Protein AF-A0A952RIM0-F1 (afdb_monomer)

Secondary structure (DSSP, 8-state):
------------PPP-----PPPPPPPP------------------TT------TTTGGGS--SHHHHHHSSSS--SSHHHHHHHTT--SSSTTS---EEE---STTTTT-SSSS-EEEEEE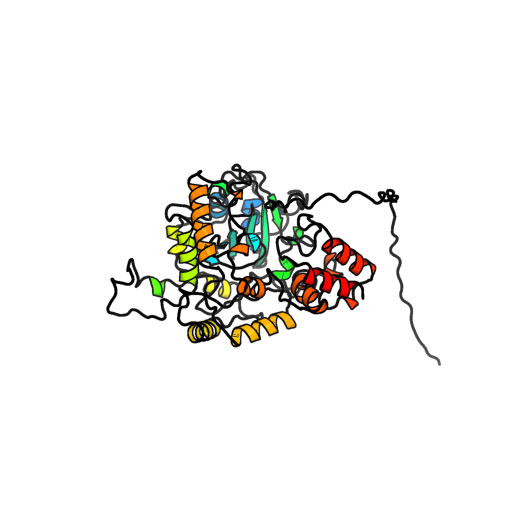EETTEEEEEEEE-TTSSEEEEEEE-TTT--EEEEEEEEEETT-GGGTTSGGGGSSEEEEEEEETTTTTTSTT--HHHHSTT-TTSPP-------SSSPSSS---TTTTTTSTT--TTS--SSS--TTGGG-HHHHHHHHHHHHS-TTSEETTEEHHHHTT---HHHHHHHHHTT-SSTTS----HHHHHHHHHHH-TTTTT--SSPP--HHHHHHHHHHHHH-TTSPPPP-SS--B-HHHHHHHHHHHHHHHTTSS-GGGSPPHHHHB-HHHHHHTTSSPPTT--HHHHHHHHHTTTSSTTS-TT-GGGG--TT-GGGS-HHHHHHHHHHHTS-TTSTT-SS-TTT----HHHHHHHHHHHH-

Solvent-accessible surface area (backbone atoms only — not comparable to full-atom values): 27989 Å² total; per-residue (Å²): 133,81,90,82,89,88,89,86,89,84,88,84,86,84,84,84,88,82,90,78,83,84,80,84,82,82,82,92,85,79,94,72,82,86,70,81,83,76,88,66,87,83,82,74,72,86,77,85,80,71,76,86,72,56,78,73,60,70,69,74,59,89,50,39,57,61,54,61,45,66,62,39,98,62,69,63,40,28,55,52,52,44,31,50,70,63,60,43,60,68,88,69,62,81,21,62,40,49,38,56,20,49,60,62,56,90,45,30,52,34,25,20,46,68,36,34,28,32,39,34,35,37,64,50,104,80,29,72,35,39,37,39,40,41,39,53,58,50,63,50,38,42,37,36,28,18,24,62,86,80,60,50,55,45,45,35,45,35,35,42,41,33,70,69,42,84,68,25,33,78,42,65,58,45,49,33,60,39,38,82,70,45,71,42,44,51,80,72,24,56,82,46,97,73,36,54,52,43,67,29,23,55,86,14,77,94,49,78,54,40,70,89,60,49,59,80,40,71,61,31,53,52,39,44,38,68,40,90,50,48,68,81,58,69,91,62,57,95,86,73,70,89,83,81,90,77,57,79,69,46,69,51,40,17,19,50,41,35,42,50,44,26,56,65,37,46,58,58,88,39,51,54,98,75,36,46,37,54,51,52,70,61,53,71,60,75,57,58,61,55,49,35,58,73,71,70,40,55,76,90,78,83,67,71,44,61,33,51,62,28,48,54,35,18,40,72,66,20,72,55,45,39,83,40,58,79,66,65,50,50,35,73,67,48,53,53,51,44,54,46,37,58,71,78,44,34,40,54,85,48,80,69,80,54,39,52,50,57,32,69,69,49,47,50,54,44,19,52,46,48,46,32,31,77,73,69,74,44,61,57,87,71,54,73,56,36,57,69,26,36,29,75,68,42,30,36,57,57,52,40,33,72,68,83,90,54,52,22,65,54,38,28,24,63,72,36,17,36,70,15,26,83,40,41,47,89,86,41,76,50,39,66,40,30,32,77,47,57,86,78,38,53,69,71,56,34,50,51,52,45,53,23,51,68,42,56,68,86,41,91,71,18,46,63,46,56,59,66,31,52,72,53,71,69,51,46,49,28,28,42,61,48,55,73,105

Sequence (485 aa):
MGASVAAGALFACSSDEARHAPAPAPAPGEVRAEAPARETPARETPASETPDNGRAGVCGEGDDAVLDVLCGDAKPTSLLELRERLGLVGEDRSHLLGAIASTTSLAVRTVSEANPRVIFYGSDARSRSVYLAFARGAAVVELAAADRRTGELTFYLVRFEPRSGPDSLFLPAMESDWTNVTFARDEDLEDTASDCLGCHRPDGPGTKKRVIFREDEQPWLHWIGDKTYASSAGSCTPEDCPSRDYDPRAMRDPGVAVAEAFASVHPLDETYASVPVRELITHRYYGLHNLLEQDGLSRDAGDFFRTATVVEEVNASAPGQPFLNVPIGVSPTWDANRAASLRERAVLPFPYHDAKASDPARLADYAEKYRAIVAGEASAATLPSARELLLPEARRALLVEMEPDLSGDEVLARACSQCHNEGVRSGLRRSGFDARHPDRASRAMKDAAIARMRLPADDPSHMPPAVFRDLDDASRDAAIARLER

Nearest PDB structures (foldseek):
  3i4b-assembly1_A  TM=4.284E-01  e=6.489E+00  Homo sapiens
  1e6b-assembly1_A-2  TM=2.100E-01  e=4.811E+00  Arabidopsis thaliana
  3npc-assembly1_A  TM=4.271E-01  e=8.753E+00  Homo sapiens

pLDDT: mean 74.27, std 21.52, range [18.75, 98.25]

Foldseek 3Di:
DDDDDYDDDDDDDDDDDDDDDDDDDDDDDDDDDDDPDDDDPPLDPPPPPPPPPDLPPPLVDFAAQLSVQPNDPDHDFFLVSSCVSSVLDDPVLLFDFQWFFQACPLQVFFRFLQWGKGKTKDDDPRWNIKIWIDTFPHQWIKIWTQGSPPRAIKIKIKGWAQPVGNQCSRDPSSRGRTDPIDMDILVRCFLALPNCCLPQVVQAPPDGGADDDQALDPPDQGTAFACVLVVVVPPDDPVRDDDDDNDVVSVQRLSLVSLVLNCLQDPQCGDDSNHRSVDNSPDGDVSVSVSCVVSVRYDDPPLHDPLVQLSVQQCVQPVCPPVDCVPPGDHPSLVVSLVVCLPPPLLDQDADRHSHQFDPVLSNVLSVQSVCVVVVNDTSSPRDTSLNRGDPVSCCSRQQEDDPPDALLSLLSNQPQNQQDCSYYPPGPSPQGHSNCNVSHDLVVLVLLLVQCPDDQSDSSHPPNNSNYDYDPRNSVSNNVVSVD

Structure (mmCIF, N/CA/C/O backbone):
data_AF-A0A952RIM0-F1
#
_entry.id   AF-A0A952RIM0-F1
#
loop_
_atom_site.group_PDB
_atom_site.id
_atom_site.type_symbol
_atom_site.label_atom_id
_atom_site.label_alt_id
_atom_site.label_comp_id
_atom_site.label_asym_id
_atom_site.label_entity_id
_atom_site.label_seq_id
_atom_site.pdbx_PDB_ins_code
_atom_site.Cartn_x
_atom_site.Cartn_y
_atom_site.Cartn_z
_atom_site.occupancy
_atom_site.B_iso_or_equiv
_atom_site.auth_seq_id
_atom_site.auth_comp_id
_atom_site.auth_asym_id
_atom_site.auth_atom_id
_atom_site.pdbx_PDB_model_num
ATOM 1 N N . MET A 1 1 ? -9.843 35.970 57.356 1.00 31.27 1 MET A N 1
ATOM 2 C CA . MET A 1 1 ? -8.596 35.527 58.017 1.00 31.27 1 MET A CA 1
ATOM 3 C C . MET A 1 1 ? -8.256 34.138 57.479 1.00 31.27 1 MET A C 1
ATOM 5 O O . MET A 1 1 ? -9.131 33.297 57.588 1.00 31.27 1 MET A O 1
ATOM 9 N N . GLY A 1 2 ? -7.055 33.970 56.888 1.00 27.86 2 GLY A N 1
ATOM 10 C CA . GLY A 1 2 ? -6.374 32.720 56.436 1.00 27.86 2 GLY A CA 1
ATOM 11 C C . GLY A 1 2 ? -7.049 31.919 55.303 1.00 27.86 2 GLY A C 1
ATOM 12 O O . GLY A 1 2 ? -8.208 31.573 55.455 1.00 27.86 2 GLY A O 1
ATOM 13 N N . ALA A 1 3 ? -6.489 31.699 54.096 1.00 24.42 3 ALA A N 1
ATOM 14 C CA . ALA A 1 3 ? -5.232 31.015 53.684 1.00 24.42 3 ALA A CA 1
ATOM 15 C C . ALA A 1 3 ? -5.214 29.521 54.103 1.00 24.42 3 ALA A C 1
ATOM 17 O O . ALA A 1 3 ? -5.591 29.242 55.230 1.00 24.42 3 ALA A O 1
ATOM 18 N N . SER A 1 4 ? -4.772 28.501 53.350 1.00 22.84 4 SER A N 1
ATOM 19 C CA . SER A 1 4 ? -4.109 28.354 52.042 1.00 22.84 4 SER A CA 1
ATOM 20 C C . SER A 1 4 ? -3.972 26.836 51.711 1.00 22.84 4 SER A C 1
ATOM 22 O O . SER A 1 4 ? -3.825 26.054 52.641 1.00 22.84 4 SER A O 1
ATOM 24 N N . VAL A 1 5 ? -3.893 26.487 50.411 1.00 22.44 5 VAL A N 1
ATOM 25 C CA . VAL A 1 5 ? -2.943 25.531 49.751 1.00 22.44 5 VAL A CA 1
ATOM 26 C C . VAL A 1 5 ? -3.060 23.977 49.875 1.00 22.44 5 VAL A C 1
ATOM 28 O O . VAL A 1 5 ? -2.743 23.389 50.898 1.00 22.44 5 VAL A O 1
ATOM 31 N N . ALA A 1 6 ? -3.363 23.375 48.703 1.00 21.64 6 ALA A N 1
ATOM 32 C CA . ALA A 1 6 ? -2.701 22.303 47.905 1.00 21.64 6 ALA A CA 1
ATOM 33 C C . ALA A 1 6 ? -2.676 20.774 48.206 1.00 21.64 6 ALA A C 1
ATOM 35 O O . ALA A 1 6 ? -2.366 20.318 49.297 1.00 21.64 6 ALA A O 1
ATOM 36 N N . ALA A 1 7 ? -2.776 20.061 47.059 1.00 20.47 7 ALA A N 1
ATOM 37 C CA . ALA A 1 7 ? -2.060 18.860 46.571 1.00 20.47 7 ALA A CA 1
ATOM 38 C C . ALA A 1 7 ? -2.506 17.432 46.961 1.00 20.47 7 ALA A C 1
ATOM 40 O O . ALA A 1 7 ? -2.696 17.114 48.128 1.00 20.47 7 ALA A O 1
ATOM 41 N N . GLY A 1 8 ? -2.523 16.541 45.949 1.00 19.50 8 GLY A N 1
ATOM 42 C CA . GLY A 1 8 ? -2.354 15.088 46.117 1.00 19.50 8 GLY A CA 1
ATOM 43 C C . GLY A 1 8 ? -3.115 14.198 45.121 1.00 19.50 8 GLY A C 1
ATOM 44 O O . GLY A 1 8 ? -4.302 13.962 45.298 1.00 19.50 8 GLY A O 1
ATOM 45 N N . ALA A 1 9 ? -2.421 13.676 44.104 1.00 20.02 9 ALA A N 1
ATOM 46 C CA . ALA A 1 9 ? -2.855 12.582 43.222 1.00 20.02 9 ALA A CA 1
ATOM 47 C C . ALA A 1 9 ? -2.606 11.188 43.851 1.00 20.02 9 ALA A C 1
ATOM 49 O O . ALA A 1 9 ? -1.795 11.108 44.770 1.00 20.02 9 ALA A O 1
ATOM 50 N N . LEU A 1 10 ? -3.218 10.120 43.290 1.00 18.75 10 LEU A N 1
ATOM 51 C CA . LEU A 1 10 ? -2.624 8.800 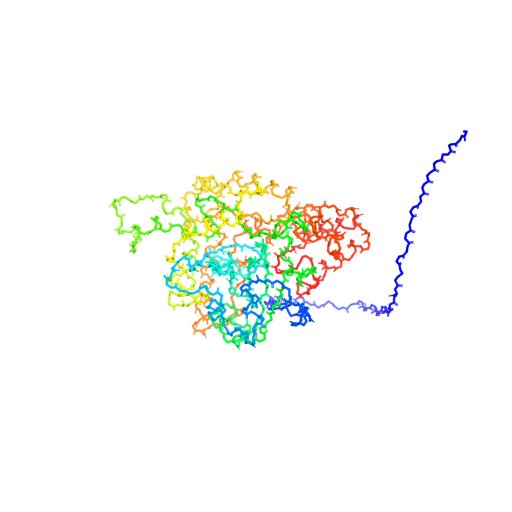42.918 1.00 18.75 10 LEU A CA 1
ATOM 52 C C . LEU A 1 10 ? -3.564 7.574 43.104 1.00 18.75 10 LEU A C 1
ATOM 54 O O . LEU A 1 10 ? -3.960 7.240 44.213 1.00 18.75 10 LEU A O 1
ATOM 58 N N . PHE A 1 11 ? -3.855 6.925 41.961 1.00 18.94 11 PHE A N 1
ATOM 59 C CA . PHE A 1 11 ? -3.874 5.486 41.602 1.00 18.94 11 PHE A CA 1
ATOM 60 C C . PHE A 1 11 ? -4.194 4.360 42.609 1.00 18.94 11 PHE A C 1
ATOM 62 O O . PHE A 1 11 ? -3.590 4.273 43.670 1.00 18.94 11 PHE A O 1
ATOM 69 N N . ALA A 1 12 ? -4.916 3.340 42.106 1.00 19.91 12 ALA A N 1
ATOM 70 C CA . ALA A 1 12 ? -4.354 1.985 41.941 1.00 19.91 12 ALA A CA 1
ATOM 71 C C . ALA A 1 12 ? -5.152 1.127 40.930 1.00 19.91 12 ALA A C 1
ATOM 73 O O . ALA A 1 12 ? -6.337 0.862 41.118 1.00 19.91 12 ALA A O 1
ATOM 74 N N . CYS A 1 13 ? -4.457 0.658 39.886 1.00 18.94 13 CYS A N 1
ATOM 75 C CA . CYS A 1 13 ? -4.788 -0.546 39.123 1.00 18.94 13 CYS A CA 1
ATOM 76 C C . CYS A 1 13 ? -4.240 -1.761 39.891 1.00 18.94 13 CYS A C 1
ATOM 78 O O . CYS A 1 13 ? -3.093 -1.715 40.335 1.00 18.94 13 CYS A O 1
ATOM 80 N N . SER A 1 14 ? -5.020 -2.837 40.020 1.00 19.58 14 SER A N 1
ATOM 81 C CA . SER A 1 14 ? -4.550 -4.129 40.539 1.00 19.58 14 SER A CA 1
ATOM 82 C C . SER A 1 14 ? -4.353 -5.105 39.386 1.00 19.58 14 SER A C 1
ATOM 84 O O . SER A 1 14 ? -5.272 -5.351 38.609 1.00 19.58 14 SER A O 1
ATOM 86 N N . SER A 1 15 ? -3.142 -5.641 39.307 1.00 23.42 15 SER A N 1
ATOM 87 C CA . SER A 1 15 ? -2.733 -6.824 38.553 1.00 23.42 15 SER A CA 1
ATOM 88 C C . SER A 1 15 ? -3.265 -8.105 39.197 1.00 23.42 15 SER A C 1
ATOM 90 O O . SER A 1 15 ? -3.409 -8.140 40.418 1.00 23.42 15 SER A O 1
ATOM 92 N N . ASP A 1 16 ? -3.423 -9.167 38.405 1.00 23.27 16 ASP A N 1
ATOM 93 C CA . ASP A 1 16 ? -3.279 -10.534 38.910 1.00 23.27 16 ASP A CA 1
ATOM 94 C C . ASP A 1 16 ? -2.333 -11.328 38.001 1.00 23.27 16 ASP A C 1
ATOM 96 O O . ASP A 1 16 ? -2.491 -11.389 36.780 1.00 23.27 16 ASP A O 1
ATOM 100 N N . GLU A 1 17 ? -1.301 -11.870 38.643 1.00 26.67 17 GLU A N 1
ATOM 101 C CA . GLU A 1 17 ? -0.237 -12.701 38.095 1.00 26.67 17 GLU A CA 1
ATOM 102 C C . GLU A 1 17 ? -0.709 -14.156 37.970 1.00 26.67 17 GLU A C 1
ATOM 104 O O . GLU A 1 17 ? -1.194 -14.747 38.935 1.00 26.67 17 GLU A O 1
ATOM 109 N N . ALA A 1 18 ? -0.434 -14.799 36.834 1.00 26.67 18 ALA A N 1
ATOM 110 C CA . ALA A 1 18 ? -0.329 -16.253 36.772 1.00 26.67 18 ALA A CA 1
ATOM 111 C C . ALA A 1 18 ? 1.111 -16.639 36.419 1.00 26.67 18 ALA A C 1
ATOM 113 O O . ALA A 1 18 ? 1.639 -16.338 35.352 1.00 26.67 18 ALA A O 1
ATOM 114 N N . ARG A 1 19 ? 1.739 -17.294 37.394 1.00 27.09 19 ARG A N 1
ATOM 115 C CA . ARG A 1 19 ? 3.130 -17.744 37.457 1.00 27.09 19 ARG A CA 1
ATOM 116 C C . ARG A 1 19 ? 3.455 -18.736 36.338 1.00 27.09 19 ARG A C 1
ATOM 118 O O . ARG A 1 19 ? 2.721 -19.703 36.160 1.00 27.09 19 ARG A O 1
ATOM 125 N N . HIS A 1 20 ? 4.603 -18.577 35.686 1.00 28.48 20 HIS A N 1
ATOM 126 C CA . HIS A 1 20 ? 5.342 -19.676 35.056 1.00 28.48 20 HIS A CA 1
ATOM 127 C C . HIS A 1 20 ? 6.785 -19.640 35.569 1.00 28.48 20 HIS A C 1
ATOM 129 O O . HIS A 1 20 ? 7.442 -18.602 35.548 1.00 28.48 20 HIS A O 1
ATOM 135 N N . ALA A 1 21 ? 7.245 -20.771 36.102 1.00 28.00 21 ALA A N 1
ATOM 136 C CA . ALA A 1 21 ? 8.614 -20.955 36.566 1.00 28.00 21 ALA A CA 1
ATOM 137 C C . ALA A 1 21 ? 9.581 -21.060 35.368 1.00 28.00 21 ALA A C 1
ATOM 139 O O . ALA A 1 21 ? 9.191 -21.600 34.332 1.00 28.00 21 ALA A O 1
ATOM 140 N N . PRO A 1 22 ? 10.838 -20.598 35.491 1.00 31.36 22 PRO A N 1
ATOM 141 C CA . PRO A 1 22 ? 11.817 -20.722 34.418 1.00 31.36 22 PRO A CA 1
ATOM 142 C C . PRO A 1 22 ? 12.362 -22.156 34.324 1.00 31.36 22 PRO A C 1
ATOM 144 O O . PRO A 1 22 ? 12.642 -22.802 35.336 1.00 31.36 22 PRO A O 1
ATOM 147 N N . ALA A 1 23 ? 12.537 -22.641 33.093 1.00 34.06 23 ALA A N 1
ATOM 148 C CA . ALA A 1 23 ? 13.258 -23.877 32.798 1.00 34.06 23 ALA A CA 1
ATOM 149 C C . ALA A 1 23 ? 14.779 -23.703 33.030 1.00 34.06 23 ALA A C 1
ATOM 151 O O . ALA A 1 23 ? 15.292 -22.587 32.902 1.00 34.06 23 ALA A O 1
ATOM 152 N N . PRO A 1 24 ? 15.520 -24.775 33.371 1.00 33.53 24 PRO A N 1
ATOM 153 C CA . PRO A 1 24 ? 16.952 -24.690 33.638 1.00 33.53 24 PRO A CA 1
ATOM 154 C C . PRO A 1 24 ? 17.775 -24.491 32.356 1.00 33.53 24 PRO A C 1
ATOM 156 O O . PRO A 1 24 ? 17.447 -25.020 31.295 1.00 33.53 24 PRO A O 1
ATOM 159 N N . ALA A 1 25 ? 18.874 -23.744 32.486 1.00 33.88 25 ALA A N 1
ATOM 160 C CA . ALA A 1 25 ? 19.817 -23.447 31.411 1.00 33.88 25 ALA A CA 1
ATOM 161 C C . ALA A 1 25 ? 20.527 -24.712 30.875 1.00 33.88 25 ALA A C 1
ATOM 163 O O . ALA A 1 25 ? 20.862 -25.601 31.667 1.00 33.88 25 ALA A O 1
ATOM 164 N N . PRO A 1 26 ? 20.814 -24.795 29.561 1.00 36.91 26 PRO A N 1
ATOM 165 C CA . PRO A 1 26 ? 21.604 -25.885 29.002 1.00 36.91 26 PRO A CA 1
ATOM 166 C C . PRO A 1 26 ? 23.099 -25.733 29.333 1.00 36.91 26 PRO A C 1
ATOM 168 O O . PRO A 1 26 ? 23.627 -24.628 29.465 1.00 36.91 26 PRO A O 1
ATOM 171 N N . ALA A 1 27 ? 23.776 -26.874 29.469 1.00 34.16 27 ALA A N 1
ATOM 172 C CA . ALA A 1 27 ? 25.209 -26.974 29.732 1.00 34.16 27 ALA A CA 1
ATOM 173 C C . ALA A 1 27 ? 26.059 -26.553 28.511 1.00 34.16 27 ALA A C 1
ATOM 175 O O . ALA A 1 27 ? 25.607 -26.701 27.373 1.00 34.16 27 ALA A O 1
ATOM 176 N N . PRO A 1 28 ? 27.299 -26.066 28.714 1.00 34.59 28 PRO A N 1
ATOM 177 C CA . PRO A 1 28 ? 28.147 -25.612 27.623 1.00 34.59 28 PRO A CA 1
ATOM 178 C C . PRO A 1 28 ? 28.914 -26.779 26.990 1.00 34.59 28 PRO A C 1
ATOM 180 O O . PRO A 1 28 ? 29.610 -27.518 27.685 1.00 34.59 28 PRO A O 1
ATOM 183 N N . GLY A 1 29 ? 28.859 -26.875 25.661 1.00 36.44 29 GLY A N 1
ATOM 184 C CA . GLY A 1 29 ? 29.867 -27.583 24.873 1.00 36.44 29 GLY A CA 1
ATOM 185 C C . GLY A 1 29 ? 29.315 -28.506 23.795 1.00 36.44 29 GLY A C 1
ATOM 186 O O . GLY A 1 29 ? 29.184 -29.697 24.029 1.00 36.44 29 GLY A O 1
ATOM 187 N N . GLU A 1 30 ? 29.105 -27.969 22.593 1.00 31.03 30 GLU A N 1
ATOM 188 C CA . GLU A 1 30 ? 29.461 -28.654 21.344 1.00 31.03 30 GLU A CA 1
ATOM 189 C C . GLU A 1 30 ? 29.479 -27.636 20.196 1.00 31.03 30 GLU A C 1
ATOM 191 O O . GLU A 1 30 ? 28.466 -27.035 19.844 1.00 31.03 30 GLU A O 1
ATOM 196 N N . VAL A 1 31 ? 30.668 -27.409 19.635 1.00 40.50 31 VAL A N 1
ATOM 197 C CA . VAL A 1 31 ? 30.865 -26.605 18.427 1.00 40.50 31 VAL A CA 1
ATOM 198 C C . VAL A 1 31 ? 30.381 -27.444 17.249 1.00 40.50 31 VAL A C 1
ATOM 200 O O . VAL A 1 31 ? 31.015 -28.438 16.894 1.00 40.50 31 VAL A O 1
ATOM 203 N N . ARG A 1 32 ? 29.253 -27.059 16.648 1.00 34.00 32 ARG A N 1
ATOM 204 C CA . ARG A 1 32 ? 28.764 -27.639 15.394 1.00 34.00 32 ARG A CA 1
ATOM 205 C C . ARG A 1 32 ? 28.936 -26.614 14.279 1.00 34.00 32 ARG A C 1
ATOM 207 O O . ARG A 1 32 ? 28.506 -25.476 14.415 1.00 34.00 32 ARG A O 1
ATOM 214 N N . ALA A 1 33 ? 29.621 -27.042 13.223 1.00 32.47 33 ALA A N 1
ATOM 215 C CA . ALA A 1 33 ? 29.959 -26.251 12.049 1.00 32.47 33 ALA A CA 1
ATOM 216 C C . ALA A 1 33 ? 28.730 -25.567 11.428 1.00 32.47 33 ALA A C 1
ATOM 218 O O . ALA A 1 33 ? 27.671 -26.189 11.306 1.00 32.47 33 ALA A O 1
ATOM 219 N N . GLU A 1 34 ? 28.912 -24.308 11.023 1.00 33.31 34 GLU A N 1
ATOM 220 C CA . GLU A 1 34 ? 27.950 -23.506 10.266 1.00 33.31 34 GLU A CA 1
ATOM 221 C C . GLU A 1 34 ? 27.508 -24.254 9.004 1.00 33.31 34 GLU A C 1
ATOM 223 O O . GLU A 1 34 ? 28.291 -24.500 8.084 1.00 33.31 34 GLU A O 1
ATOM 228 N N . ALA A 1 35 ? 26.230 -24.625 8.971 1.00 29.88 35 ALA A N 1
ATOM 229 C CA . ALA A 1 35 ? 25.548 -24.942 7.731 1.00 29.88 35 ALA A CA 1
ATOM 230 C C . ALA A 1 35 ? 25.192 -23.616 7.033 1.00 29.88 35 ALA A C 1
ATOM 232 O O . ALA A 1 35 ? 24.780 -22.677 7.718 1.00 29.88 35 ALA A O 1
ATOM 233 N N . PRO A 1 36 ? 25.329 -23.515 5.699 1.00 29.05 36 PRO A N 1
ATOM 234 C CA . PRO A 1 36 ? 24.963 -22.305 4.977 1.00 29.05 36 PRO A CA 1
ATOM 235 C C . PRO A 1 36 ? 23.482 -21.988 5.200 1.00 29.05 36 PRO A C 1
ATOM 237 O O . PRO A 1 36 ? 22.634 -22.886 5.164 1.00 29.05 36 PRO A O 1
ATOM 240 N N . ALA A 1 37 ? 23.204 -20.708 5.451 1.00 28.20 37 ALA A N 1
ATOM 241 C CA . ALA A 1 37 ? 21.870 -20.168 5.656 1.00 28.20 37 ALA A CA 1
ATOM 242 C C . ALA A 1 37 ? 20.937 -20.626 4.528 1.00 28.20 37 ALA A C 1
ATOM 244 O O . ALA A 1 37 ? 21.137 -20.324 3.353 1.00 28.20 37 ALA A O 1
ATOM 245 N N . ARG A 1 38 ? 19.925 -21.407 4.901 1.00 25.14 38 ARG A N 1
ATOM 246 C CA . ARG A 1 38 ? 18.822 -21.767 4.020 1.00 25.14 38 ARG A CA 1
ATOM 247 C C . ARG A 1 38 ? 17.859 -20.584 4.032 1.00 25.14 38 ARG A C 1
ATOM 249 O O . ARG A 1 38 ? 17.035 -20.478 4.937 1.00 25.14 38 ARG A O 1
ATOM 256 N N . GLU A 1 39 ? 17.987 -19.688 3.058 1.00 28.59 39 GLU A N 1
ATOM 257 C CA . GLU A 1 39 ? 16.920 -18.737 2.744 1.00 28.59 39 GLU A CA 1
ATOM 258 C C . GLU A 1 39 ? 15.653 -19.540 2.445 1.00 28.59 39 GLU A C 1
ATOM 260 O O . GLU A 1 39 ? 15.586 -20.336 1.506 1.00 28.59 39 GLU A O 1
ATOM 265 N N . THR A 1 40 ? 14.672 -19.395 3.325 1.00 28.91 40 THR A N 1
ATOM 266 C CA . THR A 1 40 ? 13.330 -19.936 3.148 1.00 28.91 40 THR A CA 1
ATOM 267 C C . THR A 1 40 ? 12.450 -18.720 2.882 1.00 28.91 40 THR A C 1
ATOM 269 O O . THR A 1 40 ? 12.442 -17.829 3.731 1.00 28.91 40 THR A O 1
ATOM 272 N N . PRO A 1 41 ? 11.740 -18.619 1.746 1.00 30.70 41 PRO A N 1
ATOM 273 C CA . PRO A 1 41 ? 10.809 -17.519 1.550 1.00 30.70 41 PRO A CA 1
ATOM 274 C C . PRO A 1 41 ? 9.660 -17.715 2.542 1.00 30.70 41 PRO A C 1
ATOM 276 O O . PRO A 1 41 ? 8.859 -18.645 2.411 1.00 30.70 41 PRO A O 1
ATOM 279 N N . ALA A 1 42 ? 9.634 -16.887 3.585 1.00 31.33 42 ALA A N 1
ATOM 280 C CA . ALA A 1 42 ? 8.575 -16.884 4.576 1.00 31.33 42 ALA A CA 1
ATOM 281 C C . ALA A 1 42 ? 7.267 -16.471 3.890 1.00 31.33 42 ALA A C 1
ATOM 283 O O . ALA A 1 42 ? 7.085 -15.351 3.412 1.00 31.33 42 ALA A O 1
ATOM 284 N N . ARG A 1 43 ? 6.384 -17.457 3.768 1.00 46.53 43 ARG A N 1
ATOM 285 C CA . ARG A 1 43 ? 5.074 -17.369 3.144 1.00 46.53 43 ARG A CA 1
ATOM 286 C C . ARG A 1 43 ? 4.066 -17.119 4.251 1.00 46.53 43 ARG A C 1
ATOM 288 O O . ARG A 1 43 ? 3.473 -18.046 4.791 1.00 46.53 43 ARG A O 1
ATOM 295 N N . GLU A 1 44 ? 3.926 -15.854 4.608 1.00 41.88 44 GLU A N 1
ATOM 296 C CA . GLU A 1 44 ? 3.029 -15.400 5.663 1.00 41.88 44 GLU A CA 1
ATOM 297 C C . GLU A 1 44 ? 1.791 -14.765 5.040 1.00 41.88 44 GLU A C 1
ATOM 299 O O . GLU A 1 44 ? 1.734 -13.575 4.738 1.00 41.88 44 GLU A O 1
ATOM 304 N N . THR A 1 45 ? 0.747 -15.570 4.874 1.00 39.56 45 THR A N 1
ATOM 305 C CA . THR A 1 45 ? -0.590 -15.032 5.127 1.00 39.56 45 THR A CA 1
ATOM 306 C C . THR A 1 45 ? -0.619 -14.686 6.616 1.00 39.56 45 THR A C 1
ATOM 308 O O . THR A 1 45 ? -0.282 -15.574 7.401 1.00 39.56 45 THR A O 1
ATOM 311 N N . PRO A 1 46 ? -1.004 -13.467 7.038 1.00 36.66 46 PRO A N 1
ATOM 312 C CA . PRO A 1 46 ? -1.229 -13.177 8.448 1.00 36.66 46 PRO A CA 1
ATOM 313 C C . PRO A 1 46 ? -2.436 -14.001 8.909 1.00 36.66 46 PRO A C 1
ATOM 315 O O . PRO A 1 46 ? -3.585 -13.563 8.872 1.00 36.66 46 PRO A O 1
ATOM 318 N N . ALA A 1 47 ? -2.181 -15.255 9.265 1.00 35.44 47 ALA A N 1
ATOM 319 C CA . ALA A 1 47 ? -3.125 -16.099 9.954 1.00 35.44 47 ALA A CA 1
ATOM 320 C C . ALA A 1 47 ? -3.141 -15.642 11.415 1.00 35.44 47 ALA A C 1
ATOM 322 O O . ALA A 1 47 ? -2.093 -15.551 12.047 1.00 35.44 47 ALA A O 1
ATOM 323 N N . SER A 1 48 ? -4.346 -15.404 11.940 1.00 38.41 48 SER A N 1
ATOM 324 C CA . SER A 1 48 ? -4.637 -15.149 13.359 1.00 38.41 48 SER A CA 1
ATOM 325 C C . SER A 1 48 ? -4.531 -13.703 13.885 1.00 38.41 48 SER A C 1
ATOM 327 O O . SER A 1 48 ? -4.267 -13.496 15.065 1.00 38.41 48 SER A O 1
ATOM 329 N N . GLU A 1 49 ? -4.885 -12.702 13.083 1.00 44.69 49 GLU A N 1
ATOM 330 C CA . GLU A 1 49 ? -5.581 -11.511 13.613 1.00 44.69 49 GLU A CA 1
ATOM 331 C C . GLU A 1 49 ? -6.952 -11.408 12.946 1.00 44.69 49 GLU A C 1
ATOM 333 O O . GLU A 1 49 ? -7.283 -10.418 12.304 1.00 44.69 49 GLU A O 1
ATOM 338 N N . THR A 1 50 ? -7.743 -12.478 13.000 1.00 44.09 50 THR A N 1
ATOM 339 C CA . THR A 1 50 ? -9.172 -12.368 12.706 1.00 44.09 50 THR A CA 1
ATOM 340 C C . THR A 1 50 ? -9.808 -11.857 13.992 1.00 44.09 50 THR A C 1
ATOM 342 O O . THR A 1 50 ? -9.859 -12.619 14.960 1.00 44.09 50 THR A O 1
ATOM 345 N N . PRO A 1 51 ? -10.277 -10.597 14.072 1.00 43.84 51 PRO A N 1
ATOM 346 C CA . PRO A 1 51 ? -11.262 -10.288 15.085 1.00 43.84 51 PRO A CA 1
ATOM 347 C C . PRO A 1 51 ? -12.418 -11.250 14.819 1.00 43.84 51 PRO A C 1
ATOM 349 O O . PRO A 1 51 ? -13.021 -11.222 13.745 1.00 43.84 51 PRO A O 1
ATOM 352 N N . ASP A 1 52 ? -12.718 -12.119 15.779 1.00 43.31 52 ASP A N 1
ATOM 353 C CA . ASP A 1 52 ? -13.948 -12.915 15.815 1.00 43.31 52 ASP A CA 1
ATOM 354 C C . ASP A 1 52 ? -15.145 -11.991 16.139 1.00 43.31 52 ASP A C 1
ATOM 356 O O . ASP A 1 52 ? -16.016 -12.283 16.959 1.00 43.31 52 ASP A O 1
ATOM 360 N N . ASN A 1 53 ? -15.159 -10.803 15.524 1.00 42.50 53 ASN A N 1
ATOM 361 C CA . ASN A 1 53 ? -16.203 -9.806 15.645 1.00 42.50 53 ASN A CA 1
ATOM 362 C C . ASN A 1 53 ? -17.304 -10.256 14.697 1.00 42.50 53 ASN A C 1
ATOM 364 O O . ASN A 1 53 ? -17.381 -9.867 13.531 1.00 42.50 53 ASN A O 1
ATOM 368 N N . GLY A 1 54 ? -18.107 -11.186 15.206 1.00 41.44 54 GLY A N 1
ATOM 369 C CA . GLY A 1 54 ? -19.216 -11.789 14.498 1.00 41.44 54 GLY A CA 1
ATOM 370 C C . GLY A 1 54 ? -20.045 -10.767 13.717 1.00 41.44 54 GLY A C 1
ATOM 371 O O . GLY A 1 54 ? -20.311 -9.658 14.179 1.00 41.44 54 GLY A O 1
ATOM 372 N N . ARG A 1 55 ? -20.505 -11.219 12.545 1.00 49.00 55 ARG A N 1
ATOM 373 C CA . ARG A 1 55 ? -21.445 -10.604 11.582 1.00 49.00 55 ARG A CA 1
ATOM 374 C C . ARG A 1 55 ? -22.522 -9.647 12.133 1.00 49.00 55 ARG A C 1
ATOM 376 O O . ARG A 1 55 ? -23.090 -8.899 11.348 1.00 49.00 55 ARG A O 1
ATOM 383 N N . ALA A 1 56 ? -22.865 -9.706 13.417 1.00 51.31 56 ALA A N 1
ATOM 384 C CA . ALA A 1 56 ? -23.974 -8.970 14.012 1.00 51.31 56 ALA A CA 1
ATOM 385 C C . ALA A 1 56 ? -23.672 -7.490 14.319 1.00 51.31 56 ALA A C 1
ATOM 387 O O . ALA A 1 56 ? -24.609 -6.700 14.320 1.00 51.31 56 ALA A O 1
ATOM 388 N N . GLY A 1 57 ? -22.412 -7.104 14.572 1.00 60.56 57 GLY A N 1
ATOM 389 C CA . GLY A 1 57 ? -22.072 -5.711 14.914 1.00 60.56 57 GLY A CA 1
ATOM 390 C C . GLY A 1 57 ? -21.948 -4.804 13.688 1.00 60.56 57 GLY A C 1
ATOM 391 O O . GLY A 1 57 ? -22.614 -3.780 13.586 1.00 60.56 57 GLY A O 1
ATOM 392 N N . VAL A 1 58 ? -21.145 -5.236 12.714 1.00 75.25 58 VAL A N 1
ATOM 393 C CA . VAL A 1 58 ? -20.749 -4.431 11.546 1.00 75.25 58 VAL A CA 1
ATOM 394 C C . VAL A 1 58 ? -21.924 -4.061 10.636 1.00 75.25 58 VAL A C 1
ATOM 396 O O . VAL A 1 58 ? -21.971 -2.961 10.099 1.00 75.25 58 VAL A O 1
ATOM 399 N N . CYS A 1 59 ? -22.890 -4.966 10.473 1.00 83.25 59 CYS A N 1
ATOM 400 C CA . CYS A 1 59 ? -24.012 -4.794 9.546 1.00 83.25 59 CYS A CA 1
ATOM 401 C C . CYS A 1 59 ? -25.202 -4.007 10.117 1.00 83.25 59 CYS A C 1
ATOM 403 O O . CYS A 1 59 ? -26.188 -3.808 9.412 1.00 83.25 59 CYS A O 1
ATOM 405 N N . GLY A 1 60 ? -25.142 -3.601 11.390 1.00 77.44 60 GLY A N 1
ATOM 406 C CA . GLY A 1 60 ? -26.191 -2.815 12.047 1.00 77.44 60 GLY A CA 1
ATOM 407 C C . GLY A 1 60 ? -25.915 -1.310 12.096 1.00 77.44 60 GLY A C 1
ATOM 408 O O . GLY A 1 60 ? -26.806 -0.546 12.467 1.00 77.44 60 GLY A O 1
ATOM 409 N N . GLU A 1 61 ? -24.705 -0.879 11.738 1.00 78.81 61 GLU A N 1
ATOM 410 C CA . GLU A 1 61 ? -24.250 0.506 11.861 1.00 78.81 61 GLU A CA 1
ATOM 411 C C . GLU A 1 61 ? -23.697 1.005 10.520 1.00 78.81 61 GLU A C 1
ATOM 413 O O . GLU A 1 61 ? -22.852 0.351 9.919 1.00 78.81 61 GLU A O 1
ATOM 418 N N . GLY A 1 62 ? -24.130 2.186 10.069 1.00 84.94 62 GLY A N 1
ATOM 419 C CA . GLY A 1 62 ? -23.719 2.790 8.791 1.00 84.94 62 GLY A CA 1
ATOM 420 C C . GLY A 1 62 ? -24.713 2.571 7.647 1.00 84.94 62 GLY A C 1
ATOM 421 O O . GLY A 1 62 ? -25.589 1.711 7.717 1.00 84.94 62 GLY A O 1
ATOM 422 N N . ASP A 1 63 ? -24.599 3.398 6.610 1.00 90.56 63 ASP A N 1
ATOM 423 C CA . ASP A 1 63 ? -25.416 3.317 5.397 1.00 90.56 63 ASP A CA 1
ATOM 424 C C . ASP A 1 63 ? -24.549 3.621 4.168 1.00 90.56 63 ASP A C 1
ATOM 426 O O . ASP A 1 63 ? -24.399 4.779 3.781 1.00 90.56 63 ASP A O 1
ATOM 430 N N . ASP A 1 64 ? -23.947 2.595 3.560 1.00 91.56 64 ASP A N 1
ATOM 431 C CA . ASP A 1 64 ? -23.122 2.742 2.358 1.00 91.56 64 ASP A CA 1
ATOM 432 C C . ASP A 1 64 ? -23.161 1.510 1.435 1.00 91.56 64 ASP A C 1
ATOM 434 O O . ASP A 1 64 ? -23.694 0.451 1.771 1.00 91.56 64 ASP A O 1
ATOM 438 N N . ALA A 1 65 ? -22.605 1.663 0.228 1.00 91.19 65 ALA A N 1
ATOM 439 C CA . ALA A 1 65 ? -22.630 0.627 -0.806 1.00 91.19 65 ALA A CA 1
ATOM 440 C C . ALA A 1 65 ? -21.825 -0.630 -0.442 1.00 91.19 65 ALA A C 1
ATOM 442 O O . ALA A 1 65 ? -22.154 -1.722 -0.905 1.00 91.19 65 ALA A O 1
ATOM 443 N N . VAL A 1 66 ? -20.779 -0.503 0.377 1.00 93.44 66 VAL A N 1
ATOM 444 C CA . VAL A 1 66 ? -19.969 -1.652 0.793 1.00 93.44 66 VAL A CA 1
ATOM 445 C C . VAL A 1 66 ? -20.756 -2.503 1.779 1.00 93.44 66 VAL A C 1
ATOM 447 O O . VAL A 1 66 ? -20.773 -3.727 1.637 1.00 93.44 66 VAL A O 1
ATOM 450 N N . LEU A 1 67 ? -21.466 -1.878 2.722 1.00 93.44 67 LEU A N 1
ATOM 451 C CA . LEU A 1 67 ? -22.360 -2.588 3.634 1.00 93.44 67 LEU A CA 1
ATOM 452 C C . LEU A 1 67 ? -23.500 -3.281 2.884 1.00 93.44 67 LEU A C 1
ATOM 454 O O . LEU A 1 67 ? -23.753 -4.448 3.163 1.00 93.44 67 LEU A O 1
ATOM 458 N N . ASP A 1 68 ? -24.122 -2.651 1.884 1.00 91.69 68 ASP A N 1
ATOM 459 C CA . ASP A 1 68 ? -25.167 -3.307 1.077 1.00 91.69 68 ASP A CA 1
ATOM 460 C C . ASP A 1 68 ? -24.674 -4.623 0.446 1.00 91.69 68 ASP A C 1
ATOM 462 O O . ASP A 1 68 ? -25.378 -5.637 0.448 1.00 91.69 68 ASP A O 1
ATOM 466 N N . VAL A 1 69 ? -23.445 -4.620 -0.081 1.00 93.44 69 VAL A N 1
ATOM 467 C CA . VAL A 1 69 ? -22.850 -5.785 -0.749 1.00 93.44 69 VAL A CA 1
ATOM 468 C C . VAL A 1 69 ? -22.373 -6.826 0.256 1.00 93.44 69 VAL A C 1
ATOM 470 O O . VAL A 1 69 ? -22.646 -8.018 0.097 1.00 93.44 69 VAL A O 1
ATOM 473 N N . LEU A 1 70 ? -21.630 -6.402 1.278 1.00 93.81 70 LEU A N 1
ATOM 474 C CA . LEU A 1 70 ? -20.985 -7.318 2.207 1.00 93.81 70 LEU A CA 1
ATOM 475 C C . LEU A 1 70 ? -21.947 -7.811 3.285 1.00 93.81 70 LEU A C 1
ATOM 477 O O . LEU A 1 70 ? -21.760 -8.923 3.756 1.00 93.81 70 LEU A O 1
ATOM 481 N N . CYS A 1 71 ? -22.988 -7.078 3.663 1.00 92.94 71 CYS A N 1
ATOM 482 C CA . CYS A 1 71 ? -23.982 -7.542 4.636 1.00 92.94 71 CYS A CA 1
ATOM 483 C C . CYS A 1 71 ? -25.144 -8.326 4.019 1.00 92.94 71 CYS A C 1
ATOM 485 O O . CYS A 1 71 ? -25.945 -8.890 4.762 1.00 92.94 71 CYS A O 1
ATOM 487 N N . GLY A 1 72 ? -25.214 -8.412 2.687 1.00 89.38 72 GLY A N 1
ATOM 488 C CA . GLY A 1 72 ? -26.180 -9.254 1.988 1.00 89.38 72 GLY A CA 1
ATOM 489 C C . GLY A 1 72 ? -25.997 -10.758 2.246 1.00 89.38 72 GLY A C 1
ATOM 490 O O . GLY A 1 72 ? -24.958 -11.220 2.729 1.00 89.38 72 GLY A O 1
ATOM 491 N N . ASP A 1 73 ? -27.016 -11.539 1.876 1.00 86.00 73 ASP A N 1
ATOM 492 C CA . ASP A 1 73 ? -27.085 -12.987 2.140 1.00 86.00 73 ASP A CA 1
ATOM 493 C C . ASP A 1 73 ? -25.949 -13.786 1.479 1.00 86.00 73 ASP A C 1
ATOM 495 O O . ASP A 1 73 ? -25.477 -14.789 2.022 1.00 86.00 73 ASP A O 1
ATOM 499 N N . ALA A 1 74 ? -25.491 -13.338 0.308 1.00 92.38 74 ALA A N 1
ATOM 500 C CA . ALA A 1 74 ? -24.432 -13.982 -0.458 1.00 92.38 74 ALA A CA 1
ATOM 501 C C . ALA A 1 74 ? -23.189 -13.093 -0.510 1.00 92.38 74 ALA A C 1
ATOM 503 O O . ALA A 1 74 ? -23.252 -11.971 -1.009 1.00 92.38 74 ALA A O 1
ATOM 504 N N . LYS A 1 75 ? -22.043 -13.618 -0.068 1.00 94.81 75 LYS A N 1
ATOM 505 C CA . LYS A 1 75 ? -20.743 -12.955 -0.241 1.00 94.81 75 LYS A CA 1
ATOM 506 C C . LYS A 1 75 ? -20.285 -13.038 -1.704 1.00 94.81 75 LYS A C 1
ATOM 508 O O . LYS A 1 75 ? -20.636 -14.013 -2.369 1.00 94.81 75 LYS A O 1
ATOM 513 N N . PRO A 1 76 ? -19.516 -12.054 -2.203 1.00 96.75 76 PRO A N 1
ATOM 514 C CA . PRO A 1 76 ? -18.884 -12.163 -3.513 1.00 96.75 76 PRO A CA 1
ATOM 515 C C . PRO A 1 76 ? -17.884 -13.326 -3.531 1.00 96.75 76 PRO A C 1
ATOM 517 O O . PRO A 1 76 ? -17.231 -13.607 -2.529 1.00 96.75 76 PRO A O 1
ATOM 520 N N . THR A 1 77 ? -17.759 -13.979 -4.678 1.00 97.38 77 THR A N 1
ATOM 521 C CA . THR A 1 77 ? -16.880 -15.132 -4.924 1.00 97.38 77 THR A CA 1
ATOM 522 C C . THR A 1 77 ? -15.736 -14.805 -5.883 1.00 97.38 77 THR A C 1
ATOM 524 O O . THR A 1 77 ? -14.920 -15.662 -6.203 1.00 97.38 77 THR A O 1
ATOM 527 N N . SER A 1 78 ? -15.649 -13.565 -6.357 1.00 97.69 78 SER A N 1
ATOM 528 C CA . SER A 1 78 ? -14.556 -13.084 -7.200 1.00 97.69 78 SER A CA 1
ATOM 529 C C . SER A 1 78 ? -14.417 -11.569 -7.096 1.00 97.69 78 SER A C 1
ATOM 531 O O . SER A 1 78 ? -15.340 -10.872 -6.659 1.00 97.69 78 SER A O 1
ATOM 533 N N . LEU A 1 79 ? -13.276 -11.054 -7.553 1.00 96.44 79 LEU A N 1
ATOM 534 C CA . LEU A 1 79 ? -13.038 -9.619 -7.653 1.00 96.44 79 LEU A CA 1
ATOM 535 C C . LEU A 1 79 ? -13.989 -8.961 -8.652 1.00 96.44 79 LEU A C 1
ATOM 537 O O . LEU A 1 79 ? -14.515 -7.885 -8.370 1.00 96.44 79 LEU A O 1
ATOM 541 N N . LEU A 1 80 ? -14.238 -9.614 -9.790 1.00 94.94 80 LEU A N 1
ATOM 542 C CA . LEU A 1 80 ? -15.194 -9.136 -10.785 1.00 94.94 80 LEU A CA 1
ATOM 543 C C . LEU A 1 80 ? -16.593 -8.996 -10.180 1.00 94.94 80 LEU A C 1
ATOM 545 O O . LEU A 1 80 ? -17.186 -7.927 -10.265 1.00 94.94 80 LEU A O 1
ATOM 549 N N . GLU A 1 81 ? -17.082 -10.032 -9.497 1.00 96.06 81 GLU A N 1
ATOM 550 C CA . GLU A 1 81 ? -18.402 -10.005 -8.865 1.00 96.06 81 GLU A CA 1
ATOM 551 C C . GLU A 1 81 ? -18.504 -8.921 -7.780 1.00 96.06 81 GLU A C 1
ATOM 553 O O . GLU A 1 81 ? -19.516 -8.226 -7.693 1.00 96.06 81 GLU A O 1
ATOM 558 N N . LEU A 1 82 ? -17.462 -8.742 -6.957 1.00 95.50 82 LEU A N 1
ATOM 559 C CA . LEU A 1 82 ? -17.419 -7.651 -5.979 1.00 95.50 82 LEU A CA 1
ATOM 560 C C . LEU A 1 82 ? -17.528 -6.287 -6.677 1.00 95.50 82 LEU A C 1
ATOM 562 O O . LEU A 1 82 ? -18.326 -5.450 -6.260 1.00 95.50 82 LEU A O 1
ATOM 566 N N . ARG A 1 83 ? -16.767 -6.072 -7.755 1.00 92.31 83 ARG A N 1
ATOM 567 C CA . ARG A 1 83 ? -16.806 -4.827 -8.534 1.00 92.31 83 ARG A CA 1
ATOM 568 C C . ARG A 1 83 ? -18.178 -4.589 -9.160 1.00 92.31 83 ARG A C 1
ATOM 570 O O . ARG A 1 83 ? -18.698 -3.486 -9.042 1.00 92.31 83 ARG A O 1
ATOM 577 N N . GLU A 1 84 ? -18.779 -5.598 -9.786 1.00 90.75 84 GLU A N 1
ATOM 578 C CA . GLU A 1 84 ? -20.116 -5.497 -10.387 1.00 90.75 84 GLU A CA 1
ATOM 579 C C . GLU A 1 84 ? -21.169 -5.110 -9.346 1.00 90.75 84 GLU A C 1
ATOM 581 O O . GLU A 1 84 ? -21.954 -4.187 -9.563 1.00 90.75 84 GLU A O 1
ATOM 586 N N . ARG A 1 85 ? -21.147 -5.766 -8.180 1.00 91.94 85 ARG A N 1
ATOM 587 C CA . ARG A 1 85 ? -22.084 -5.490 -7.084 1.00 91.94 85 ARG A CA 1
ATOM 588 C C . ARG A 1 85 ? -21.893 -4.103 -6.465 1.00 91.94 85 ARG A C 1
ATOM 590 O O . ARG A 1 85 ? -22.867 -3.523 -5.998 1.00 91.94 85 ARG A O 1
ATOM 597 N N . LEU A 1 86 ? -20.671 -3.568 -6.485 1.00 90.06 86 LEU A N 1
ATOM 598 C CA . LEU A 1 86 ? -20.362 -2.194 -6.068 1.00 90.06 86 LEU A CA 1
ATOM 599 C C . LEU A 1 86 ? -20.638 -1.146 -7.162 1.00 90.06 86 LEU A C 1
ATOM 601 O O . LEU A 1 86 ? -20.405 0.036 -6.927 1.00 90.06 86 LEU A O 1
ATOM 605 N N . GLY A 1 87 ? -21.093 -1.545 -8.356 1.00 86.50 87 GLY A N 1
ATOM 606 C CA . GLY A 1 87 ? -21.305 -0.618 -9.474 1.00 86.50 87 GLY A CA 1
ATOM 607 C C . GLY A 1 87 ? -20.008 -0.101 -10.112 1.00 86.50 87 GLY A C 1
ATOM 608 O O . GLY A 1 87 ? -20.009 0.932 -10.771 1.00 86.50 87 GLY A O 1
ATOM 609 N N . LEU A 1 88 ? -18.894 -0.818 -9.939 1.00 84.56 88 LEU A N 1
ATOM 610 C CA . LEU A 1 88 ? -17.562 -0.482 -10.466 1.00 84.56 88 LEU A CA 1
ATOM 611 C C . LEU A 1 88 ? -17.273 -1.144 -11.832 1.00 84.56 88 LEU A C 1
ATOM 613 O O . LEU A 1 88 ? -16.115 -1.344 -12.216 1.00 84.56 88 LEU A O 1
ATOM 617 N N . VAL A 1 89 ? -18.327 -1.537 -12.555 1.00 82.44 89 VAL A N 1
ATOM 618 C CA . VAL A 1 89 ? -18.280 -2.157 -13.891 1.00 82.44 89 VAL A CA 1
ATOM 619 C C . VAL A 1 89 ? -19.386 -1.544 -14.758 1.00 82.44 89 VAL A C 1
ATOM 621 O O . VAL A 1 89 ? -20.531 -1.473 -14.322 1.00 82.44 89 VAL A O 1
ATOM 624 N N . GLY A 1 90 ? -19.067 -1.110 -15.984 1.00 69.56 90 GLY A N 1
ATOM 625 C CA . GLY A 1 90 ? -20.053 -0.550 -16.920 1.00 69.56 90 GLY A CA 1
ATOM 626 C C . GLY A 1 90 ? -19.450 0.271 -18.068 1.00 69.56 90 GLY A C 1
ATOM 627 O O . GLY A 1 90 ? -18.285 0.664 -18.020 1.00 69.56 90 GLY A O 1
ATOM 628 N N . GLU A 1 91 ? -20.252 0.514 -19.116 1.00 54.06 91 GLU A N 1
ATOM 629 C CA . GLU A 1 91 ? -19.850 1.245 -20.335 1.00 54.06 91 GLU A CA 1
ATOM 630 C C . GLU A 1 91 ? -19.728 2.765 -20.154 1.00 54.06 91 GLU A C 1
ATOM 632 O O . GLU A 1 91 ? -19.068 3.412 -20.969 1.00 54.06 91 GLU A O 1
ATOM 637 N N . ASP A 1 92 ? -20.285 3.338 -19.081 1.00 55.84 92 ASP A N 1
ATOM 638 C CA . ASP A 1 92 ? -19.931 4.691 -18.646 1.00 55.84 92 ASP A CA 1
ATOM 639 C C . ASP A 1 92 ? -18.515 4.631 -18.058 1.00 55.84 92 ASP A C 1
ATOM 641 O O . ASP A 1 92 ? -18.286 4.457 -16.862 1.00 55.84 92 ASP A O 1
ATOM 645 N N . ARG A 1 93 ? -17.525 4.711 -18.954 1.00 47.69 93 ARG A N 1
ATOM 646 C CA . ARG A 1 93 ? -16.078 4.551 -18.702 1.00 47.69 93 ARG A CA 1
ATOM 647 C C . ARG A 1 93 ? -15.482 5.550 -17.694 1.00 47.69 93 ARG A C 1
ATOM 649 O O . ARG A 1 93 ? -14.269 5.583 -17.523 1.00 47.69 93 ARG A O 1
ATOM 656 N N . SER A 1 94 ? -16.303 6.354 -17.024 1.00 47.50 94 SER A N 1
ATOM 657 C CA . SER A 1 94 ? -15.948 7.168 -15.858 1.00 47.50 94 SER A CA 1
ATOM 658 C C . SER A 1 94 ? -15.611 6.342 -14.607 1.00 47.50 94 SER A C 1
ATOM 660 O O . SER A 1 94 ? -14.995 6.890 -13.698 1.00 47.50 94 SER A O 1
ATOM 662 N N . HIS A 1 95 ? -15.981 5.053 -14.568 1.00 46.88 95 HIS A N 1
ATOM 663 C CA . HIS A 1 95 ? -15.838 4.160 -13.399 1.00 46.88 95 HIS A CA 1
ATOM 664 C C . HIS A 1 95 ? -14.724 3.102 -13.532 1.00 46.88 95 HIS A C 1
ATOM 666 O O . HIS A 1 95 ? -14.396 2.393 -12.581 1.00 46.88 95 HIS A O 1
ATOM 672 N N . LEU A 1 96 ? -14.124 2.985 -14.721 1.00 50.88 96 LEU A N 1
ATOM 673 C CA . LEU A 1 96 ? -13.003 2.088 -15.004 1.00 50.88 96 LEU A CA 1
ATOM 674 C C . LEU A 1 96 ? -11.710 2.873 -14.920 1.00 50.88 96 LEU A C 1
ATOM 676 O O . LEU A 1 96 ? -11.097 3.229 -15.924 1.00 50.88 96 LEU A O 1
ATOM 680 N N . LEU A 1 97 ? -11.299 3.162 -13.700 1.00 52.09 97 LEU A N 1
ATOM 681 C CA . LEU A 1 97 ? -9.940 3.597 -13.474 1.00 52.09 97 LEU A CA 1
ATOM 682 C C . LEU A 1 97 ? -9.255 2.468 -12.758 1.00 52.09 97 LEU A C 1
ATOM 684 O O . LEU A 1 97 ? -9.696 2.006 -11.728 1.00 52.09 97 LEU A O 1
ATOM 688 N N . GLY A 1 98 ? -8.266 1.902 -13.423 1.00 50.66 98 GLY A N 1
ATOM 689 C CA . GLY A 1 98 ? -7.276 1.074 -12.791 1.00 50.66 98 GLY A CA 1
ATOM 690 C C . GLY A 1 98 ? -6.001 1.875 -12.832 1.00 50.66 98 GLY A C 1
ATOM 691 O O . GLY A 1 98 ? -5.206 1.692 -13.743 1.00 50.66 98 GLY A O 1
ATOM 692 N N . ALA A 1 99 ? -5.859 2.845 -11.931 1.00 52.94 99 ALA A N 1
ATOM 693 C CA . ALA A 1 99 ? -4.595 3.554 -11.788 1.00 52.94 99 ALA A CA 1
ATOM 694 C C . ALA A 1 99 ? -3.568 2.553 -11.271 1.00 52.94 99 ALA A C 1
ATOM 696 O O . ALA A 1 99 ? -3.753 2.032 -10.175 1.00 52.94 99 ALA A O 1
ATOM 697 N N . ILE A 1 100 ? -2.556 2.262 -12.086 1.00 53.25 100 ILE A N 1
ATOM 698 C CA . ILE A 1 100 ? -1.382 1.490 -11.696 1.00 53.25 100 ILE A CA 1
ATOM 699 C C . ILE A 1 100 ? -0.562 2.395 -10.781 1.00 53.25 100 ILE A C 1
ATOM 701 O O . ILE A 1 100 ? 0.164 3.273 -11.238 1.00 53.25 100 ILE A O 1
ATOM 705 N N . ALA A 1 101 ? -0.698 2.178 -9.479 1.00 55.84 101 ALA A N 1
ATOM 706 C CA . ALA A 1 101 ? 0.048 2.917 -8.481 1.00 55.84 101 ALA A CA 1
ATOM 707 C C . ALA A 1 101 ? 1.200 2.064 -7.940 1.00 55.84 101 ALA A C 1
ATOM 709 O O . ALA A 1 101 ? 0.983 0.938 -7.484 1.00 55.84 101 ALA A O 1
ATOM 710 N N . SER A 1 102 ? 2.413 2.622 -7.923 1.00 55.12 102 SER A N 1
ATOM 711 C CA . SER A 1 102 ? 3.592 2.043 -7.253 1.00 55.12 102 SER A CA 1
ATOM 712 C C . SER A 1 102 ? 3.620 2.378 -5.752 1.00 55.12 102 SER A C 1
ATOM 714 O O . SER A 1 102 ? 4.663 2.353 -5.099 1.00 55.12 102 SER A O 1
ATOM 716 N N . THR A 1 103 ? 2.464 2.735 -5.185 1.00 57.00 103 THR A N 1
ATOM 717 C CA . THR A 1 103 ? 2.378 3.383 -3.879 1.00 57.00 103 THR A CA 1
ATOM 718 C C . THR A 1 103 ? 2.502 2.361 -2.757 1.00 57.00 103 THR A C 1
ATOM 720 O O . THR A 1 103 ? 1.685 1.455 -2.573 1.00 57.00 103 THR A O 1
ATOM 723 N N . THR A 1 104 ? 3.559 2.532 -1.973 1.00 51.53 104 THR A N 1
ATOM 724 C CA . THR A 1 104 ? 4.036 1.629 -0.921 1.00 51.53 104 THR A CA 1
ATOM 725 C C . THR A 1 104 ? 3.245 1.734 0.386 1.00 51.53 104 THR A C 1
ATOM 727 O O . THR A 1 104 ? 3.810 1.839 1.470 1.00 51.53 104 THR A O 1
ATOM 730 N N . SER A 1 105 ? 1.915 1.730 0.297 1.00 52.62 105 SER A N 1
ATOM 731 C CA . SER A 1 105 ? 1.008 1.725 1.458 1.00 52.62 105 SER A CA 1
ATOM 732 C C . SER A 1 105 ? 1.101 0.411 2.271 1.00 52.62 105 SER A C 1
ATOM 734 O O . SER A 1 105 ? 2.154 -0.224 2.316 1.00 52.62 105 SER A O 1
ATOM 736 N N . LEU A 1 106 ? 0.007 -0.045 2.907 1.00 48.47 106 LEU A N 1
ATOM 737 C CA . LEU A 1 106 ? -0.025 -1.273 3.725 1.00 48.47 106 LEU A CA 1
ATOM 738 C C . LEU A 1 106 ? 0.478 -2.536 2.991 1.00 48.47 106 LEU A C 1
ATOM 740 O O . LEU A 1 106 ? 0.748 -3.559 3.613 1.00 48.47 106 LEU A O 1
ATOM 744 N N . ALA A 1 107 ? 0.616 -2.453 1.669 1.00 61.12 107 ALA A N 1
ATOM 745 C CA . ALA A 1 107 ? 1.055 -3.511 0.782 1.00 61.12 107 ALA A CA 1
ATOM 746 C C . ALA A 1 107 ? 2.443 -3.259 0.161 1.00 61.12 107 ALA A C 1
ATOM 748 O O . ALA A 1 107 ? 2.719 -3.766 -0.920 1.00 61.12 107 ALA A O 1
ATOM 749 N N . VAL A 1 108 ? 3.345 -2.507 0.805 1.00 65.25 108 VAL A N 1
ATOM 750 C CA . VAL A 1 108 ? 4.712 -2.270 0.284 1.00 65.25 108 VAL A CA 1
ATOM 751 C C . VAL A 1 108 ? 5.495 -3.555 -0.044 1.00 65.25 108 VAL A C 1
ATOM 753 O O . VAL A 1 108 ? 6.435 -3.529 -0.831 1.00 65.25 108 VAL A O 1
ATOM 756 N N . ARG A 1 109 ? 5.119 -4.703 0.539 1.00 73.00 109 ARG A N 1
ATOM 757 C CA . ARG A 1 109 ? 5.678 -6.018 0.174 1.00 73.00 109 ARG A CA 1
ATOM 758 C C . ARG A 1 109 ? 5.239 -6.536 -1.184 1.00 73.00 109 ARG A C 1
ATOM 760 O O . ARG A 1 109 ? 5.959 -7.330 -1.782 1.00 73.00 109 ARG A O 1
ATOM 767 N N . THR A 1 110 ? 4.044 -6.167 -1.616 1.00 77.50 110 THR A N 1
ATOM 768 C CA . THR A 1 110 ? 3.430 -6.734 -2.811 1.00 77.50 110 THR A CA 1
ATOM 769 C C . THR A 1 110 ? 3.338 -5.711 -3.929 1.00 77.50 110 THR A C 1
ATOM 771 O O . THR A 1 110 ? 3.366 -6.111 -5.080 1.00 77.50 110 THR A O 1
ATOM 774 N N . VAL A 1 111 ? 3.304 -4.413 -3.633 1.00 81.44 111 VAL A N 1
ATOM 775 C CA . VAL A 1 111 ? 3.176 -3.364 -4.647 1.00 81.44 111 VAL A CA 1
ATOM 776 C C . VAL A 1 111 ? 4.539 -2.956 -5.212 1.00 81.44 111 VAL A C 1
ATOM 778 O O . VAL A 1 111 ? 5.450 -2.600 -4.470 1.00 81.44 111 VAL A O 1
ATOM 781 N N . SER A 1 112 ? 4.649 -2.965 -6.539 1.00 82.75 112 SER A N 1
ATOM 782 C CA . SER A 1 112 ? 5.769 -2.426 -7.328 1.00 82.75 112 SER A CA 1
ATOM 783 C C . SER A 1 112 ? 5.278 -2.036 -8.723 1.00 82.75 112 SER A C 1
ATOM 785 O O . SER A 1 112 ? 4.107 -2.235 -9.040 1.00 82.75 112 SER A O 1
ATOM 787 N N . GLU A 1 113 ? 6.151 -1.535 -9.599 1.00 82.06 113 GLU A N 1
ATOM 788 C CA . GLU A 1 113 ? 5.785 -1.335 -11.008 1.00 82.06 113 GLU A CA 1
ATOM 789 C C . GLU A 1 113 ? 5.468 -2.662 -11.730 1.00 82.06 113 GLU A C 1
ATOM 791 O O . GLU A 1 113 ? 4.689 -2.677 -12.680 1.00 82.06 113 GLU A O 1
ATOM 796 N N . ALA A 1 114 ? 6.026 -3.785 -11.260 1.00 86.12 114 ALA A N 1
ATOM 797 C CA . ALA A 1 114 ? 5.740 -5.128 -11.773 1.00 86.12 114 ALA A CA 1
ATOM 798 C C . ALA A 1 114 ? 4.413 -5.703 -11.259 1.00 86.12 114 ALA A C 1
ATOM 800 O O . ALA A 1 114 ? 3.783 -6.508 -11.939 1.00 86.12 114 ALA A O 1
ATOM 801 N N . ASN A 1 115 ? 3.992 -5.320 -10.055 1.00 87.56 115 ASN A N 1
ATOM 802 C CA . ASN A 1 115 ? 2.756 -5.781 -9.429 1.00 87.56 115 ASN A CA 1
ATOM 803 C C . ASN A 1 115 ? 2.017 -4.582 -8.817 1.00 87.56 115 ASN A C 1
ATOM 805 O O . ASN A 1 115 ? 1.996 -4.404 -7.598 1.00 87.56 115 ASN A O 1
ATOM 809 N N . PRO A 1 116 ? 1.474 -3.694 -9.660 1.00 84.94 116 PRO A N 1
ATOM 810 C CA . PRO A 1 116 ? 0.939 -2.422 -9.220 1.00 84.94 116 PRO A CA 1
ATOM 811 C C . PRO A 1 116 ? -0.374 -2.604 -8.473 1.00 84.94 116 PRO A C 1
ATOM 813 O O . PRO A 1 116 ? -1.134 -3.554 -8.686 1.00 84.94 116 PRO A O 1
ATOM 816 N N . ARG A 1 117 ? -0.692 -1.629 -7.631 1.00 84.56 117 ARG A N 1
ATOM 817 C CA . ARG A 1 117 ? -2.048 -1.501 -7.113 1.00 84.56 117 ARG A CA 1
ATOM 818 C C . ARG A 1 117 ? -2.945 -0.950 -8.210 1.00 84.56 117 ARG A C 1
ATOM 820 O O . ARG A 1 117 ? -2.550 -0.013 -8.884 1.00 84.56 117 ARG A O 1
ATOM 827 N N . VAL A 1 118 ? -4.135 -1.518 -8.354 1.00 83.69 118 VAL A N 1
ATOM 828 C CA . VAL A 1 118 ? -5.208 -1.052 -9.233 1.00 83.69 118 VAL A CA 1
ATOM 829 C C . VAL A 1 118 ? -6.308 -0.470 -8.359 1.00 83.69 118 VAL A C 1
ATOM 831 O O . VAL A 1 118 ? -6.788 -1.135 -7.439 1.00 83.69 118 VAL A O 1
ATOM 834 N N . ILE A 1 119 ? -6.683 0.780 -8.630 1.00 82.12 119 ILE A N 1
ATOM 835 C CA . ILE A 1 119 ? -7.662 1.527 -7.831 1.00 82.12 119 ILE A CA 1
ATOM 836 C C . ILE A 1 119 ? -8.868 1.883 -8.683 1.00 82.12 119 ILE A C 1
ATOM 838 O O . ILE A 1 119 ? -8.776 2.827 -9.462 1.00 82.12 119 ILE A O 1
ATOM 842 N N . PHE A 1 120 ? -9.981 1.186 -8.462 1.00 82.69 120 PHE A N 1
ATOM 843 C CA . PHE A 1 120 ? -11.295 1.507 -9.009 1.00 82.69 120 PHE A CA 1
ATOM 844 C C . PHE A 1 120 ? -12.021 2.499 -8.123 1.00 82.69 120 PHE A C 1
ATOM 846 O O . PHE A 1 120 ? -11.900 2.474 -6.897 1.00 82.69 120 PHE A O 1
ATOM 853 N N . TYR A 1 121 ? -12.834 3.337 -8.748 1.00 80.56 121 TYR A N 1
ATOM 854 C CA . TYR A 1 121 ? -13.705 4.232 -8.021 1.00 80.56 121 TYR A CA 1
ATOM 855 C C . TYR A 1 121 ? -14.973 4.518 -8.819 1.00 80.56 121 TYR A C 1
ATOM 857 O O . TYR A 1 121 ? -15.007 4.420 -10.047 1.00 80.56 121 TYR A O 1
ATOM 865 N N . GLY A 1 122 ? -16.014 4.925 -8.111 1.00 77.81 122 GLY A N 1
ATOM 866 C CA . GLY A 1 122 ? -17.250 5.377 -8.716 1.00 77.81 122 GLY A CA 1
ATOM 867 C C . GLY A 1 122 ? -18.012 6.307 -7.793 1.00 77.81 122 GLY A C 1
ATOM 868 O O . GLY A 1 122 ? -17.825 6.302 -6.577 1.00 77.81 122 GLY A O 1
ATOM 869 N N . SER A 1 123 ? -18.875 7.105 -8.401 1.00 70.31 123 SER A N 1
ATOM 870 C CA . SER A 1 123 ? -19.923 7.844 -7.719 1.00 70.31 123 SER A CA 1
ATOM 871 C C . SER A 1 123 ? -21.217 7.591 -8.481 1.00 70.31 123 SER A C 1
ATOM 873 O O . SER A 1 123 ? -21.252 7.674 -9.710 1.00 70.31 123 SER A O 1
ATOM 875 N N . ASP A 1 124 ? -22.282 7.238 -7.772 1.00 61.56 124 ASP A N 1
ATOM 876 C CA . ASP A 1 124 ? -23.626 7.230 -8.340 1.00 61.56 124 ASP A CA 1
ATOM 877 C C . ASP A 1 124 ? -24.582 8.012 -7.429 1.00 61.56 124 ASP A C 1
ATOM 879 O O . ASP A 1 124 ? -24.241 8.421 -6.318 1.00 61.56 124 ASP A O 1
ATOM 883 N N . ALA A 1 125 ? -25.811 8.249 -7.893 1.00 52.59 125 ALA A N 1
ATOM 884 C CA . ALA A 1 125 ? -26.800 9.007 -7.123 1.00 52.59 125 ALA A CA 1
ATOM 885 C C . ALA A 1 125 ? -27.154 8.366 -5.759 1.00 52.59 125 ALA A C 1
ATOM 887 O O . ALA A 1 125 ? -27.817 9.008 -4.943 1.00 52.59 125 ALA A O 1
ATOM 888 N N . ARG A 1 126 ? -26.752 7.110 -5.515 1.00 53.09 126 ARG A N 1
ATOM 889 C CA . ARG A 1 126 ? -26.995 6.341 -4.285 1.00 53.09 126 ARG A CA 1
ATOM 890 C C . ARG A 1 126 ? -25.740 6.169 -3.425 1.00 53.09 126 ARG A C 1
ATOM 892 O O . ARG A 1 126 ? -25.873 5.922 -2.234 1.00 53.09 126 ARG A O 1
ATOM 899 N N . SER A 1 127 ? -24.546 6.287 -3.983 1.00 56.81 127 SER A N 1
ATOM 900 C CA . SER A 1 127 ? -23.249 6.082 -3.347 1.00 56.81 127 SER A CA 1
ATOM 901 C C . SER A 1 127 ? -22.385 7.285 -3.691 1.00 56.81 127 SER A C 1
ATOM 903 O O . SER A 1 127 ? -21.823 7.374 -4.779 1.00 56.81 127 SER A O 1
ATOM 905 N N . ARG A 1 128 ? -22.349 8.259 -2.769 1.00 70.62 128 ARG A N 1
ATOM 906 C CA . ARG A 1 128 ? -21.631 9.530 -2.961 1.00 70.62 128 ARG A CA 1
ATOM 907 C C . ARG A 1 128 ? -20.227 9.282 -3.528 1.00 70.62 128 ARG A C 1
ATOM 909 O O . ARG A 1 128 ? -19.900 9.884 -4.543 1.00 70.62 128 ARG A O 1
ATOM 916 N N . SER A 1 129 ? -19.507 8.314 -2.948 1.00 81.69 129 SER A N 1
ATOM 917 C CA . SER A 1 129 ? -18.239 7.792 -3.469 1.00 81.69 129 SER A CA 1
ATOM 918 C C . SER A 1 129 ? -17.999 6.361 -2.974 1.00 81.69 129 SER A C 1
ATOM 920 O O . SER A 1 129 ? -18.236 6.069 -1.798 1.00 81.69 129 SER A O 1
ATOM 922 N N . VAL A 1 130 ? -17.493 5.486 -3.842 1.00 87.19 130 VAL A N 1
ATOM 923 C CA . VAL A 1 130 ? -16.979 4.149 -3.508 1.00 87.19 130 VAL A CA 1
ATOM 924 C C . VAL A 1 130 ? -15.624 3.938 -4.176 1.00 87.19 130 VAL A C 1
ATOM 926 O O . VAL A 1 130 ? -15.416 4.325 -5.324 1.00 87.19 130 VAL A O 1
ATOM 929 N N . TYR A 1 131 ? -14.704 3.320 -3.446 1.00 87.19 131 TYR A N 1
ATOM 930 C CA . TYR A 1 131 ? -13.329 3.059 -3.843 1.00 87.19 131 TYR A CA 1
ATOM 931 C C . TYR A 1 131 ? -12.999 1.592 -3.591 1.00 87.19 131 TYR A C 1
ATOM 933 O O . TYR A 1 131 ? -13.367 1.041 -2.552 1.00 87.19 131 TYR A O 1
ATOM 941 N N . LEU A 1 132 ? -12.264 0.984 -4.516 1.00 90.25 132 LEU A N 1
ATOM 942 C CA . LEU A 1 132 ? -11.709 -0.356 -4.386 1.00 90.25 132 LEU A CA 1
ATOM 943 C C . LEU A 1 132 ? -10.250 -0.331 -4.811 1.00 90.25 132 LEU A C 1
ATOM 945 O O . LEU A 1 132 ? -9.943 0.048 -5.936 1.00 90.25 132 LEU A O 1
ATOM 949 N N . ALA A 1 133 ? -9.360 -0.784 -3.939 1.00 88.19 133 ALA A N 1
ATOM 950 C CA . ALA A 1 133 ? -7.953 -0.966 -4.239 1.00 88.19 133 ALA A CA 1
ATOM 951 C C . ALA A 1 133 ? -7.566 -2.441 -4.117 1.00 88.19 133 ALA A C 1
ATOM 953 O O . ALA A 1 133 ? -7.899 -3.125 -3.146 1.00 88.19 133 ALA A O 1
ATOM 954 N N . PHE A 1 134 ? -6.843 -2.924 -5.123 1.00 90.31 134 PHE A N 1
ATOM 955 C CA . PHE A 1 134 ? -6.425 -4.313 -5.221 1.00 90.31 134 PHE A CA 1
ATOM 956 C C . PHE A 1 134 ? -5.019 -4.419 -5.810 1.00 90.31 134 PHE A C 1
ATOM 958 O O . PHE A 1 134 ? -4.685 -3.736 -6.773 1.00 90.31 134 PHE A O 1
ATOM 965 N N . ALA A 1 135 ? -4.203 -5.299 -5.247 1.00 89.69 135 ALA A N 1
ATOM 966 C CA . ALA A 1 135 ? -2.955 -5.754 -5.840 1.00 89.69 135 ALA A CA 1
ATOM 967 C C . ALA A 1 135 ? -2.843 -7.249 -5.574 1.00 89.69 135 ALA A C 1
ATOM 969 O O . ALA A 1 135 ? -3.299 -7.728 -4.531 1.00 89.69 135 ALA A O 1
ATOM 970 N N . ARG A 1 136 ? -2.203 -7.984 -6.479 1.00 91.50 136 ARG A N 1
ATOM 971 C CA . ARG A 1 136 ? -1.905 -9.385 -6.203 1.00 91.50 136 ARG A CA 1
ATOM 972 C C . ARG A 1 136 ? -0.840 -9.515 -5.113 1.00 91.50 136 ARG A C 1
ATOM 974 O O . ARG A 1 136 ? -0.170 -8.548 -4.761 1.00 91.50 136 ARG A O 1
ATOM 981 N N . GLY A 1 137 ? -0.683 -10.709 -4.561 1.00 87.88 137 GLY A N 1
ATOM 982 C CA . GLY A 1 137 ? 0.306 -11.032 -3.530 1.00 87.88 137 GLY A CA 1
ATOM 983 C C . GLY A 1 137 ? -0.249 -11.031 -2.108 1.00 87.88 137 GLY A C 1
ATOM 984 O O . GLY A 1 137 ? 0.398 -11.553 -1.206 1.00 87.88 137 GLY A O 1
ATOM 985 N N . ALA A 1 138 ? -1.459 -10.508 -1.902 1.00 87.94 138 ALA A N 1
ATOM 986 C CA . ALA A 1 138 ? -2.179 -10.595 -0.639 1.00 87.94 138 ALA A CA 1
ATOM 987 C C . ALA A 1 138 ? -3.653 -10.918 -0.907 1.00 87.94 138 ALA A C 1
ATOM 989 O O . ALA A 1 138 ? -4.272 -10.339 -1.796 1.00 87.94 138 ALA A O 1
ATOM 990 N N . ALA A 1 139 ? -4.228 -11.839 -0.131 1.00 92.06 139 ALA A N 1
ATOM 991 C CA . ALA A 1 139 ? -5.631 -12.231 -0.263 1.00 92.06 139 ALA A CA 1
ATOM 992 C C . ALA A 1 139 ? -6.566 -11.225 0.437 1.00 92.06 139 ALA A C 1
ATOM 994 O O . ALA A 1 139 ? -7.327 -11.564 1.349 1.00 92.06 139 ALA A O 1
ATOM 995 N N . VAL A 1 140 ? -6.433 -9.954 0.048 1.00 92.12 140 VAL A N 1
ATOM 996 C CA . VAL A 1 140 ? -7.153 -8.820 0.626 1.00 92.12 140 VAL A CA 1
ATOM 997 C C . VAL A 1 140 ? -7.638 -7.853 -0.453 1.00 92.12 140 VAL A C 1
ATOM 999 O O . VAL A 1 140 ? -6.996 -7.684 -1.487 1.00 92.12 140 VAL A O 1
ATOM 1002 N N . VAL A 1 141 ? -8.767 -7.196 -0.195 1.00 93.44 141 VAL A N 1
ATOM 1003 C CA . VAL A 1 141 ? -9.254 -6.040 -0.959 1.00 93.44 141 VAL A CA 1
ATOM 1004 C C . VAL A 1 141 ? -9.462 -4.889 0.013 1.00 93.44 141 VAL A C 1
ATOM 1006 O O . VAL A 1 141 ? -10.108 -5.057 1.048 1.00 93.44 141 VAL A O 1
ATOM 1009 N N . GLU A 1 142 ? -8.933 -3.721 -0.323 1.00 92.00 142 GLU A N 1
ATOM 1010 C CA . GLU A 1 142 ? -9.166 -2.495 0.435 1.00 92.00 142 GLU A CA 1
ATOM 1011 C C . GLU A 1 142 ? -10.335 -1.740 -0.198 1.00 92.00 142 GLU A C 1
ATOM 1013 O O . GLU A 1 142 ? -10.354 -1.528 -1.412 1.00 92.00 142 GLU A O 1
ATOM 1018 N N . LEU A 1 143 ? -11.313 -1.333 0.608 1.00 92.69 143 LEU A N 1
ATOM 1019 C CA . LEU A 1 143 ? -12.452 -0.543 0.145 1.00 92.69 143 LEU A CA 1
ATOM 1020 C C . LEU A 1 143 ? -12.579 0.734 0.969 1.00 92.69 143 LEU A C 1
ATOM 1022 O O . LEU A 1 143 ? -12.241 0.765 2.153 1.00 92.69 143 LEU A O 1
ATOM 1026 N N . ALA A 1 144 ? -13.139 1.771 0.358 1.00 91.00 144 ALA A N 1
ATOM 1027 C CA . ALA A 1 144 ? -13.658 2.921 1.081 1.00 91.00 144 ALA A CA 1
ATOM 1028 C C . ALA A 1 144 ? -15.007 3.320 0.494 1.00 91.00 144 ALA A C 1
ATOM 1030 O O . ALA A 1 144 ? -15.182 3.296 -0.722 1.00 91.00 144 ALA A O 1
ATOM 1031 N N . ALA A 1 145 ? -15.955 3.705 1.336 1.00 91.06 145 ALA A N 1
ATOM 1032 C CA . ALA A 1 145 ? -17.235 4.223 0.877 1.00 91.06 145 ALA A CA 1
ATOM 1033 C C . ALA A 1 145 ? -17.688 5.381 1.754 1.00 91.06 145 ALA A C 1
ATOM 1035 O O . ALA A 1 145 ? -17.463 5.381 2.962 1.00 91.06 145 ALA A O 1
ATOM 1036 N N . ALA A 1 146 ? -18.309 6.378 1.135 1.00 88.88 146 ALA A N 1
ATOM 1037 C CA . ALA A 1 146 ? -18.932 7.469 1.863 1.00 88.88 146 ALA A CA 1
ATOM 1038 C C . ALA A 1 146 ? -20.294 7.020 2.410 1.00 88.88 146 ALA A C 1
ATOM 1040 O O . ALA A 1 146 ? -21.157 6.586 1.641 1.00 88.88 146 ALA A O 1
ATOM 1041 N N . ASP A 1 147 ? -20.503 7.190 3.715 1.00 89.25 147 ASP A N 1
ATOM 1042 C CA . ASP A 1 147 ? -21.812 7.029 4.344 1.00 89.25 147 ASP A CA 1
ATOM 1043 C C . ASP A 1 147 ? -22.814 7.978 3.670 1.00 89.25 147 ASP A C 1
ATOM 1045 O O . ASP A 1 147 ? -22.572 9.177 3.501 1.00 89.25 147 ASP A O 1
ATOM 1049 N N . ARG A 1 148 ? -23.961 7.456 3.244 1.00 88.62 148 ARG A N 1
ATOM 1050 C CA . ARG A 1 148 ? -24.966 8.203 2.475 1.00 88.62 148 ARG A CA 1
ATOM 1051 C C . ARG A 1 148 ? -25.563 9.357 3.268 1.00 88.62 148 ARG A C 1
ATOM 1053 O O . ARG A 1 148 ? -26.002 10.356 2.684 1.00 88.62 148 ARG A O 1
ATOM 1060 N N . ARG A 1 149 ? -25.584 9.230 4.594 1.00 87.06 149 ARG A N 1
ATOM 1061 C CA . ARG A 1 149 ? -26.226 10.158 5.518 1.00 87.06 149 ARG A CA 1
ATOM 1062 C C . ARG A 1 149 ? -25.272 11.278 5.916 1.00 87.06 149 ARG A C 1
ATOM 1064 O O . ARG A 1 149 ? -25.654 12.447 5.845 1.00 87.06 149 ARG A O 1
ATOM 1071 N N . THR A 1 150 ? -24.048 10.939 6.311 1.00 87.12 150 THR A N 1
ATOM 1072 C CA . THR A 1 150 ? -23.048 11.904 6.799 1.00 87.12 150 THR A CA 1
ATOM 1073 C C . THR A 1 150 ? -22.099 12.376 5.699 1.00 87.12 150 THR A C 1
ATOM 1075 O O . THR A 1 150 ? -21.643 13.517 5.731 1.00 87.12 150 THR A O 1
ATOM 1078 N N . GLY A 1 151 ? -21.844 11.546 4.687 1.00 85.25 151 GLY A N 1
ATOM 1079 C CA . GLY A 1 151 ? -20.792 11.748 3.692 1.00 85.25 151 GLY A CA 1
ATOM 1080 C C . GLY A 1 151 ? -19.387 11.430 4.202 1.00 85.25 151 GLY A C 1
ATOM 1081 O O . GLY A 1 151 ? -18.427 11.664 3.473 1.00 85.25 151 GLY A O 1
ATOM 1082 N N . GLU A 1 152 ? -19.240 10.941 5.435 1.00 86.94 152 GLU A N 1
ATOM 1083 C CA . GLU A 1 152 ? -17.940 10.527 5.964 1.00 86.94 152 GLU A CA 1
ATOM 1084 C C . GLU A 1 152 ? -17.497 9.209 5.328 1.00 86.94 152 GLU A C 1
ATOM 1086 O O . GLU A 1 152 ? -18.310 8.312 5.116 1.00 86.94 152 GLU A O 1
ATOM 1091 N N . LEU A 1 153 ? -16.204 9.086 5.027 1.00 88.50 153 LEU A N 1
ATOM 1092 C CA . LEU A 1 153 ? -15.642 7.837 4.521 1.00 88.50 153 LEU A CA 1
ATOM 1093 C C . LEU A 1 153 ? -15.554 6.793 5.633 1.00 88.50 153 LEU A C 1
ATOM 1095 O O . LEU A 1 153 ? -15.059 7.094 6.714 1.00 88.50 153 LEU A O 1
ATOM 1099 N N . THR A 1 154 ? -15.924 5.559 5.326 1.00 91.25 154 THR A N 1
ATOM 1100 C CA . THR A 1 154 ? -15.605 4.366 6.116 1.00 91.25 154 THR A CA 1
ATOM 1101 C C . THR A 1 154 ? -14.657 3.499 5.302 1.00 91.25 154 THR A C 1
ATOM 1103 O O . THR A 1 154 ? -14.900 3.284 4.110 1.00 91.25 154 THR A O 1
ATOM 1106 N N . PHE A 1 155 ? -13.575 3.017 5.916 1.00 92.06 155 PHE A N 1
ATOM 1107 C CA . PHE A 1 155 ? -12.663 2.075 5.266 1.00 92.06 155 PHE A CA 1
ATOM 1108 C C . PHE A 1 155 ? -12.984 0.645 5.674 1.00 92.06 155 PHE A C 1
ATOM 1110 O O . PHE A 1 155 ? -13.385 0.375 6.807 1.00 92.06 155 PHE A O 1
ATOM 1117 N N . TYR A 1 156 ? -12.767 -0.272 4.740 1.00 93.56 156 TYR A N 1
ATOM 1118 C CA . TYR A 1 156 ? -12.994 -1.691 4.930 1.00 93.56 156 TYR A CA 1
ATOM 1119 C C . TYR A 1 156 ? -11.805 -2.488 4.415 1.00 93.56 156 TYR A C 1
ATOM 1121 O O . TYR A 1 156 ? -11.212 -2.161 3.385 1.00 93.56 156 TYR A O 1
ATOM 1129 N N . LEU A 1 157 ? -11.516 -3.589 5.100 1.00 92.75 157 LEU A N 1
ATOM 1130 C CA . LEU A 1 157 ? -10.581 -4.600 4.636 1.00 92.75 157 LEU A CA 1
ATOM 1131 C C . LEU A 1 157 ? -11.334 -5.913 4.450 1.00 92.75 157 LEU A C 1
ATOM 1133 O O . LEU A 1 157 ? -11.781 -6.525 5.422 1.00 92.75 157 LEU A O 1
ATOM 1137 N N . VAL A 1 158 ? -11.481 -6.342 3.199 1.00 94.50 158 VAL A N 1
ATOM 1138 C CA . VAL A 1 158 ? -12.057 -7.642 2.843 1.00 94.50 158 VAL A CA 1
ATOM 1139 C C . VAL A 1 158 ? -10.926 -8.654 2.770 1.00 94.50 158 VAL A C 1
ATOM 1141 O O . VAL A 1 158 ? -9.934 -8.414 2.091 1.00 94.50 158 VAL A O 1
ATOM 1144 N N . ARG A 1 159 ? -11.074 -9.791 3.446 1.00 94.06 159 ARG A N 1
ATOM 1145 C CA . ARG A 1 159 ? -10.147 -10.926 3.380 1.00 94.06 159 ARG A CA 1
ATOM 1146 C C . ARG A 1 159 ? -10.850 -12.114 2.746 1.00 94.06 159 ARG A C 1
ATOM 1148 O O . ARG A 1 159 ? -12.047 -12.306 2.956 1.00 94.06 159 ARG A O 1
ATOM 1155 N N . PHE A 1 160 ? -10.114 -12.917 1.995 1.00 94.88 160 PHE A N 1
ATOM 1156 C CA . PHE A 1 160 ? -10.652 -14.100 1.329 1.00 94.88 160 PHE A CA 1
ATOM 1157 C C . PHE A 1 160 ? -9.597 -15.198 1.220 1.00 94.88 160 PHE A C 1
ATOM 1159 O O . PHE A 1 160 ? -8.407 -14.961 1.401 1.00 94.88 160 PHE A O 1
ATOM 1166 N N . GLU A 1 161 ? -10.038 -16.406 0.892 1.00 95.38 161 GLU A N 1
ATOM 1167 C CA . GLU A 1 161 ? -9.168 -17.526 0.553 1.00 95.38 161 GLU A CA 1
ATOM 1168 C C . GLU A 1 161 ? -9.381 -17.893 -0.919 1.00 95.38 161 GLU A C 1
ATOM 1170 O O . GLU A 1 161 ? -10.471 -18.363 -1.275 1.00 95.38 161 GLU A O 1
ATOM 1175 N N . PRO A 1 162 ? -8.386 -17.679 -1.800 1.00 94.06 162 PRO A N 1
ATOM 1176 C CA . PRO A 1 162 ? -8.504 -18.103 -3.184 1.00 94.06 162 PRO A CA 1
ATOM 1177 C C . PRO A 1 162 ? -8.447 -19.631 -3.249 1.00 94.06 162 PRO A C 1
ATOM 1179 O O . PRO A 1 162 ? -7.544 -20.253 -2.684 1.00 94.06 162 PRO A O 1
ATOM 1182 N N . ARG A 1 163 ? -9.378 -20.258 -3.975 1.00 93.81 163 ARG A N 1
ATOM 1183 C CA . ARG A 1 163 ? -9.418 -21.725 -4.113 1.00 93.81 163 ARG A CA 1
ATOM 1184 C C . ARG A 1 163 ? -8.146 -22.317 -4.720 1.00 93.81 163 ARG A C 1
ATOM 1186 O O . ARG A 1 163 ? -7.790 -23.453 -4.416 1.00 93.81 163 ARG A O 1
ATOM 1193 N N . SER A 1 164 ? -7.454 -21.547 -5.554 1.00 90.50 164 SER A N 1
ATOM 1194 C CA . SER A 1 164 ? -6.150 -21.892 -6.126 1.00 90.50 164 SER A CA 1
ATOM 1195 C C . SER A 1 164 ? -5.040 -22.057 -5.078 1.00 90.50 164 SER A C 1
ATOM 1197 O O . SER A 1 164 ? -3.954 -22.539 -5.390 1.00 90.50 164 SER A O 1
ATOM 1199 N N . GLY A 1 165 ? -5.298 -21.648 -3.835 1.00 88.50 165 GLY A N 1
ATOM 1200 C CA . GLY A 1 165 ? -4.358 -21.721 -2.734 1.00 88.50 165 GLY A CA 1
ATOM 1201 C C . GLY A 1 165 ? -3.298 -20.617 -2.775 1.00 88.50 165 GLY A C 1
ATOM 1202 O O . GLY A 1 165 ? -3.248 -19.797 -3.701 1.00 88.50 165 GLY A O 1
ATOM 1203 N N . PRO A 1 166 ? -2.415 -20.593 -1.765 1.00 83.44 166 PRO A N 1
ATOM 1204 C CA . PRO A 1 166 ? -1.492 -19.486 -1.565 1.00 83.44 166 PRO A CA 1
ATOM 1205 C C . PRO A 1 166 ? -0.376 -19.403 -2.621 1.00 83.44 166 PRO A C 1
ATOM 1207 O O . PRO A 1 166 ? 0.429 -18.485 -2.575 1.00 83.44 166 PRO A O 1
ATOM 1210 N N . ASP A 1 167 ? -0.218 -20.400 -3.509 1.00 85.06 167 ASP A N 1
ATOM 1211 C CA . ASP A 1 167 ? 0.848 -20.412 -4.540 1.00 85.06 167 ASP A CA 1
ATOM 1212 C C . ASP A 1 167 ? 0.440 -19.544 -5.727 1.00 85.06 167 ASP A C 1
ATOM 1214 O O . ASP A 1 167 ? 1.263 -19.143 -6.534 1.00 85.06 167 ASP A O 1
ATOM 1218 N N . SER A 1 168 ? -0.846 -19.223 -5.825 1.00 86.44 168 SER A N 1
ATOM 1219 C CA . SER A 1 168 ? -1.381 -18.432 -6.923 1.00 86.44 168 SER A CA 1
ATOM 1220 C C . SER A 1 168 ? -1.592 -16.974 -6.545 1.00 86.44 168 SER A C 1
ATOM 1222 O O . SER A 1 168 ? -2.208 -16.254 -7.319 1.00 86.44 168 SER A O 1
ATOM 1224 N N . LEU A 1 169 ? -1.100 -16.516 -5.383 1.00 89.88 169 LEU A N 1
ATOM 1225 C CA . LEU A 1 169 ? -1.358 -15.153 -4.905 1.00 89.88 169 LEU A CA 1
ATOM 1226 C C . LEU A 1 169 ? -0.878 -14.075 -5.876 1.00 89.88 169 LEU A C 1
ATOM 1228 O O . LEU A 1 169 ? -1.441 -12.997 -5.846 1.00 89.88 169 LEU A O 1
ATOM 1232 N N . PHE A 1 170 ? 0.105 -14.345 -6.738 1.00 90.69 170 PHE A N 1
ATOM 1233 C CA . PHE A 1 170 ? 0.567 -13.404 -7.768 1.00 90.69 170 PHE A CA 1
ATOM 1234 C C . PHE A 1 170 ? -0.042 -13.649 -9.163 1.00 90.69 170 PHE A C 1
ATOM 1236 O O . PHE A 1 170 ? 0.260 -12.915 -10.099 1.00 90.69 170 PHE A O 1
ATOM 1243 N N . LEU A 1 171 ? -0.925 -14.639 -9.314 1.00 92.12 171 LEU A N 1
ATOM 1244 C CA . LEU A 1 171 ? -1.470 -15.097 -10.597 1.00 92.12 171 LEU A CA 1
ATOM 1245 C C . LEU A 1 171 ? -2.951 -14.717 -10.765 1.00 92.12 171 LEU A C 1
ATOM 1247 O O . LEU A 1 171 ? -3.642 -14.535 -9.762 1.00 92.12 171 LEU A O 1
ATOM 1251 N N . PRO A 1 172 ? -3.497 -14.703 -12.000 1.00 93.88 172 PRO A N 1
ATOM 1252 C CA . PRO A 1 172 ? -4.920 -14.433 -12.244 1.00 93.88 172 PRO A CA 1
ATOM 1253 C C . PRO A 1 172 ? -5.880 -15.263 -11.396 1.00 93.88 172 PRO A C 1
ATOM 1255 O O . PRO A 1 172 ? -6.923 -14.774 -10.973 1.00 93.88 172 PRO A O 1
ATOM 1258 N N . ALA A 1 173 ? -5.515 -16.516 -11.114 1.00 93.69 173 ALA A N 1
ATOM 1259 C CA . ALA A 1 173 ? -6.361 -17.447 -10.380 1.00 93.69 173 ALA A CA 1
ATOM 1260 C C . ALA A 1 173 ? -6.754 -16.943 -8.978 1.00 93.69 173 ALA A C 1
ATOM 1262 O O . ALA A 1 173 ? -7.810 -17.329 -8.480 1.00 93.69 173 ALA A O 1
ATOM 1263 N N . MET A 1 174 ? -5.968 -16.048 -8.358 1.00 94.88 174 MET A N 1
ATOM 1264 C CA . MET A 1 174 ? -6.322 -15.484 -7.051 1.00 94.88 174 MET A CA 1
ATOM 1265 C C . MET A 1 174 ? -7.509 -14.514 -7.089 1.00 94.88 174 MET A C 1
ATOM 1267 O O . MET A 1 174 ? -8.061 -14.188 -6.042 1.00 94.88 174 MET A O 1
ATOM 1271 N N . GLU A 1 175 ? -7.916 -14.042 -8.266 1.00 96.12 175 GLU A N 1
ATOM 1272 C CA . GLU A 1 175 ? -8.980 -13.044 -8.439 1.00 96.12 175 GLU A CA 1
ATOM 1273 C C . GLU A 1 175 ? -10.386 -13.672 -8.512 1.00 96.12 175 GLU A C 1
ATOM 1275 O O . GLU A 1 175 ? -11.384 -12.958 -8.619 1.00 96.12 175 GLU A O 1
ATOM 1280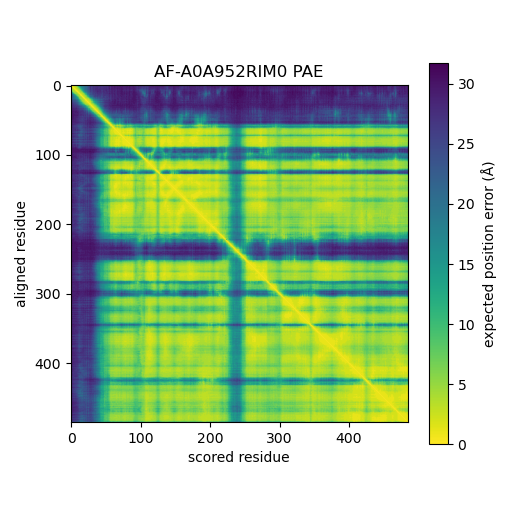 N N . SER A 1 176 ? -10.475 -15.002 -8.436 1.00 96.94 176 SER A N 1
ATOM 1281 C CA . SER A 1 176 ? -11.705 -15.781 -8.611 1.00 96.94 176 SER A CA 1
ATOM 1282 C C . SER A 1 176 ? -11.814 -16.934 -7.612 1.00 96.94 176 SER A C 1
ATOM 1284 O O . SER A 1 176 ? -10.854 -17.245 -6.905 1.00 96.94 176 SER A O 1
ATOM 1286 N N . ASP A 1 177 ? -12.984 -17.576 -7.567 1.00 96.88 177 ASP A N 1
ATOM 1287 C CA . ASP A 1 177 ? -13.278 -18.725 -6.705 1.00 96.88 177 ASP A CA 1
ATOM 1288 C C . ASP A 1 177 ? -12.911 -18.484 -5.231 1.00 96.88 177 ASP A C 1
ATOM 1290 O O . ASP A 1 177 ? -12.335 -19.335 -4.546 1.00 96.88 177 ASP A O 1
ATOM 1294 N N . TRP A 1 178 ? -13.221 -17.289 -4.741 1.00 97.19 178 TRP A N 1
ATOM 1295 C CA . TRP A 1 178 ? -13.006 -16.898 -3.361 1.00 97.19 178 TRP A CA 1
ATOM 1296 C C . TRP A 1 178 ? -13.900 -17.695 -2.425 1.00 97.19 178 TRP A C 1
ATOM 1298 O O . TRP A 1 178 ? -15.098 -17.883 -2.644 1.00 97.19 178 TRP A O 1
ATOM 1308 N N . THR A 1 179 ? -13.302 -18.108 -1.321 1.00 95.62 179 THR A N 1
ATOM 1309 C CA . THR A 1 179 ? -13.968 -18.759 -0.200 1.00 95.62 179 THR A CA 1
ATOM 1310 C C . THR A 1 179 ? -13.645 -18.004 1.084 1.00 95.62 179 THR A C 1
ATOM 1312 O O . THR A 1 179 ? -12.804 -17.105 1.084 1.00 95.62 179 THR A O 1
ATOM 1315 N N . ASN A 1 180 ? -14.357 -18.315 2.172 1.00 94.19 180 ASN A N 1
ATOM 1316 C CA . ASN A 1 180 ? -14.104 -17.741 3.500 1.00 94.19 180 ASN A CA 1
ATOM 1317 C C . ASN A 1 180 ? -14.006 -16.201 3.512 1.00 94.19 180 ASN A C 1
ATOM 1319 O O . ASN A 1 180 ? -13.203 -15.613 4.233 1.00 94.19 180 ASN A O 1
ATOM 1323 N N . VAL A 1 181 ? -14.854 -15.542 2.712 1.00 94.94 181 VAL A N 1
ATOM 1324 C CA . VAL A 1 181 ? -14.862 -14.082 2.595 1.00 94.94 181 VAL A CA 1
ATOM 1325 C C . VAL A 1 181 ? -15.348 -13.451 3.897 1.00 94.94 181 VAL A C 1
ATOM 1327 O O . VAL A 1 181 ? -16.510 -13.594 4.295 1.00 94.94 181 VAL A O 1
ATOM 1330 N N . THR A 1 182 ? -14.447 -12.717 4.536 1.00 93.38 182 THR A N 1
ATOM 1331 C CA . THR A 1 182 ? -14.680 -11.934 5.751 1.00 93.38 182 THR A CA 1
ATOM 1332 C C . THR A 1 182 ? -14.348 -10.474 5.481 1.00 93.38 182 THR A C 1
ATOM 1334 O O . THR A 1 182 ? -13.692 -10.142 4.496 1.00 93.38 182 THR A O 1
ATOM 1337 N N . PHE A 1 183 ? -14.836 -9.576 6.327 1.00 93.25 183 PHE A N 1
ATOM 1338 C CA . PHE A 1 183 ? -14.498 -8.166 6.218 1.00 93.25 183 PHE A CA 1
ATOM 1339 C C . PHE A 1 183 ? -14.505 -7.515 7.595 1.00 93.25 183 PHE A C 1
ATOM 1341 O O . PHE A 1 183 ? -15.206 -7.980 8.492 1.00 93.25 183 PHE A O 1
ATOM 1348 N N . ALA A 1 184 ? -13.712 -6.462 7.733 1.00 91.44 184 ALA A N 1
ATOM 1349 C CA . ALA A 1 184 ? -13.599 -5.645 8.931 1.00 91.44 184 ALA A CA 1
ATOM 1350 C C . ALA A 1 184 ? -13.712 -4.171 8.534 1.00 91.44 184 ALA A C 1
ATOM 1352 O O . ALA A 1 184 ? -13.210 -3.784 7.473 1.00 91.44 184 ALA A O 1
ATOM 1353 N N . ARG A 1 185 ? -14.367 -3.366 9.370 1.00 92.19 185 ARG A N 1
ATOM 1354 C CA . ARG A 1 185 ? -14.366 -1.905 9.245 1.00 92.19 185 ARG A CA 1
ATOM 1355 C C . ARG A 1 185 ? -13.129 -1.310 9.887 1.00 92.19 185 ARG A C 1
ATOM 1357 O O . ARG A 1 185 ? -12.499 -1.946 10.722 1.00 92.19 185 ARG A O 1
ATOM 1364 N N . ASP A 1 186 ? -12.815 -0.066 9.555 1.00 89.50 186 ASP A N 1
ATOM 1365 C CA . ASP A 1 186 ? -11.707 0.645 10.189 1.00 89.50 186 ASP A CA 1
ATOM 1366 C C . ASP A 1 186 ? -11.787 0.669 11.726 1.00 89.50 186 ASP A C 1
ATOM 1368 O O . ASP A 1 186 ? -10.750 0.559 12.375 1.00 89.50 186 ASP A O 1
ATOM 1372 N N . GLU A 1 187 ? -12.991 0.690 12.305 1.00 86.88 187 GLU A N 1
ATOM 1373 C CA . GLU A 1 187 ? -13.193 0.582 13.751 1.00 86.88 187 GLU A CA 1
ATOM 1374 C C . GLU A 1 187 ? -12.834 -0.809 14.313 1.00 86.88 187 GLU A C 1
ATOM 1376 O O . GLU A 1 187 ? -12.298 -0.902 15.415 1.00 86.88 187 GLU A O 1
ATOM 1381 N N . ASP A 1 188 ? -13.074 -1.889 13.560 1.00 86.44 188 ASP A N 1
ATOM 1382 C CA . ASP A 1 188 ? -12.686 -3.260 13.940 1.00 86.44 188 ASP A CA 1
ATOM 1383 C C . ASP A 1 188 ? -11.180 -3.501 13.809 1.00 86.44 188 ASP A C 1
ATOM 1385 O O . ASP A 1 188 ? -10.630 -4.423 14.412 1.00 86.44 188 ASP A O 1
ATOM 1389 N N . LEU A 1 189 ? -10.524 -2.705 12.964 1.00 85.69 189 LEU A N 1
ATOM 1390 C CA . LEU A 1 189 ? -9.090 -2.775 12.732 1.00 85.69 189 LEU A CA 1
ATOM 1391 C C . LEU A 1 189 ? -8.307 -1.957 13.761 1.00 85.69 189 LEU A C 1
ATOM 1393 O O . LEU A 1 189 ? -7.079 -2.042 13.750 1.00 85.69 189 LEU A O 1
ATOM 1397 N N . GLU A 1 190 ? -8.975 -1.198 14.639 1.00 84.06 190 GLU A N 1
ATOM 1398 C CA . GLU A 1 190 ? -8.308 -0.404 15.669 1.00 84.06 190 GLU A CA 1
ATOM 1399 C C . GLU A 1 190 ? -7.365 -1.275 16.530 1.00 84.06 190 GLU A C 1
ATOM 1401 O O . GLU A 1 190 ? -7.699 -2.396 16.907 1.00 84.06 190 GLU A O 1
ATOM 1406 N N . ASP A 1 191 ? -6.162 -0.770 16.833 1.00 78.81 191 ASP A N 1
ATOM 1407 C CA . ASP A 1 191 ? -5.117 -1.484 17.605 1.00 78.81 191 ASP A CA 1
ATOM 1408 C C . ASP A 1 191 ? -4.519 -2.750 16.950 1.00 78.81 191 ASP A C 1
ATOM 1410 O O . ASP A 1 191 ? -3.688 -3.421 17.569 1.00 78.81 191 ASP A O 1
ATOM 1414 N N . THR A 1 192 ? -4.860 -3.050 15.695 1.00 80.81 192 THR A N 1
ATOM 1415 C CA . THR A 1 192 ? -4.242 -4.146 14.925 1.00 80.81 192 THR A CA 1
ATOM 1416 C C . THR A 1 192 ? -3.091 -3.648 14.050 1.00 80.81 192 THR A C 1
ATOM 1418 O O . THR A 1 192 ? -2.926 -2.443 13.824 1.00 80.81 192 THR A O 1
ATOM 1421 N N . ALA A 1 193 ? -2.315 -4.575 13.482 1.00 78.25 193 ALA A N 1
ATOM 1422 C CA . ALA A 1 193 ? -1.343 -4.229 12.447 1.00 78.25 193 ALA A CA 1
ATOM 1423 C C . ALA A 1 193 ? -2.018 -3.651 11.185 1.00 78.25 193 ALA A C 1
ATOM 1425 O O . ALA A 1 193 ? -1.391 -2.912 10.439 1.00 78.25 193 ALA A O 1
ATOM 1426 N N . SER A 1 194 ? -3.300 -3.949 10.950 1.00 80.94 194 SER A N 1
ATOM 1427 C CA . SER A 1 194 ? -4.066 -3.491 9.780 1.00 80.94 194 SER A CA 1
ATOM 1428 C C . SER A 1 194 ? -4.822 -2.174 10.004 1.00 80.94 194 SER A C 1
ATOM 1430 O O . SER A 1 194 ? -5.607 -1.765 9.152 1.00 80.94 194 SER A O 1
ATOM 1432 N N . ASP A 1 195 ? -4.621 -1.511 11.142 1.00 82.56 195 ASP A N 1
ATOM 1433 C CA . ASP A 1 195 ? -5.282 -0.249 11.462 1.00 82.56 195 ASP A CA 1
ATOM 1434 C C . ASP A 1 195 ? -4.844 0.870 10.501 1.00 82.56 195 ASP A C 1
ATOM 1436 O O . ASP A 1 195 ? -3.737 1.415 10.577 1.00 82.56 195 ASP A O 1
ATOM 1440 N N . CYS A 1 196 ? -5.754 1.244 9.609 1.00 82.62 196 CYS A N 1
ATOM 1441 C CA . CYS A 1 196 ? -5.510 2.228 8.566 1.00 82.62 196 CYS A CA 1
ATOM 1442 C C . CYS A 1 196 ? -5.718 3.680 9.045 1.00 82.62 196 CYS A C 1
ATOM 1444 O O . CYS A 1 196 ? -5.324 4.627 8.357 1.00 82.62 196 CYS A O 1
ATOM 1446 N N . LEU A 1 197 ? -6.307 3.898 10.228 1.00 82.94 197 LEU A N 1
ATOM 1447 C CA . LEU A 1 197 ? -6.701 5.229 10.702 1.00 82.94 197 LEU A CA 1
ATOM 1448 C C . LEU A 1 197 ? -5.508 6.091 11.110 1.00 82.94 197 LEU A C 1
ATOM 1450 O O . LEU A 1 197 ? -5.613 7.315 11.046 1.00 82.94 197 LEU A O 1
ATOM 1454 N N . GLY A 1 198 ? -4.363 5.485 11.440 1.00 77.75 198 GLY A N 1
ATOM 1455 C CA . GLY A 1 198 ? -3.113 6.228 11.636 1.00 77.75 198 GLY A CA 1
ATOM 1456 C C . GLY A 1 198 ? -2.726 7.046 10.398 1.00 77.75 198 GLY A C 1
ATOM 1457 O O . GLY A 1 198 ? -2.227 8.162 10.516 1.00 77.75 198 GLY A O 1
ATOM 1458 N N . CYS A 1 199 ? -3.037 6.532 9.206 1.00 78.38 199 CYS A N 1
ATOM 1459 C CA . CYS A 1 199 ? -2.740 7.209 7.952 1.00 78.38 199 CYS A CA 1
ATOM 1460 C C . CYS A 1 199 ? -3.941 8.007 7.426 1.00 78.38 199 CYS A C 1
ATOM 1462 O O . CYS A 1 199 ? -3.793 9.146 6.980 1.00 78.38 199 CYS A O 1
ATOM 1464 N N . HIS A 1 200 ? -5.134 7.415 7.481 1.00 82.50 200 HIS A N 1
ATOM 1465 C CA . HIS A 1 200 ? -6.349 7.977 6.892 1.00 82.50 200 HIS A CA 1
ATOM 1466 C C . HIS A 1 200 ? -7.088 8.967 7.801 1.00 82.50 200 HIS A C 1
ATOM 1468 O O . HIS A 1 200 ? -8.042 9.609 7.362 1.00 82.50 200 HIS A O 1
ATOM 1474 N N . ARG A 1 201 ? -6.652 9.126 9.054 1.00 81.50 201 ARG A N 1
ATOM 1475 C CA . ARG A 1 201 ? -7.150 10.133 9.999 1.00 81.50 201 ARG A CA 1
ATOM 1476 C C . ARG A 1 201 ? -6.002 10.647 10.893 1.00 81.50 201 ARG A C 1
ATOM 1478 O O . ARG A 1 201 ? -6.041 10.467 12.111 1.00 81.50 201 ARG A O 1
ATOM 1485 N N . PRO A 1 202 ? -4.962 11.271 10.305 1.00 75.88 202 PRO A N 1
ATOM 1486 C CA . PRO A 1 202 ? -3.724 11.594 11.020 1.00 75.88 202 PRO A CA 1
ATOM 1487 C C . PRO A 1 202 ? -3.886 12.743 12.025 1.00 75.88 202 PRO A C 1
ATOM 1489 O O . PRO A 1 202 ? -3.102 12.845 12.962 1.00 75.88 202 PRO A O 1
ATOM 1492 N N . ASP A 1 203 ? -4.925 13.569 11.868 1.00 77.00 203 ASP A N 1
ATOM 1493 C CA . ASP A 1 203 ? -5.272 14.650 12.800 1.00 77.00 203 ASP A CA 1
ATOM 1494 C C . ASP A 1 203 ? -6.091 14.142 14.011 1.00 77.00 203 ASP A C 1
ATOM 1496 O O . ASP A 1 203 ? -6.512 14.916 14.871 1.00 77.00 203 ASP A O 1
ATOM 1500 N N . GLY A 1 204 ? -6.308 12.824 14.094 1.00 78.19 204 GLY A N 1
ATOM 1501 C CA . GLY A 1 204 ? -6.879 12.140 15.248 1.00 78.19 204 GLY A CA 1
ATOM 1502 C C . GLY A 1 204 ? -8.403 11.980 15.241 1.00 78.19 204 GLY A C 1
ATOM 1503 O O . GLY A 1 204 ? -9.094 12.366 14.295 1.00 78.19 204 GLY A O 1
ATOM 1504 N N . PRO A 1 205 ? -8.971 11.329 16.272 1.00 82.00 205 PRO A N 1
ATOM 1505 C CA . PRO A 1 205 ? -10.405 11.047 16.353 1.00 82.00 205 PRO A CA 1
ATOM 1506 C C . PRO A 1 205 ? -11.260 12.321 16.287 1.00 82.00 205 PRO A C 1
ATOM 1508 O O . PRO A 1 205 ? -10.929 13.341 16.883 1.00 82.00 205 PRO A O 1
ATOM 1511 N N . GLY A 1 206 ? -12.386 12.242 15.574 1.00 82.19 206 GLY A N 1
ATOM 1512 C CA . GLY A 1 206 ? -13.285 13.378 15.331 1.00 82.19 206 GLY A CA 1
ATOM 1513 C C . GLY A 1 206 ? -12.882 14.271 14.152 1.00 82.19 206 GLY A C 1
ATOM 1514 O O . GLY A 1 206 ? -13.640 15.168 13.795 1.00 82.19 206 GLY A O 1
ATOM 1515 N N . THR A 1 207 ? -11.727 14.025 13.526 1.00 83.25 207 THR A N 1
ATOM 1516 C CA . THR A 1 207 ? -11.337 14.679 12.268 1.00 83.25 207 THR A CA 1
ATOM 1517 C C . THR A 1 207 ? -11.791 13.872 11.051 1.00 83.25 207 THR A C 1
ATOM 1519 O O . THR A 1 207 ? -12.073 12.672 11.149 1.00 83.25 207 THR A O 1
ATOM 1522 N N . LYS A 1 208 ? -11.882 14.539 9.894 1.00 82.88 208 LYS A N 1
ATOM 1523 C CA . LYS A 1 208 ? -12.351 13.934 8.642 1.00 82.88 208 LYS A CA 1
ATOM 1524 C C . LYS A 1 208 ? -11.400 12.809 8.207 1.00 82.88 208 LYS A C 1
ATOM 1526 O O . LYS A 1 208 ? -10.210 13.035 7.996 1.00 82.88 208 LYS A O 1
ATOM 1531 N N . LYS A 1 209 ? -11.953 11.607 8.028 1.00 85.06 209 LYS A N 1
ATOM 1532 C CA . LYS A 1 209 ? -11.296 10.477 7.356 1.00 85.06 209 LYS A CA 1
ATOM 1533 C C . LYS A 1 209 ? -11.023 10.841 5.884 1.00 85.06 209 LYS A C 1
ATOM 1535 O O . LYS A 1 209 ? -11.888 11.419 5.226 1.00 85.06 209 LYS A O 1
ATOM 1540 N N . ARG A 1 210 ? -9.837 10.519 5.358 1.00 78.69 210 ARG A N 1
ATOM 1541 C CA . ARG A 1 210 ? -9.410 10.886 3.992 1.00 78.69 210 ARG A CA 1
ATOM 1542 C C . ARG A 1 210 ? -8.663 9.762 3.289 1.00 78.69 210 ARG A C 1
ATOM 1544 O O . ARG A 1 210 ? -7.850 9.087 3.911 1.00 78.69 210 ARG A O 1
ATOM 1551 N N . VAL A 1 211 ? -8.878 9.589 1.987 1.00 78.75 211 VAL A N 1
ATOM 1552 C CA . VAL A 1 211 ? -7.945 8.847 1.122 1.00 78.75 211 VAL A CA 1
ATOM 1553 C C . VAL A 1 211 ? -6.649 9.653 1.019 1.00 78.75 211 VAL A C 1
ATOM 1555 O O . VAL A 1 211 ? -6.679 10.881 1.001 1.00 78.75 211 VAL A O 1
ATOM 1558 N N . ILE A 1 212 ? -5.500 8.980 1.005 1.00 74.25 212 ILE A N 1
ATOM 1559 C CA . ILE A 1 212 ? -4.204 9.661 0.966 1.00 74.25 212 ILE A CA 1
ATOM 1560 C C . ILE A 1 212 ? -3.745 9.749 -0.476 1.00 74.25 212 ILE A C 1
ATOM 1562 O O . ILE A 1 212 ? -3.365 8.750 -1.081 1.00 74.25 212 ILE A O 1
ATOM 1566 N N . PHE A 1 213 ? -3.741 10.972 -0.984 1.00 71.69 213 PHE A N 1
ATOM 1567 C CA . PHE A 1 213 ? -3.193 11.315 -2.281 1.00 71.69 213 PHE A CA 1
ATOM 1568 C C . PHE A 1 213 ? -2.277 12.524 -2.101 1.00 71.69 213 PHE A C 1
ATOM 1570 O O . PHE A 1 213 ? -2.727 13.583 -1.667 1.00 71.69 213 PHE A O 1
ATOM 1577 N N . ARG A 1 214 ? -0.973 12.334 -2.330 1.00 68.62 214 ARG A N 1
ATOM 1578 C CA . ARG A 1 214 ? 0.056 13.353 -2.047 1.00 68.62 214 ARG A CA 1
ATOM 1579 C C . ARG A 1 214 ? 0.530 14.120 -3.284 1.00 68.62 214 ARG A C 1
ATOM 1581 O O . ARG A 1 214 ? 1.254 15.094 -3.120 1.00 68.62 214 ARG A O 1
ATOM 1588 N N . GLU A 1 215 ? 0.105 13.716 -4.480 1.00 67.88 215 GLU A N 1
ATOM 1589 C CA . GLU A 1 215 ? 0.470 14.346 -5.757 1.00 67.88 215 GLU A CA 1
ATOM 1590 C C . GLU A 1 215 ? -0.749 15.007 -6.397 1.00 67.88 215 GLU A C 1
ATOM 1592 O O . GLU A 1 215 ? -1.397 14.420 -7.249 1.00 67.88 215 GLU A O 1
ATOM 1597 N N . ASP A 1 216 ? -1.120 16.215 -5.995 1.00 63.94 216 ASP A N 1
ATOM 1598 C CA . ASP A 1 216 ? -2.326 16.864 -6.524 1.00 63.94 216 ASP A CA 1
ATOM 1599 C C . ASP A 1 216 ? -2.105 17.592 -7.862 1.00 63.94 216 ASP A C 1
ATOM 1601 O O . ASP A 1 216 ? -3.077 17.955 -8.523 1.00 63.94 216 ASP A O 1
ATOM 1605 N N . GLU A 1 217 ? -0.852 17.743 -8.299 1.00 63.88 217 GLU A N 1
ATOM 1606 C CA . GLU A 1 217 ? -0.473 18.377 -9.564 1.00 63.88 217 GLU A CA 1
ATOM 1607 C C . GLU A 1 217 ? 0.108 17.365 -10.561 1.00 63.88 217 GLU A C 1
ATOM 1609 O O . GLU A 1 217 ? 0.946 16.527 -10.214 1.00 63.88 217 GLU A O 1
ATOM 1614 N N . GLN A 1 218 ? -0.318 17.481 -11.823 1.00 60.12 218 GLN A N 1
ATOM 1615 C CA . GLN A 1 218 ? 0.280 16.757 -12.944 1.00 60.12 218 GLN A CA 1
ATOM 1616 C C . GLN A 1 218 ? 1.663 17.332 -13.317 1.00 60.12 218 GLN A C 1
ATOM 1618 O O . GLN A 1 218 ? 1.888 18.535 -13.149 1.00 60.12 218 GLN A O 1
ATOM 1623 N N . PRO A 1 219 ? 2.566 16.524 -13.909 1.00 61.59 219 PRO A N 1
ATOM 1624 C CA . PRO A 1 219 ? 2.439 15.081 -14.160 1.00 61.59 219 PRO A CA 1
ATOM 1625 C C . PRO A 1 219 ? 2.496 14.289 -12.853 1.00 61.59 219 PRO A C 1
ATOM 1627 O O . PRO A 1 219 ? 3.230 14.676 -11.958 1.00 61.59 219 PRO A O 1
ATOM 1630 N N . TRP A 1 220 ? 1.740 13.197 -12.739 1.00 66.69 220 TRP A N 1
ATOM 1631 C CA . TRP A 1 220 ? 1.792 12.326 -11.563 1.00 66.69 220 TRP A CA 1
ATOM 1632 C C . TRP A 1 220 ? 2.938 11.321 -11.710 1.00 66.69 220 TRP A C 1
ATOM 1634 O O . TRP A 1 220 ? 3.042 10.652 -12.735 1.00 66.69 220 TRP A O 1
ATOM 1644 N N . LEU A 1 221 ? 3.800 11.207 -10.697 1.00 61.53 221 LEU A N 1
ATOM 1645 C CA . LEU A 1 221 ? 4.927 10.271 -10.717 1.00 61.53 221 LEU A CA 1
ATOM 1646 C C . LEU A 1 221 ? 4.499 8.853 -10.315 1.00 61.53 221 LEU A C 1
ATOM 1648 O O . LEU A 1 221 ? 5.024 7.884 -10.855 1.00 61.53 221 LEU A O 1
ATOM 1652 N N . HIS A 1 222 ? 3.540 8.723 -9.388 1.00 64.38 222 HIS A N 1
ATOM 1653 C CA . HIS A 1 222 ? 3.294 7.451 -8.682 1.00 64.38 222 HIS A CA 1
ATOM 1654 C C . HIS A 1 222 ? 1.927 6.818 -8.924 1.00 64.38 222 HIS A C 1
ATOM 1656 O O . HIS A 1 222 ? 1.624 5.784 -8.325 1.00 64.38 222 HIS A O 1
ATOM 1662 N N . TRP A 1 223 ? 1.085 7.433 -9.750 1.00 55.03 223 TRP A N 1
ATOM 1663 C CA . TRP A 1 223 ? -0.313 7.020 -9.859 1.00 55.03 223 TRP A CA 1
ATOM 1664 C C . TRP A 1 223 ? -0.732 6.719 -11.293 1.00 55.03 223 TRP A C 1
ATOM 1666 O O . TRP A 1 223 ? -1.432 5.735 -11.528 1.00 55.03 223 TRP A O 1
ATOM 1676 N N . ILE A 1 224 ? -0.393 7.591 -12.244 1.00 59.81 224 ILE A N 1
ATOM 1677 C CA . ILE A 1 224 ? -1.154 7.703 -13.485 1.00 59.81 224 ILE A CA 1
ATOM 1678 C C . ILE A 1 224 ? -0.341 8.450 -14.556 1.00 59.81 224 ILE A C 1
ATOM 1680 O O . ILE A 1 224 ? 0.167 9.530 -14.273 1.00 59.81 224 ILE A O 1
ATOM 1684 N N . GLY A 1 225 ? -0.364 7.965 -15.804 1.00 52.34 225 GLY A N 1
ATOM 1685 C CA . GLY A 1 225 ? 0.081 8.740 -16.971 1.00 52.34 225 GLY A CA 1
ATOM 1686 C C . GLY A 1 225 ? -1.085 9.245 -17.823 1.00 52.34 225 GLY A C 1
ATOM 1687 O O . GLY A 1 225 ? -2.029 8.505 -18.105 1.00 52.34 225 GLY A O 1
ATOM 1688 N N . ASP A 1 226 ? -1.048 10.499 -18.256 1.00 48.56 226 ASP A N 1
ATOM 1689 C CA . ASP A 1 226 ? -2.057 11.113 -19.112 1.00 48.56 226 ASP A CA 1
ATOM 1690 C C . ASP A 1 226 ? -1.816 10.795 -20.601 1.00 48.56 226 ASP A C 1
ATOM 1692 O O . ASP A 1 226 ? -0.950 11.345 -21.286 1.00 48.56 226 ASP A O 1
ATOM 1696 N N . LYS A 1 227 ? -2.653 9.916 -21.170 1.00 45.19 227 LYS A N 1
ATOM 1697 C CA . LYS A 1 227 ? -2.592 9.568 -22.600 1.00 45.19 227 LYS A CA 1
ATOM 1698 C C . LYS A 1 227 ? -3.051 10.658 -23.571 1.00 45.19 227 LYS A C 1
ATOM 1700 O O . LYS A 1 227 ? -2.967 10.411 -24.781 1.00 45.19 227 LYS A O 1
ATOM 1705 N N . THR A 1 228 ? -3.507 11.843 -23.153 1.00 42.56 228 THR A N 1
ATOM 1706 C CA . THR A 1 228 ? -3.617 12.932 -24.153 1.00 42.56 228 THR A CA 1
ATOM 1707 C C . THR A 1 228 ? -2.284 13.209 -24.836 1.00 42.56 228 THR A C 1
ATOM 1709 O O . THR A 1 228 ? -2.293 13.591 -26.002 1.00 42.56 228 THR A O 1
ATOM 1712 N N . TYR A 1 229 ? -1.169 12.867 -24.193 1.00 39.56 229 TYR A N 1
ATOM 1713 C CA . TYR A 1 229 ? 0.160 12.964 -24.777 1.00 39.56 229 TYR A CA 1
ATOM 1714 C C . TYR A 1 229 ? 0.651 11.691 -25.495 1.00 39.56 229 TYR A C 1
ATOM 1716 O O . TYR A 1 229 ? 1.378 11.800 -26.476 1.00 39.56 229 TYR A O 1
ATOM 1724 N N . ALA A 1 230 ? 0.211 10.491 -25.093 1.00 36.94 230 ALA A N 1
ATOM 1725 C CA . ALA A 1 230 ? 0.624 9.225 -25.725 1.00 36.94 230 ALA A CA 1
ATOM 1726 C C . ALA A 1 230 ? -0.258 8.776 -26.911 1.00 36.94 230 ALA A C 1
ATOM 1728 O O . ALA A 1 230 ? 0.137 7.912 -27.689 1.00 36.94 230 ALA A O 1
ATOM 1729 N N . SER A 1 231 ? -1.463 9.333 -27.081 1.00 36.59 231 SER A N 1
ATOM 1730 C CA . SER A 1 231 ? -2.349 8.981 -28.210 1.00 36.59 231 SER A CA 1
ATOM 1731 C C . SER A 1 231 ? -1.917 9.558 -29.568 1.00 36.59 231 SER A C 1
ATOM 1733 O O . SER A 1 231 ? -2.445 9.133 -30.594 1.00 36.59 231 SER A O 1
ATOM 1735 N N . SER A 1 232 ? -0.916 10.442 -29.602 1.00 39.91 232 SER A N 1
ATOM 1736 C CA . SER A 1 232 ? -0.171 10.779 -30.824 1.00 39.91 232 SER A CA 1
ATOM 1737 C C . SER A 1 232 ? 0.943 9.769 -31.148 1.00 39.91 232 SER A C 1
ATOM 1739 O O . SER A 1 232 ? 1.416 9.742 -32.279 1.00 39.91 232 SER A O 1
ATOM 1741 N N . ALA A 1 233 ? 1.323 8.902 -30.201 1.00 38.75 233 ALA A N 1
ATOM 1742 C CA . ALA A 1 233 ? 2.385 7.900 -30.329 1.00 38.75 233 ALA A CA 1
ATOM 1743 C C . ALA A 1 233 ? 1.832 6.472 -30.508 1.00 38.75 233 ALA A C 1
ATOM 1745 O O . ALA A 1 233 ? 2.360 5.501 -29.964 1.00 38.75 233 ALA A O 1
ATOM 1746 N N . GLY A 1 234 ? 0.732 6.320 -31.251 1.00 36.03 234 GLY A N 1
ATOM 1747 C CA . GLY A 1 234 ? 0.238 4.997 -31.620 1.00 36.03 234 GLY A CA 1
ATOM 1748 C C . GLY A 1 234 ? 1.318 4.197 -32.355 1.00 36.03 234 GLY A C 1
ATOM 1749 O O . GLY A 1 234 ? 1.772 4.613 -33.410 1.00 36.03 234 GLY A O 1
ATOM 1750 N N . SER A 1 235 ? 1.689 3.026 -31.830 1.00 37.41 235 SER A N 1
ATOM 1751 C CA . SER A 1 235 ? 2.432 1.967 -32.544 1.00 37.41 235 SER A CA 1
ATOM 1752 C C . SER A 1 235 ? 3.802 2.313 -33.147 1.00 37.41 235 SER A C 1
ATOM 1754 O O . SER A 1 235 ? 4.263 1.582 -34.018 1.00 37.41 235 SER A O 1
ATOM 1756 N N . CYS A 1 236 ? 4.469 3.381 -32.720 1.00 38.41 236 CYS A N 1
ATOM 1757 C CA . CYS A 1 236 ? 5.731 3.768 -33.346 1.00 38.41 236 CYS A CA 1
ATOM 1758 C C . CYS A 1 236 ? 6.924 3.156 -32.613 1.00 38.41 236 CYS A C 1
ATOM 1760 O O . CYS A 1 236 ? 7.098 3.357 -31.411 1.00 38.41 236 CYS A O 1
ATOM 1762 N N . THR A 1 237 ? 7.771 2.434 -33.345 1.00 41.78 237 THR A N 1
ATOM 1763 C CA . THR A 1 237 ? 9.139 2.177 -32.892 1.00 41.78 237 THR A CA 1
ATOM 1764 C C . THR A 1 237 ? 9.949 3.482 -32.991 1.00 41.78 237 THR A C 1
ATOM 1766 O O . THR A 1 237 ? 9.563 4.375 -33.755 1.00 41.78 237 THR A O 1
ATOM 1769 N N . PRO A 1 238 ? 11.069 3.636 -32.257 1.00 42.12 238 PRO A N 1
ATOM 1770 C CA . PRO A 1 238 ? 11.919 4.832 -32.333 1.00 42.12 238 PRO A CA 1
ATOM 1771 C C . PRO A 1 238 ? 12.382 5.204 -33.754 1.00 42.12 238 PRO A C 1
ATOM 1773 O O . PRO A 1 238 ? 12.779 6.342 -33.992 1.00 42.12 238 PRO A O 1
ATOM 1776 N N . GLU A 1 239 ? 12.325 4.263 -34.698 1.00 42.44 239 GLU A N 1
ATOM 1777 C CA . GLU A 1 239 ? 12.754 4.439 -36.087 1.00 42.44 239 GLU A CA 1
ATOM 1778 C C . GLU A 1 239 ? 11.644 5.002 -37.001 1.00 42.44 239 GLU A C 1
ATOM 1780 O O . GLU A 1 239 ? 11.952 5.599 -38.033 1.00 42.44 239 GLU A O 1
ATOM 1785 N N . ASP A 1 240 ? 10.366 4.906 -36.610 1.00 40.69 240 ASP A N 1
ATOM 1786 C CA . ASP A 1 240 ? 9.216 5.185 -37.489 1.00 40.69 240 ASP A CA 1
ATOM 1787 C C . ASP A 1 240 ? 8.645 6.618 -37.398 1.00 40.69 240 ASP A C 1
ATOM 1789 O O . ASP A 1 240 ? 7.762 6.982 -38.178 1.00 40.69 240 ASP A O 1
ATOM 1793 N N . CYS A 1 241 ? 9.138 7.477 -36.494 1.00 43.00 241 CYS A N 1
ATOM 1794 C CA . CYS A 1 241 ? 8.575 8.822 -36.271 1.00 43.00 241 CYS A CA 1
ATOM 1795 C C . CYS A 1 241 ? 9.593 9.975 -36.410 1.00 43.00 241 CYS A C 1
ATOM 1797 O O . CYS A 1 241 ? 9.997 10.560 -35.405 1.00 43.00 241 CYS A O 1
ATOM 1799 N N . PRO A 1 242 ? 9.973 10.401 -37.634 1.00 39.69 242 PRO A N 1
ATOM 1800 C CA . PRO A 1 242 ? 10.920 11.504 -37.786 1.00 39.69 242 PRO A CA 1
ATOM 1801 C C . PRO A 1 242 ? 10.301 12.910 -37.914 1.00 39.69 242 PRO A C 1
ATOM 1803 O O . PRO A 1 242 ? 11.063 13.874 -37.925 1.00 39.69 242 PRO A O 1
ATOM 1806 N N . SER A 1 243 ? 8.977 13.120 -38.009 1.00 48.22 243 SER A N 1
ATOM 1807 C CA . SER A 1 243 ? 8.473 14.506 -38.127 1.00 48.22 243 SER A CA 1
ATOM 1808 C C . SER A 1 243 ? 6.968 14.722 -37.929 1.00 48.22 243 SER A C 1
ATOM 1810 O O . SER A 1 243 ? 6.174 14.190 -38.703 1.00 48.22 243 SER A O 1
ATOM 1812 N N . ARG A 1 244 ? 6.668 15.677 -37.031 1.00 36.09 244 ARG A N 1
ATOM 1813 C CA . ARG A 1 244 ? 5.467 16.525 -36.831 1.00 36.09 244 ARG A CA 1
ATOM 1814 C C . ARG A 1 244 ? 4.724 16.277 -35.515 1.00 36.09 244 ARG A C 1
ATOM 1816 O O . ARG A 1 244 ? 4.127 15.233 -35.310 1.00 36.09 244 ARG A O 1
ATOM 1823 N N . ASP A 1 245 ? 4.796 17.297 -34.659 1.00 41.81 245 ASP A N 1
ATOM 1824 C CA . ASP A 1 245 ? 4.085 17.477 -33.383 1.00 41.81 245 ASP A CA 1
ATOM 1825 C C . ASP A 1 245 ? 4.322 16.401 -32.313 1.00 41.81 245 ASP A C 1
ATOM 1827 O O . ASP A 1 245 ? 3.493 16.149 -31.442 1.00 41.81 245 ASP A O 1
ATOM 1831 N N . TYR A 1 246 ? 5.515 15.813 -32.347 1.00 41.31 246 TYR A N 1
ATOM 1832 C CA . TYR A 1 246 ? 6.074 15.025 -31.260 1.00 41.31 246 TYR A CA 1
ATOM 1833 C C . TYR A 1 246 ? 6.568 15.988 -30.170 1.00 41.31 246 TYR A C 1
ATOM 1835 O O . TYR A 1 246 ? 7.599 16.636 -30.353 1.00 41.31 246 TYR A O 1
ATOM 1843 N N . ASP A 1 247 ? 5.827 16.147 -29.070 1.00 44.12 247 ASP A N 1
ATOM 1844 C CA . ASP A 1 247 ? 6.327 16.891 -27.910 1.00 44.12 247 ASP A CA 1
ATOM 1845 C C . ASP A 1 247 ? 7.236 15.956 -27.094 1.00 44.12 247 ASP A C 1
ATOM 1847 O O . ASP A 1 247 ? 6.734 15.030 -26.461 1.00 44.12 247 ASP A O 1
ATOM 1851 N N . PRO A 1 248 ? 8.564 16.150 -27.053 1.00 44.50 248 PRO A N 1
ATOM 1852 C CA . PRO A 1 248 ? 9.443 15.343 -26.209 1.00 44.50 248 PRO A CA 1
ATOM 1853 C C . PRO A 1 248 ? 9.132 15.464 -24.704 1.00 44.50 248 PRO A C 1
ATOM 1855 O O . PRO A 1 248 ? 9.692 14.706 -23.916 1.00 44.50 248 PRO A O 1
ATOM 1858 N N . ARG A 1 249 ? 8.244 16.378 -24.279 1.00 47.44 249 ARG A N 1
ATOM 1859 C CA . ARG A 1 249 ? 7.688 16.422 -22.915 1.00 47.44 249 ARG A CA 1
ATOM 1860 C C . ARG A 1 249 ? 6.616 15.349 -22.680 1.00 47.44 249 ARG A C 1
ATOM 1862 O O . ARG A 1 249 ? 6.485 14.893 -21.554 1.00 47.44 249 ARG A O 1
ATOM 1869 N N . ALA A 1 250 ? 5.930 14.888 -23.728 1.00 42.62 250 ALA A N 1
ATOM 1870 C CA . ALA A 1 250 ? 4.966 13.780 -23.706 1.00 42.62 250 ALA A CA 1
ATOM 1871 C C . ALA A 1 250 ? 5.602 12.450 -23.272 1.00 42.62 250 ALA A C 1
ATOM 1873 O O . ALA A 1 250 ? 5.003 11.662 -22.550 1.00 42.62 250 ALA A O 1
ATOM 1874 N N . MET A 1 251 ? 6.847 12.219 -23.707 1.00 44.94 251 MET A N 1
ATOM 1875 C CA . MET A 1 251 ? 7.666 11.058 -23.338 1.00 44.94 251 MET A CA 1
ATOM 1876 C C . MET A 1 251 ? 8.214 11.129 -21.908 1.00 44.94 251 MET A C 1
ATOM 1878 O O . MET A 1 251 ? 8.866 10.188 -21.470 1.00 44.94 251 MET A O 1
ATOM 1882 N N . ARG A 1 252 ? 7.992 12.236 -21.188 1.00 56.53 252 ARG A N 1
ATOM 1883 C CA . ARG A 1 252 ? 8.448 12.418 -19.804 1.00 56.53 252 ARG A CA 1
ATOM 1884 C C . ARG A 1 252 ? 7.382 12.096 -18.773 1.00 56.53 252 ARG A C 1
ATOM 1886 O O . ARG A 1 252 ? 7.600 12.382 -17.602 1.00 56.53 252 ARG A O 1
ATOM 1893 N N . ASP A 1 253 ? 6.251 11.539 -19.199 1.00 64.94 253 ASP A N 1
ATOM 1894 C CA . ASP A 1 253 ? 5.204 11.112 -18.287 1.00 64.94 253 ASP A CA 1
ATOM 1895 C C . ASP A 1 253 ? 5.658 9.855 -17.522 1.00 64.94 253 ASP A C 1
ATOM 1897 O O . ASP A 1 253 ? 5.784 8.778 -18.118 1.00 64.94 253 ASP A O 1
ATOM 1901 N N . PRO A 1 254 ? 5.904 9.956 -16.209 1.00 64.94 254 PRO A N 1
ATOM 1902 C CA . PRO A 1 254 ? 6.326 8.819 -15.402 1.00 64.94 254 PRO A CA 1
ATOM 1903 C C . PRO A 1 254 ? 5.299 7.684 -15.371 1.00 64.94 254 PRO A C 1
ATOM 1905 O O . PRO A 1 254 ? 5.667 6.519 -15.246 1.00 64.94 254 PRO A O 1
ATOM 1908 N N . GLY A 1 255 ? 4.012 7.982 -15.558 1.00 69.56 255 GLY A N 1
ATOM 1909 C CA . GLY A 1 255 ? 2.984 6.952 -15.621 1.00 69.56 255 GLY A CA 1
ATOM 1910 C C . GLY A 1 255 ? 3.128 6.021 -16.828 1.00 69.56 255 GLY A C 1
ATOM 1911 O O . GLY A 1 255 ? 2.705 4.865 -16.764 1.00 69.56 255 GLY A O 1
ATOM 1912 N N . VAL A 1 256 ? 3.783 6.470 -17.908 1.00 72.12 256 VAL A N 1
ATOM 1913 C CA . VAL A 1 256 ? 4.168 5.592 -19.028 1.00 72.12 256 VAL A CA 1
ATOM 1914 C C . VAL A 1 256 ? 5.216 4.581 -18.574 1.00 72.12 256 VAL A C 1
ATOM 1916 O O . VAL A 1 256 ? 5.083 3.400 -18.882 1.00 72.12 256 VAL A O 1
ATOM 1919 N N . ALA A 1 257 ? 6.207 5.008 -17.791 1.00 75.19 257 ALA A N 1
ATOM 1920 C CA . ALA A 1 257 ? 7.254 4.125 -17.288 1.00 75.19 257 ALA A CA 1
ATOM 1921 C C . ALA A 1 257 ? 6.705 3.006 -16.389 1.00 75.19 257 ALA A C 1
ATOM 1923 O O . ALA A 1 257 ? 7.153 1.862 -16.505 1.00 75.19 257 ALA A O 1
ATOM 1924 N N . VAL A 1 258 ? 5.709 3.299 -15.546 1.00 76.44 258 VAL A N 1
ATOM 1925 C CA . VAL A 1 258 ? 5.050 2.268 -14.728 1.00 76.44 258 VAL A CA 1
ATOM 1926 C C . VAL A 1 258 ? 4.233 1.308 -15.604 1.00 76.44 258 VAL A C 1
ATOM 1928 O O . VAL A 1 258 ? 4.313 0.094 -15.429 1.00 76.44 258 VAL A O 1
ATOM 1931 N N . ALA A 1 259 ? 3.493 1.821 -16.595 1.00 78.38 259 ALA A N 1
ATOM 1932 C CA . ALA A 1 259 ? 2.729 0.985 -17.524 1.00 78.38 259 ALA A CA 1
ATOM 1933 C C . ALA A 1 259 ? 3.627 0.079 -18.389 1.00 78.38 259 ALA A C 1
ATOM 1935 O O . ALA A 1 259 ? 3.272 -1.073 -18.639 1.00 78.38 259 ALA A O 1
ATOM 1936 N N . GLU A 1 260 ? 4.790 0.570 -18.826 1.00 80.75 260 GLU A N 1
ATOM 1937 C CA . GLU A 1 260 ? 5.799 -0.215 -19.549 1.00 80.75 260 GLU A CA 1
ATOM 1938 C C . GLU A 1 260 ? 6.392 -1.321 -18.673 1.00 80.75 260 GLU A C 1
ATOM 1940 O O . GLU A 1 260 ? 6.478 -2.468 -19.111 1.00 80.75 260 GLU A O 1
ATOM 1945 N N . ALA A 1 261 ? 6.767 -1.002 -17.430 1.00 82.75 261 ALA A N 1
ATOM 1946 C CA . ALA A 1 261 ? 7.270 -1.989 -16.480 1.00 82.75 261 ALA A CA 1
ATOM 1947 C C . ALA A 1 261 ? 6.229 -3.087 -16.215 1.00 82.75 261 ALA A C 1
ATOM 1949 O O . ALA A 1 261 ? 6.549 -4.272 -16.313 1.00 82.75 261 ALA A O 1
ATOM 1950 N N . PHE A 1 262 ? 4.970 -2.709 -15.998 1.00 86.81 262 PHE A N 1
ATOM 1951 C CA . PHE A 1 262 ? 3.866 -3.650 -15.837 1.00 86.81 262 PHE A CA 1
ATOM 1952 C C . PHE A 1 262 ? 3.666 -4.532 -17.082 1.00 86.81 262 PHE A C 1
ATOM 1954 O O . PHE A 1 262 ? 3.635 -5.759 -16.977 1.00 86.81 262 PHE A O 1
ATOM 1961 N N . ALA A 1 263 ? 3.618 -3.936 -18.277 1.00 87.62 263 ALA A N 1
ATOM 1962 C CA . ALA A 1 263 ? 3.466 -4.667 -19.539 1.00 87.62 263 ALA A CA 1
ATOM 1963 C C . ALA A 1 263 ? 4.678 -5.554 -19.887 1.00 87.62 263 ALA A C 1
ATOM 1965 O O . ALA A 1 263 ? 4.553 -6.484 -20.683 1.00 87.62 263 ALA A O 1
ATOM 1966 N N . SER A 1 264 ? 5.853 -5.289 -19.307 1.00 88.38 264 SER A N 1
ATOM 1967 C CA . SER A 1 264 ? 7.033 -6.145 -19.477 1.00 88.38 264 SER A CA 1
ATOM 1968 C C . SER A 1 264 ? 6.923 -7.471 -18.715 1.00 88.38 264 SER A C 1
ATOM 1970 O O . SER A 1 264 ? 7.579 -8.448 -19.092 1.00 88.38 264 SER A O 1
ATOM 1972 N N . VAL A 1 265 ? 6.081 -7.509 -17.676 1.00 91.31 265 VAL A N 1
ATOM 1973 C CA . VAL A 1 265 ? 5.859 -8.656 -16.788 1.00 91.31 265 VAL A CA 1
ATOM 1974 C C . VAL A 1 265 ? 4.598 -9.416 -17.193 1.00 91.31 265 VAL A C 1
ATOM 1976 O O . VAL A 1 265 ? 4.651 -10.632 -17.372 1.00 91.31 265 VAL A O 1
ATOM 1979 N N . HIS A 1 266 ? 3.485 -8.705 -17.387 1.00 91.38 266 HIS A N 1
ATOM 1980 C CA . HIS A 1 266 ? 2.169 -9.305 -17.620 1.00 91.38 266 HIS A CA 1
ATOM 1981 C C . HIS A 1 266 ? 1.839 -9.388 -19.118 1.00 91.38 266 HIS A C 1
ATOM 1983 O O . HIS A 1 266 ? 1.859 -8.358 -19.800 1.00 91.38 266 HIS A O 1
ATOM 1989 N N . PRO A 1 267 ? 1.499 -10.576 -19.657 1.00 89.31 267 PRO A N 1
ATOM 1990 C CA . PRO A 1 267 ? 0.987 -10.712 -21.017 1.00 89.31 267 PRO A CA 1
ATOM 1991 C C . PRO A 1 267 ? -0.229 -9.809 -21.263 1.00 89.31 267 PRO A C 1
ATOM 1993 O O . PRO A 1 267 ? -1.106 -9.668 -20.415 1.00 89.31 267 PRO A O 1
ATOM 1996 N N . LEU A 1 268 ? -0.307 -9.195 -22.447 1.00 87.12 268 LEU A N 1
ATOM 1997 C CA . LEU A 1 268 ? -1.373 -8.232 -22.766 1.00 87.12 268 LEU A CA 1
ATOM 1998 C C . LEU A 1 268 ? -2.774 -8.859 -22.847 1.00 87.12 268 LEU A C 1
ATOM 2000 O O . LEU A 1 268 ? -3.771 -8.139 -22.756 1.00 87.12 268 LEU A O 1
ATOM 2004 N N . ASP A 1 269 ? -2.837 -10.168 -23.076 1.00 87.56 269 ASP A N 1
ATOM 2005 C CA . ASP A 1 269 ? -4.039 -10.998 -23.098 1.00 87.56 269 ASP A CA 1
ATOM 2006 C C . ASP A 1 269 ? -4.408 -11.572 -21.719 1.00 87.56 269 ASP A C 1
ATOM 2008 O O . ASP A 1 269 ? -5.496 -12.127 -21.566 1.00 87.56 269 ASP A O 1
ATOM 2012 N N . GLU A 1 270 ? -3.555 -11.392 -20.706 1.00 91.94 270 GLU A N 1
ATOM 2013 C CA . GLU A 1 270 ? -3.886 -11.683 -19.314 1.00 91.94 270 GLU A CA 1
ATOM 2014 C C . GLU A 1 270 ? -4.903 -10.660 -18.771 1.00 91.94 270 GLU A C 1
ATOM 2016 O O . GLU A 1 270 ? -5.015 -9.526 -19.250 1.00 91.94 270 GLU A O 1
ATOM 2021 N N . THR A 1 271 ? -5.636 -11.035 -17.726 1.00 92.19 271 THR A N 1
ATOM 2022 C CA . THR A 1 271 ? -6.388 -10.097 -16.886 1.00 92.19 271 THR A CA 1
ATOM 2023 C C . THR A 1 271 ? -5.608 -9.796 -15.622 1.00 92.19 271 THR A C 1
ATOM 2025 O O . THR A 1 271 ? -5.085 -10.730 -15.033 1.00 92.19 271 THR A O 1
ATOM 2028 N N . TYR A 1 272 ? -5.625 -8.556 -15.146 1.00 91.75 272 TYR A N 1
ATOM 2029 C CA . TYR A 1 272 ? -5.154 -8.161 -13.822 1.00 91.75 272 TYR A CA 1
ATOM 2030 C C . TYR A 1 272 ? -6.240 -7.332 -13.136 1.00 91.75 272 TYR A C 1
ATOM 2032 O O . TYR A 1 272 ? -6.860 -6.473 -13.763 1.00 91.75 272 TYR A O 1
ATOM 2040 N N . ALA A 1 273 ? -6.518 -7.607 -11.864 1.00 91.19 273 ALA A N 1
ATOM 2041 C CA . ALA A 1 273 ? -7.645 -7.013 -11.144 1.00 91.19 273 ALA A CA 1
ATOM 2042 C C . ALA A 1 273 ? -9.003 -7.184 -11.876 1.00 91.19 273 ALA A C 1
ATOM 2044 O O . ALA A 1 273 ? -9.892 -6.328 -11.821 1.00 91.19 273 ALA A O 1
ATOM 2045 N N . SER A 1 274 ? -9.150 -8.296 -12.598 1.00 91.25 274 SER A N 1
ATOM 2046 C CA . SER A 1 274 ? -10.274 -8.654 -13.464 1.00 91.25 274 SER A CA 1
ATOM 2047 C C . SER A 1 274 ? -10.524 -7.646 -14.593 1.00 91.25 274 SER A C 1
ATOM 2049 O O . SER A 1 274 ? -11.664 -7.409 -14.990 1.00 91.25 274 SER A O 1
ATOM 2051 N N . VAL A 1 275 ? -9.461 -7.011 -15.089 1.00 87.69 275 VAL A N 1
ATOM 2052 C CA . VAL A 1 275 ? -9.460 -6.156 -16.284 1.00 87.69 275 VAL A CA 1
ATOM 2053 C C . VAL A 1 275 ? -8.366 -6.658 -17.223 1.00 87.69 275 VAL A C 1
ATOM 2055 O O . VAL A 1 275 ? -7.268 -6.947 -16.748 1.00 87.69 275 VAL A O 1
ATOM 2058 N N . PRO A 1 276 ? -8.603 -6.767 -18.540 1.00 88.81 276 PRO A N 1
ATOM 2059 C CA . PRO A 1 276 ? -7.538 -7.096 -19.481 1.00 88.81 276 PRO A CA 1
ATOM 2060 C C . PRO A 1 276 ? -6.336 -6.153 -19.323 1.00 88.81 276 PRO A C 1
ATOM 2062 O O . PRO A 1 276 ? -6.499 -4.933 -19.272 1.00 88.81 276 PRO A O 1
ATOM 2065 N N . VAL A 1 277 ? -5.116 -6.689 -19.292 1.00 86.25 277 VAL A N 1
ATOM 2066 C CA . VAL A 1 277 ? -3.886 -5.893 -19.130 1.00 86.25 277 VAL A CA 1
ATOM 2067 C C . VAL A 1 277 ? -3.789 -4.820 -20.210 1.00 86.25 277 VAL A C 1
ATOM 2069 O O . VAL A 1 277 ? -3.487 -3.663 -19.908 1.00 86.25 277 VAL A O 1
ATOM 2072 N N . ARG A 1 278 ? -4.139 -5.155 -21.463 1.00 84.75 278 ARG A N 1
ATOM 2073 C CA . ARG A 1 278 ? -4.171 -4.167 -22.555 1.00 84.75 278 ARG A CA 1
ATOM 2074 C C . ARG A 1 278 ? -5.090 -2.984 -22.259 1.00 84.75 278 ARG A C 1
ATOM 2076 O O . ARG A 1 278 ? -4.835 -1.881 -22.735 1.00 84.75 278 ARG A O 1
ATOM 2083 N N . GLU A 1 279 ? -6.182 -3.219 -21.542 1.00 79.94 279 GLU A N 1
ATOM 2084 C CA . GLU A 1 279 ? -7.124 -2.176 -21.166 1.00 79.94 279 GLU A CA 1
ATOM 2085 C C . GLU A 1 279 ? -6.517 -1.323 -20.057 1.00 79.94 279 GLU A C 1
ATOM 2087 O O . GLU A 1 279 ? -6.437 -0.110 -20.230 1.00 79.94 279 GLU A O 1
ATOM 2092 N N . LEU A 1 280 ? -5.985 -1.922 -18.988 1.00 78.94 280 LEU A N 1
ATOM 2093 C CA . LEU A 1 280 ? -5.345 -1.181 -17.892 1.00 78.94 280 LEU A CA 1
ATOM 2094 C C . LEU A 1 280 ? -4.268 -0.206 -18.389 1.00 78.94 280 LEU A C 1
ATOM 2096 O O . LEU A 1 280 ? -4.310 0.977 -18.069 1.00 78.94 280 LEU A O 1
ATOM 2100 N N . ILE A 1 281 ? -3.369 -0.650 -19.271 1.00 76.25 281 ILE A N 1
ATOM 2101 C CA . ILE A 1 281 ? -2.292 0.211 -19.794 1.00 76.25 281 ILE A CA 1
ATOM 2102 C C . ILE A 1 281 ? -2.769 1.245 -20.831 1.00 76.25 281 ILE A C 1
ATOM 2104 O O . ILE A 1 281 ? -1.973 2.050 -21.323 1.00 76.25 281 ILE A O 1
ATOM 2108 N N . THR A 1 282 ? -4.042 1.215 -21.245 1.00 68.50 282 THR A N 1
ATOM 2109 C CA . THR A 1 282 ? -4.607 2.133 -22.252 1.00 68.50 282 THR A CA 1
ATOM 2110 C C . THR A 1 282 ? -5.654 3.111 -21.734 1.00 68.50 282 THR A C 1
ATOM 2112 O O . THR A 1 282 ? -5.989 4.041 -22.474 1.00 68.50 282 THR A O 1
ATOM 2115 N N . HIS A 1 283 ? -6.123 2.972 -20.493 1.00 62.53 283 HIS A N 1
ATOM 2116 C CA . HIS A 1 283 ? -7.137 3.862 -19.926 1.00 62.53 283 HIS A CA 1
ATOM 2117 C C . HIS A 1 283 ? -6.644 5.314 -19.750 1.00 62.53 283 HIS A C 1
ATOM 2119 O O . HIS A 1 283 ? -5.447 5.592 -19.703 1.00 62.53 283 HIS A O 1
ATOM 2125 N N . ARG A 1 284 ? -7.597 6.262 -19.735 1.00 57.75 284 ARG A N 1
ATOM 2126 C CA . ARG A 1 284 ? -7.376 7.709 -19.553 1.00 57.75 284 ARG A CA 1
ATOM 2127 C C . ARG A 1 284 ? -7.843 8.119 -18.168 1.00 57.75 284 ARG A C 1
ATOM 2129 O O . ARG A 1 284 ? -8.957 7.784 -17.790 1.00 57.75 284 ARG A O 1
ATOM 2136 N N . TYR A 1 285 ? -7.051 8.924 -17.475 1.00 61.22 285 TYR A N 1
ATOM 2137 C CA . TYR A 1 285 ? -7.159 9.043 -16.024 1.00 61.22 285 TYR A CA 1
ATOM 2138 C C . TYR A 1 285 ? -7.600 10.408 -15.487 1.00 61.22 285 TYR A C 1
ATOM 2140 O O . TYR A 1 285 ? -7.442 10.717 -14.308 1.00 61.22 285 TYR A O 1
ATOM 2148 N N . TYR A 1 286 ? -8.225 11.212 -16.343 1.00 55.31 286 TYR A N 1
ATOM 2149 C CA . TYR A 1 286 ? -8.712 12.550 -16.002 1.00 55.31 286 TYR A CA 1
ATOM 2150 C C . TYR A 1 286 ? -9.748 12.599 -14.881 1.00 55.31 286 TYR A C 1
ATOM 2152 O O . TYR A 1 286 ? -9.923 13.641 -14.254 1.00 55.31 286 TYR A O 1
ATOM 2160 N N . GLY A 1 287 ? -10.462 11.502 -14.632 1.00 59.66 287 GLY A N 1
ATOM 2161 C CA . GLY A 1 287 ? -11.523 11.504 -13.637 1.00 59.66 287 GLY A CA 1
ATOM 2162 C C . GLY A 1 287 ? -11.011 11.530 -12.193 1.00 59.66 287 GLY A C 1
ATOM 2163 O O . GLY A 1 287 ? -11.719 12.062 -11.341 1.00 59.66 287 GLY A O 1
ATOM 2164 N N . LEU A 1 288 ? -9.823 10.968 -11.905 1.00 66.44 288 LEU A N 1
ATOM 2165 C CA . LEU A 1 288 ? -9.403 10.759 -10.513 1.00 66.44 288 LEU A CA 1
ATOM 2166 C C . LEU A 1 288 ? -9.115 12.097 -9.832 1.00 66.44 288 LEU A C 1
ATOM 2168 O O . LEU A 1 288 ? -9.547 12.306 -8.707 1.00 66.44 288 LEU A O 1
ATOM 2172 N N . HIS A 1 289 ? -8.457 13.023 -10.535 1.00 64.69 289 HIS A N 1
ATOM 2173 C CA . HIS A 1 289 ? -8.214 14.373 -10.023 1.00 64.69 289 HIS A CA 1
ATOM 2174 C C . HIS A 1 289 ? -9.523 15.065 -9.638 1.00 64.69 289 HIS A C 1
ATOM 2176 O O . HIS A 1 289 ? -9.680 15.521 -8.511 1.00 64.69 289 HIS A O 1
ATOM 2182 N N . ASN A 1 290 ? -10.486 15.075 -10.564 1.00 63.59 290 ASN A N 1
ATOM 2183 C CA . ASN A 1 290 ? -11.770 15.733 -10.357 1.00 63.59 290 ASN A CA 1
ATOM 2184 C C . ASN A 1 290 ? -12.548 15.103 -9.199 1.00 63.59 290 ASN A C 1
ATOM 2186 O O . ASN A 1 290 ? -13.165 15.828 -8.430 1.00 63.59 290 ASN A O 1
ATOM 2190 N N . LEU A 1 291 ? -12.504 13.777 -9.053 1.00 65.81 291 LEU A N 1
ATOM 2191 C CA . LEU A 1 291 ? -13.126 13.085 -7.927 1.00 65.81 291 LEU A CA 1
ATOM 2192 C C . LEU A 1 291 ? -12.466 13.473 -6.597 1.00 65.81 291 LEU A C 1
ATOM 2194 O O . LEU A 1 291 ? -13.155 13.797 -5.635 1.00 65.81 291 LEU A O 1
ATOM 2198 N N . LEU A 1 292 ? -11.132 13.476 -6.549 1.00 67.25 292 LEU A N 1
ATOM 2199 C CA . LEU A 1 292 ? -10.389 13.844 -5.347 1.00 67.25 292 LEU A CA 1
ATOM 2200 C C . LEU A 1 292 ? -10.637 15.306 -4.951 1.00 67.25 292 LEU A C 1
ATOM 2202 O O . LEU A 1 292 ? -10.790 15.601 -3.765 1.00 67.25 292 LEU A O 1
ATOM 2206 N N . GLU A 1 293 ? -10.737 16.217 -5.920 1.00 66.50 293 GLU A N 1
ATOM 2207 C CA . GLU A 1 293 ? -11.133 17.603 -5.660 1.00 66.50 293 GLU A CA 1
ATOM 2208 C C . GLU A 1 293 ? -12.594 17.700 -5.181 1.00 66.50 293 GLU A C 1
ATOM 2210 O O . GLU A 1 293 ? -12.867 18.387 -4.194 1.00 66.50 293 GLU A O 1
ATOM 2215 N N . GLN A 1 294 ? -13.530 16.993 -5.829 1.00 63.84 294 GLN A N 1
ATOM 2216 C CA . GLN A 1 294 ? -14.964 17.012 -5.499 1.00 63.84 294 GLN A CA 1
ATOM 2217 C C . GLN A 1 294 ? -15.265 16.462 -4.101 1.00 63.84 294 GLN A C 1
ATOM 2219 O O . GLN A 1 294 ? -16.087 17.034 -3.383 1.00 63.84 294 GLN A O 1
ATOM 2224 N N . ASP A 1 295 ? -14.561 15.414 -3.679 1.00 62.59 295 ASP A N 1
ATOM 2225 C CA . ASP A 1 295 ? -14.727 14.814 -2.352 1.00 62.59 295 ASP A CA 1
ATOM 2226 C C . ASP A 1 295 ? -13.959 15.582 -1.253 1.00 62.59 295 ASP A C 1
ATOM 2228 O O . ASP A 1 295 ? -13.987 15.225 -0.063 1.00 62.59 295 ASP A O 1
ATOM 2232 N N . GLY A 1 296 ? -13.275 16.673 -1.626 1.00 56.16 296 GLY A N 1
ATOM 2233 C CA . GLY A 1 296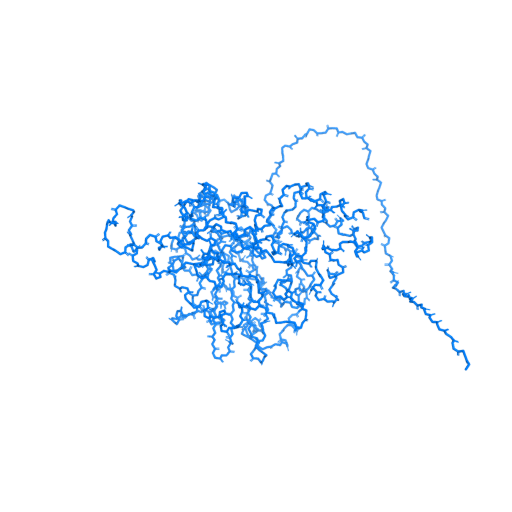 ? -12.432 17.465 -0.733 1.00 56.16 296 GLY A CA 1
ATOM 2234 C C . GLY A 1 296 ? -11.313 16.618 -0.128 1.00 56.16 296 GLY A C 1
ATOM 2235 O O . GLY A 1 296 ? -11.088 16.674 1.085 1.00 56.16 296 GLY A O 1
ATOM 2236 N N . LEU A 1 297 ? -10.698 15.761 -0.949 1.00 58.41 297 LEU A N 1
ATOM 2237 C CA . LEU A 1 297 ? -9.720 14.747 -0.555 1.00 58.41 297 LEU A CA 1
ATOM 2238 C C . LEU A 1 297 ? -8.258 15.163 -0.766 1.00 58.41 297 LEU A C 1
ATOM 2240 O O . LEU A 1 297 ? -7.382 14.399 -0.370 1.00 58.41 297 LEU A O 1
ATOM 2244 N N . SER A 1 298 ? -7.949 16.345 -1.319 1.00 55.81 298 SER A N 1
ATOM 2245 C CA . SER A 1 298 ? -6.555 16.616 -1.716 1.00 55.81 298 SER A CA 1
ATOM 2246 C C . SER A 1 298 ? -6.017 18.051 -1.617 1.00 55.81 298 SER A C 1
ATOM 2248 O O . SER A 1 298 ? -5.092 18.345 -2.355 1.00 55.81 298 SER A O 1
ATOM 2250 N N . ARG A 1 299 ? -6.486 18.959 -0.742 1.00 53.09 299 ARG A N 1
ATOM 2251 C CA . ARG A 1 299 ? -5.837 20.300 -0.630 1.00 53.09 299 ARG A CA 1
ATOM 2252 C C . ARG A 1 299 ? -5.507 20.840 0.762 1.00 53.09 299 ARG A C 1
ATOM 2254 O O . ARG A 1 299 ? -4.579 21.629 0.896 1.00 53.09 299 ARG A O 1
ATOM 2261 N N . ASP A 1 300 ? -6.150 20.366 1.822 1.00 47.91 300 ASP A N 1
ATOM 2262 C CA . ASP A 1 300 ? -6.062 21.080 3.108 1.00 47.91 300 ASP A CA 1
ATOM 2263 C C . ASP A 1 300 ? -4.932 20.608 4.043 1.00 47.91 300 ASP A C 1
ATOM 2265 O O . ASP A 1 300 ? -4.779 21.127 5.146 1.00 47.91 300 ASP A O 1
ATOM 2269 N N . ALA A 1 301 ? -4.105 19.642 3.626 1.00 50.19 301 ALA A N 1
ATOM 2270 C CA . ALA A 1 301 ? -3.096 19.059 4.513 1.00 50.19 301 ALA A CA 1
ATOM 2271 C C . ALA A 1 301 ? -1.747 19.803 4.535 1.00 50.19 301 ALA A C 1
ATOM 2273 O O . ALA A 1 301 ? -0.996 19.600 5.480 1.00 50.19 301 ALA A O 1
ATOM 2274 N N . GLY A 1 302 ? -1.404 20.638 3.548 1.00 49.22 302 GLY A N 1
ATOM 2275 C CA . GLY A 1 302 ? -0.071 21.268 3.471 1.00 49.22 302 GLY A CA 1
ATOM 2276 C C . GLY A 1 302 ? 1.090 20.308 3.143 1.00 49.22 302 GLY A C 1
ATOM 2277 O O . GLY A 1 302 ? 2.242 20.726 3.162 1.00 49.22 302 GLY A O 1
ATOM 2278 N N . ASP A 1 303 ? 0.789 19.052 2.795 1.00 55.59 303 ASP A N 1
ATOM 2279 C CA . ASP A 1 303 ? 1.748 17.965 2.535 1.00 55.59 303 ASP A CA 1
ATOM 2280 C C . ASP A 1 303 ? 1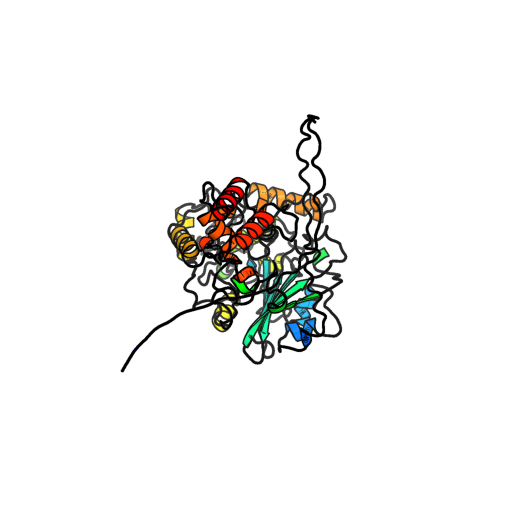.870 17.660 1.025 1.00 55.59 303 ASP A C 1
ATOM 2282 O O . ASP A 1 303 ? 1.805 16.499 0.614 1.00 55.59 303 ASP A O 1
ATOM 2286 N N . PHE A 1 304 ? 1.972 18.691 0.181 1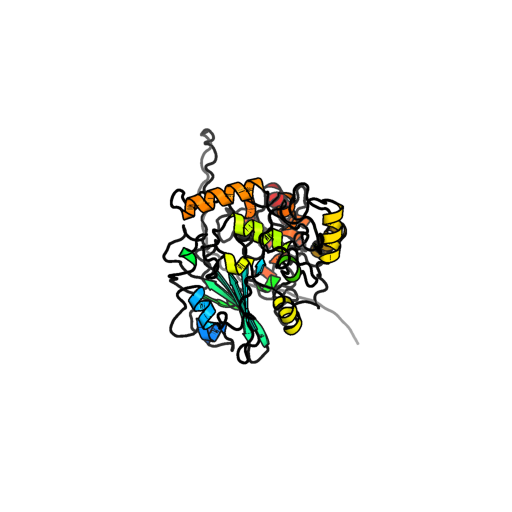.00 67.06 304 PHE A N 1
ATOM 2287 C CA . PHE A 1 304 ? 1.944 18.500 -1.273 1.00 67.06 304 PHE A CA 1
ATOM 2288 C C . PHE A 1 304 ? 3.307 18.178 -1.857 1.00 67.06 304 PHE A C 1
ATOM 2290 O O . PHE A 1 304 ? 4.300 18.881 -1.650 1.00 67.06 304 PHE A O 1
ATOM 2297 N N . PHE A 1 305 ? 3.321 17.108 -2.639 1.00 72.25 305 PHE A N 1
ATOM 2298 C CA . PHE A 1 305 ? 4.416 16.756 -3.508 1.00 72.25 305 PHE A CA 1
ATOM 2299 C C . PHE A 1 305 ? 4.372 17.682 -4.728 1.00 72.25 305 PHE A C 1
ATOM 2301 O O . PHE A 1 305 ? 3.449 17.613 -5.532 1.00 72.25 305 PHE A O 1
ATOM 2308 N N . ARG A 1 306 ? 5.354 18.583 -4.858 1.00 77.12 306 ARG A N 1
ATOM 2309 C CA . ARG A 1 306 ? 5.453 19.520 -5.993 1.00 77.12 306 ARG A CA 1
ATOM 2310 C C . ARG A 1 306 ? 5.920 18.795 -7.255 1.00 77.12 306 ARG A C 1
ATOM 2312 O O . ARG A 1 306 ? 7.058 18.982 -7.689 1.00 77.12 306 ARG A O 1
ATOM 2319 N N . THR A 1 307 ? 5.065 17.937 -7.806 1.00 77.06 307 THR A N 1
ATOM 2320 C CA . THR A 1 307 ? 5.449 16.932 -8.803 1.00 77.06 307 THR A CA 1
ATOM 2321 C C . THR A 1 307 ? 6.100 17.551 -10.027 1.00 77.06 307 THR A C 1
ATOM 2323 O O . THR A 1 307 ? 7.174 17.111 -10.424 1.00 77.06 307 THR A O 1
ATOM 2326 N N . ALA A 1 308 ? 5.535 18.636 -10.562 1.00 78.56 308 ALA A N 1
ATOM 2327 C CA . ALA A 1 308 ? 6.096 19.325 -11.721 1.00 78.56 308 ALA A CA 1
ATOM 2328 C C . ALA A 1 308 ? 7.538 19.812 -11.482 1.00 78.56 308 ALA A C 1
ATOM 2330 O O . ALA A 1 308 ? 8.425 19.530 -12.285 1.00 78.56 308 ALA A O 1
ATOM 2331 N N . THR A 1 309 ? 7.799 20.478 -10.351 1.00 84.19 309 THR A N 1
ATOM 2332 C CA . THR A 1 309 ? 9.149 20.951 -9.999 1.00 84.19 309 THR A CA 1
ATOM 2333 C C . THR A 1 309 ? 10.119 19.789 -9.796 1.00 84.19 309 THR A C 1
ATOM 2335 O O . THR A 1 309 ? 11.237 19.825 -10.305 1.00 84.19 309 THR A O 1
ATOM 2338 N N . VAL A 1 310 ? 9.693 18.739 -9.091 1.00 84.25 310 VAL A N 1
ATOM 2339 C CA . VAL A 1 310 ? 10.522 17.547 -8.860 1.00 84.25 310 VAL A CA 1
ATOM 2340 C C . VAL A 1 310 ? 10.893 16.877 -10.186 1.00 84.25 310 VAL A C 1
ATOM 2342 O O . VAL A 1 310 ? 12.060 16.567 -10.411 1.00 84.25 310 VAL A O 1
ATOM 2345 N N . VAL A 1 311 ? 9.932 16.723 -11.099 1.00 81.44 311 VAL A N 1
ATOM 2346 C CA . VAL A 1 311 ? 10.151 16.145 -12.433 1.00 81.44 311 VAL A CA 1
ATOM 2347 C C . VAL A 1 311 ? 11.117 16.987 -13.265 1.00 81.44 311 VAL A C 1
ATOM 2349 O O . VAL A 1 311 ? 11.956 16.434 -13.979 1.00 81.44 311 VAL A O 1
ATOM 2352 N N . GLU A 1 312 ? 11.037 18.315 -13.199 1.00 84.88 312 GLU A N 1
ATOM 2353 C CA . GLU A 1 312 ? 11.989 19.197 -13.884 1.00 84.88 312 GLU A CA 1
ATOM 2354 C C . GLU A 1 312 ? 13.419 19.020 -13.355 1.00 84.88 312 GLU A C 1
ATOM 2356 O O . GLU A 1 312 ? 14.352 18.878 -14.149 1.00 84.88 312 GLU A O 1
ATOM 2361 N N . GLU A 1 313 ? 13.594 18.969 -12.033 1.00 90.38 313 GLU A N 1
ATOM 2362 C CA . GLU A 1 313 ? 14.895 18.773 -11.379 1.00 90.38 313 GLU A CA 1
ATOM 2363 C C . GLU A 1 313 ? 15.488 17.380 -11.669 1.00 90.38 313 GLU A C 1
ATOM 2365 O O . GLU A 1 313 ? 16.668 17.260 -12.022 1.00 90.38 313 GLU A O 1
ATOM 2370 N N . VAL A 1 314 ? 14.659 16.332 -11.608 1.00 88.12 314 VAL A N 1
ATOM 2371 C CA . VAL A 1 314 ? 15.033 14.952 -11.956 1.00 88.12 314 VAL A CA 1
ATOM 2372 C C . VAL A 1 314 ? 15.472 14.856 -13.410 1.00 88.12 314 VAL A C 1
ATOM 2374 O O . VAL A 1 314 ? 16.556 14.355 -13.689 1.00 88.12 314 VAL A O 1
ATOM 2377 N N . ASN A 1 315 ? 14.697 15.402 -14.348 1.00 84.12 315 ASN A N 1
ATOM 2378 C CA . ASN A 1 315 ? 15.062 15.377 -15.765 1.00 84.12 315 ASN A CA 1
ATOM 2379 C C . ASN A 1 315 ? 16.325 16.199 -16.063 1.00 84.12 315 ASN A C 1
ATOM 2381 O O . ASN A 1 315 ? 17.084 15.861 -16.971 1.00 84.12 315 ASN A O 1
ATOM 2385 N N . ALA A 1 316 ? 16.553 17.294 -15.334 1.00 89.50 316 ALA A N 1
ATOM 2386 C CA . ALA A 1 316 ? 17.756 18.107 -15.495 1.00 89.50 316 ALA A CA 1
ATOM 2387 C C . ALA A 1 316 ? 19.018 17.381 -14.999 1.00 89.50 316 ALA A C 1
ATOM 2389 O O . ALA A 1 316 ? 20.085 17.533 -15.594 1.00 89.50 316 ALA A O 1
ATOM 2390 N N . SER A 1 317 ? 18.899 16.597 -13.927 1.00 92.56 317 SER A N 1
ATOM 2391 C CA . SER A 1 317 ? 20.011 15.854 -13.318 1.00 92.56 317 SER A CA 1
ATOM 2392 C C . SER A 1 317 ? 20.245 14.475 -13.946 1.00 92.56 317 SER A C 1
ATOM 2394 O O . SER A 1 317 ? 21.391 14.032 -14.021 1.00 92.56 317 SER A O 1
ATOM 2396 N N . ALA A 1 318 ? 19.195 13.833 -14.462 1.00 89.19 318 ALA A N 1
ATOM 2397 C CA . ALA A 1 318 ? 19.232 12.548 -15.154 1.00 89.19 318 ALA A CA 1
ATOM 2398 C C . ALA A 1 318 ? 18.415 12.607 -16.467 1.00 89.19 318 ALA A C 1
ATOM 2400 O O . ALA A 1 318 ? 17.284 12.126 -16.526 1.00 89.19 318 ALA A O 1
ATOM 2401 N N . PRO A 1 319 ? 18.979 13.146 -17.569 1.00 84.38 319 PRO A N 1
ATOM 2402 C CA . PRO A 1 319 ? 18.242 13.351 -18.825 1.00 84.38 319 PRO A CA 1
ATOM 2403 C C . PRO A 1 319 ? 17.750 12.080 -19.536 1.00 84.38 319 PRO A C 1
ATOM 2405 O O . PRO A 1 319 ? 17.026 12.185 -20.522 1.00 84.38 319 PRO A O 1
ATOM 2408 N N . GLY A 1 320 ? 18.177 10.894 -19.085 1.00 81.12 320 GLY A N 1
ATOM 2409 C CA . GLY A 1 320 ? 17.710 9.599 -19.595 1.00 81.12 320 GLY A CA 1
ATOM 2410 C C . GLY A 1 320 ? 16.343 9.170 -19.050 1.00 81.12 320 GLY A C 1
ATOM 2411 O O . GLY A 1 320 ? 15.771 8.199 -19.545 1.00 81.12 320 GLY A O 1
ATOM 2412 N N . GLN A 1 321 ? 15.816 9.884 -18.056 1.00 79.94 321 GLN A N 1
ATOM 2413 C CA . GLN A 1 321 ? 14.489 9.654 -17.496 1.00 79.94 321 GLN A CA 1
ATOM 2414 C C . GLN A 1 321 ? 13.377 9.982 -18.509 1.00 79.94 321 GLN A C 1
ATOM 2416 O O . GLN A 1 321 ? 13.554 10.863 -19.356 1.00 79.94 321 GLN A O 1
ATOM 2421 N N . PRO A 1 322 ? 12.222 9.293 -18.443 1.00 72.69 322 PRO A N 1
ATOM 2422 C CA . PRO A 1 322 ? 11.862 8.224 -17.504 1.00 72.69 322 PRO A CA 1
ATOM 2423 C C . PRO A 1 322 ? 12.335 6.825 -17.957 1.00 72.69 322 PRO A C 1
ATOM 2425 O O . PRO A 1 322 ? 12.040 5.814 -17.320 1.00 72.69 322 PRO A O 1
ATOM 2428 N N . PHE A 1 323 ? 13.049 6.726 -19.084 1.00 73.38 323 PHE A N 1
ATOM 2429 C CA . PHE A 1 323 ? 13.421 5.439 -19.682 1.00 73.38 323 PHE A CA 1
ATOM 2430 C C . PHE A 1 323 ? 14.564 4.750 -18.934 1.00 73.38 323 PHE A C 1
ATOM 2432 O O . PHE A 1 323 ? 14.508 3.535 -18.735 1.00 73.38 323 PHE A O 1
ATOM 2439 N N . LEU A 1 324 ? 15.556 5.528 -18.495 1.00 78.88 324 LEU A N 1
ATOM 2440 C CA . LEU A 1 324 ? 16.730 5.089 -17.747 1.00 78.88 324 LEU A CA 1
ATOM 2441 C C . LEU A 1 324 ? 16.739 5.745 -16.366 1.00 78.88 324 LEU A C 1
ATOM 2443 O O . LEU A 1 324 ? 16.922 6.957 -16.271 1.00 78.88 324 LEU A O 1
ATOM 2447 N N . ASN A 1 325 ? 16.608 4.928 -15.319 1.00 81.75 325 ASN A N 1
ATOM 2448 C CA . ASN A 1 325 ? 16.634 5.364 -13.921 1.00 81.75 325 ASN A CA 1
ATOM 2449 C C . ASN A 1 325 ? 17.920 5.036 -13.165 1.00 81.75 325 ASN A C 1
ATOM 2451 O O . ASN A 1 325 ? 17.984 5.105 -11.940 1.00 81.75 325 ASN A O 1
ATOM 2455 N N . VAL A 1 326 ? 18.964 4.697 -13.919 1.00 84.38 326 VAL A N 1
ATOM 2456 C CA . VAL A 1 326 ? 20.322 4.533 -13.413 1.00 84.38 326 VAL A CA 1
ATOM 2457 C C . VAL A 1 326 ? 21.254 5.375 -14.297 1.00 84.38 326 VAL A C 1
ATOM 2459 O O . VAL A 1 326 ? 21.407 5.059 -15.480 1.00 84.38 326 VAL A O 1
ATOM 2462 N N . PRO A 1 327 ? 21.884 6.442 -13.764 1.00 88.19 327 PRO A N 1
ATOM 2463 C CA . PRO A 1 327 ? 21.782 6.918 -12.380 1.00 88.19 327 PRO A CA 1
ATOM 2464 C C . PRO A 1 327 ? 20.400 7.511 -12.052 1.00 88.19 327 PRO A C 1
ATOM 2466 O O . PRO A 1 327 ? 19.706 7.999 -12.944 1.00 88.19 327 PRO A O 1
ATOM 2469 N N . ILE A 1 328 ? 20.039 7.494 -10.766 1.00 88.94 328 ILE A N 1
ATOM 2470 C CA . ILE A 1 328 ? 18.816 8.136 -10.268 1.00 88.94 328 ILE A CA 1
ATOM 2471 C C . ILE A 1 328 ? 18.867 9.656 -10.464 1.00 88.94 328 ILE A C 1
ATOM 2473 O O . ILE A 1 328 ? 19.942 10.266 -10.419 1.00 88.94 328 ILE A O 1
ATOM 2477 N N . GLY A 1 329 ? 17.702 10.275 -10.638 1.00 89.81 329 GLY A N 1
ATOM 2478 C CA . GLY A 1 329 ? 17.575 11.729 -10.618 1.00 89.81 329 GLY A CA 1
ATOM 2479 C C . GLY A 1 329 ? 17.802 12.327 -9.227 1.00 89.81 329 GLY A C 1
ATOM 2480 O O . GLY A 1 329 ? 17.693 11.651 -8.203 1.00 89.81 329 GLY A O 1
ATOM 2481 N N . VAL A 1 330 ? 18.084 13.627 -9.185 1.00 92.62 330 VAL A N 1
ATOM 2482 C CA . VAL A 1 330 ? 18.242 14.425 -7.961 1.00 92.62 330 VAL A CA 1
ATOM 2483 C C . VAL A 1 330 ? 17.222 15.560 -7.961 1.00 92.62 330 VAL A C 1
ATOM 2485 O O . VAL A 1 330 ? 17.043 16.234 -8.974 1.00 92.62 330 VAL A O 1
ATOM 2488 N N . SER A 1 331 ? 16.589 15.802 -6.812 1.00 92.31 331 SER A N 1
ATOM 2489 C CA . SER A 1 331 ? 15.636 16.898 -6.624 1.00 92.31 331 SER A CA 1
ATOM 2490 C C . SER A 1 331 ? 15.809 17.549 -5.245 1.00 92.31 331 SER A C 1
ATOM 2492 O O . SER A 1 331 ? 15.346 17.003 -4.241 1.00 92.31 331 SER A O 1
ATOM 2494 N N . PRO A 1 332 ? 16.431 18.743 -5.169 1.00 94.00 332 PRO A N 1
ATOM 2495 C CA . PRO A 1 332 ? 16.496 19.517 -3.931 1.00 94.00 332 PRO A CA 1
ATOM 2496 C C . PRO A 1 332 ? 15.115 19.844 -3.352 1.00 94.00 332 PRO A C 1
ATOM 2498 O O . PRO A 1 332 ? 14.953 19.906 -2.132 1.00 94.00 332 PRO A O 1
ATOM 2501 N N . THR A 1 333 ? 14.112 20.042 -4.215 1.00 90.12 333 THR A N 1
ATOM 2502 C CA . THR A 1 333 ? 12.730 20.280 -3.785 1.00 90.12 333 THR A CA 1
ATOM 2503 C C . THR A 1 333 ? 12.169 19.059 -3.060 1.00 90.12 333 THR A C 1
ATOM 2505 O O . THR A 1 333 ? 11.571 19.193 -1.989 1.00 90.12 333 THR A O 1
ATOM 2508 N N . TRP A 1 334 ? 12.392 17.862 -3.600 1.00 87.56 334 TRP A N 1
ATOM 2509 C CA . TRP A 1 334 ? 11.986 16.627 -2.947 1.00 87.56 334 TRP A CA 1
ATOM 2510 C C . TRP A 1 334 ? 12.710 16.404 -1.620 1.00 87.56 334 TRP A C 1
ATOM 2512 O O . TRP A 1 334 ? 12.047 16.140 -0.618 1.00 87.56 334 TRP A O 1
ATOM 2522 N N . ASP A 1 335 ? 14.035 16.577 -1.582 1.00 89.12 335 ASP A N 1
ATOM 2523 C CA . ASP A 1 335 ? 14.832 16.412 -0.360 1.00 89.12 335 ASP A CA 1
ATOM 2524 C C . ASP A 1 335 ? 14.320 17.320 0.768 1.00 89.12 335 ASP A C 1
ATOM 2526 O O . ASP A 1 335 ? 14.154 16.885 1.914 1.00 89.12 335 ASP A O 1
ATOM 2530 N N . ALA A 1 336 ? 14.009 18.580 0.442 1.00 87.62 336 ALA A N 1
ATOM 2531 C CA . ALA A 1 336 ? 13.457 19.538 1.392 1.00 87.62 336 ALA A CA 1
ATOM 2532 C C . ALA A 1 336 ? 12.074 19.110 1.910 1.00 87.62 336 ALA A C 1
ATOM 2534 O O . ALA A 1 336 ? 11.841 19.143 3.124 1.00 87.62 336 ALA A O 1
ATOM 2535 N N . ASN A 1 337 ? 11.180 18.670 1.018 1.00 82.75 337 ASN A N 1
ATOM 2536 C CA . ASN A 1 337 ? 9.836 18.223 1.388 1.00 82.75 337 ASN A CA 1
ATOM 2537 C C . ASN A 1 337 ? 9.868 16.925 2.206 1.00 82.75 337 ASN A C 1
ATOM 2539 O O . ASN A 1 337 ? 9.180 16.822 3.223 1.00 82.75 337 ASN A O 1
ATOM 2543 N N . ARG A 1 338 ? 10.714 15.959 1.830 1.00 83.00 338 ARG A N 1
ATOM 2544 C CA . ARG A 1 338 ? 10.923 14.722 2.591 1.00 83.00 338 ARG A CA 1
ATOM 2545 C C . ARG A 1 338 ? 11.448 15.033 3.986 1.00 83.00 338 ARG A C 1
ATOM 2547 O O . ARG A 1 338 ? 10.898 14.539 4.968 1.00 83.00 338 ARG A O 1
ATOM 2554 N N . ALA A 1 339 ? 12.465 15.886 4.099 1.00 82.75 339 ALA A N 1
ATOM 2555 C CA . ALA A 1 339 ? 13.009 16.285 5.392 1.00 82.75 339 ALA A CA 1
ATOM 2556 C C . ALA A 1 339 ? 11.970 17.012 6.264 1.00 82.75 339 ALA A C 1
ATOM 2558 O O . ALA A 1 339 ? 11.927 16.788 7.473 1.00 82.75 339 ALA A O 1
ATOM 2559 N N . ALA A 1 340 ? 11.119 17.860 5.676 1.00 80.31 340 ALA A N 1
ATOM 2560 C CA . ALA A 1 340 ? 10.012 18.498 6.388 1.00 80.31 340 ALA A CA 1
ATOM 2561 C C . ALA A 1 340 ? 8.968 17.470 6.858 1.00 80.31 340 ALA A C 1
ATOM 2563 O O . ALA A 1 340 ? 8.648 17.439 8.046 1.00 80.31 340 ALA A O 1
ATOM 2564 N N . SER A 1 341 ? 8.533 16.560 5.977 1.00 77.44 341 SER A N 1
ATOM 2565 C CA . SER A 1 341 ? 7.586 15.485 6.308 1.00 77.44 341 SER A CA 1
ATOM 2566 C C . SER A 1 341 ? 8.102 14.613 7.455 1.00 77.44 341 SER A C 1
ATOM 2568 O O . SER A 1 341 ? 7.349 14.307 8.376 1.00 77.44 341 SER A O 1
ATOM 2570 N N . LEU A 1 342 ? 9.388 14.249 7.446 1.00 76.56 342 LEU A N 1
ATOM 2571 C CA . LEU A 1 342 ? 10.005 13.453 8.512 1.00 76.56 342 LEU A CA 1
ATOM 2572 C C . LEU A 1 342 ? 10.110 14.206 9.849 1.00 76.56 342 LEU A C 1
ATOM 2574 O O . LEU A 1 342 ? 10.069 13.571 10.898 1.00 76.56 342 LEU A O 1
ATOM 2578 N N . ARG A 1 343 ? 10.237 15.540 9.845 1.00 73.88 343 ARG A N 1
ATOM 2579 C CA . ARG A 1 343 ? 10.301 16.346 11.080 1.00 73.88 343 ARG A CA 1
ATOM 2580 C C . ARG A 1 343 ? 8.927 16.639 11.670 1.00 73.88 343 ARG A C 1
ATOM 2582 O O . ARG A 1 343 ? 8.740 16.535 12.877 1.00 73.88 343 ARG A O 1
ATOM 2589 N N . GLU A 1 344 ? 7.989 17.056 10.830 1.00 68.38 344 GLU A N 1
ATOM 2590 C CA . GLU A 1 344 ? 6.710 17.618 11.272 1.00 68.38 344 GLU A CA 1
ATOM 2591 C C . GLU A 1 344 ? 5.646 16.534 11.444 1.00 68.38 344 GLU A C 1
ATOM 2593 O O . GLU A 1 344 ? 4.819 16.599 12.354 1.00 68.38 344 GLU A O 1
ATOM 2598 N N . ARG A 1 345 ? 5.668 15.522 10.568 1.00 62.16 345 ARG A N 1
ATOM 2599 C CA . ARG A 1 345 ? 4.580 14.556 10.396 1.00 62.16 345 ARG A CA 1
ATOM 2600 C C . ARG A 1 345 ? 5.101 13.183 9.989 1.00 62.16 345 ARG A C 1
ATOM 2602 O O . ARG A 1 345 ? 4.568 12.578 9.059 1.00 62.16 345 ARG A O 1
ATOM 2609 N N . ALA A 1 346 ? 6.084 12.661 10.731 1.00 59.09 346 ALA A N 1
ATOM 2610 C CA . ALA A 1 346 ? 6.700 11.329 10.562 1.00 59.09 346 ALA A CA 1
ATOM 2611 C C . ALA A 1 346 ? 5.708 10.134 10.486 1.00 59.09 346 ALA A C 1
ATOM 2613 O O . ALA A 1 346 ? 6.105 8.983 10.328 1.00 59.09 346 ALA A O 1
ATOM 2614 N N . VAL A 1 347 ? 4.408 10.418 10.567 1.00 61.28 347 VAL A N 1
ATOM 2615 C CA . VAL A 1 347 ? 3.280 9.510 10.448 1.00 61.28 347 VAL A CA 1
ATOM 2616 C C . VAL A 1 347 ? 3.088 8.971 9.024 1.00 61.28 347 VAL A C 1
ATOM 2618 O O . VAL A 1 347 ? 2.642 7.839 8.866 1.00 61.28 347 VAL A O 1
ATOM 2621 N N . LEU A 1 348 ? 3.411 9.739 7.976 1.00 68.81 348 LEU A N 1
ATOM 2622 C CA . LEU A 1 348 ? 3.113 9.348 6.592 1.00 68.81 348 LEU A CA 1
ATOM 2623 C C . LEU A 1 348 ? 4.378 9.242 5.725 1.00 68.81 348 LEU A C 1
ATOM 2625 O O . LEU A 1 348 ? 5.123 10.225 5.642 1.00 68.81 348 LEU A O 1
ATOM 2629 N N . PRO A 1 349 ? 4.594 8.108 5.022 1.00 67.75 349 PRO A N 1
ATOM 2630 C CA . PRO A 1 349 ? 5.642 7.990 4.012 1.00 67.75 349 PRO A CA 1
ATOM 2631 C C . PRO A 1 349 ? 5.560 9.118 2.977 1.00 67.75 349 PRO A C 1
ATOM 2633 O O . PRO A 1 349 ? 4.470 9.550 2.580 1.00 67.75 349 PRO A O 1
ATOM 2636 N N . PHE A 1 350 ? 6.717 9.621 2.555 1.00 75.50 350 PHE A N 1
ATOM 2637 C CA . PHE A 1 350 ? 6.802 10.597 1.474 1.00 75.50 350 PHE A CA 1
ATOM 2638 C C . PHE A 1 350 ? 6.988 9.842 0.148 1.00 75.50 350 PHE A C 1
ATOM 2640 O O . PHE A 1 350 ? 7.777 8.894 0.134 1.00 75.50 350 PHE A O 1
ATOM 2647 N N . PRO A 1 351 ? 6.264 10.193 -0.935 1.00 76.50 351 PRO A N 1
ATOM 2648 C CA . PRO A 1 351 ? 6.436 9.528 -2.226 1.00 76.50 351 PRO A CA 1
ATOM 2649 C C . PRO A 1 351 ? 7.898 9.572 -2.678 1.00 76.50 351 PRO A C 1
ATOM 2651 O O . PRO A 1 351 ? 8.620 10.509 -2.326 1.00 76.50 351 PRO A O 1
ATOM 2654 N N . TYR A 1 352 ? 8.338 8.575 -3.445 1.00 82.06 352 TYR A N 1
ATOM 2655 C CA . TYR A 1 352 ? 9.649 8.620 -4.096 1.00 82.06 352 TYR A CA 1
ATOM 2656 C C . TYR A 1 352 ? 9.676 9.766 -5.123 1.00 82.06 352 TYR A C 1
ATOM 2658 O O . TYR A 1 352 ? 8.661 10.413 -5.343 1.00 82.06 352 TYR A O 1
ATOM 2666 N N . HIS A 1 353 ? 10.824 10.140 -5.678 1.00 82.56 353 HIS A N 1
ATOM 2667 C CA . HIS A 1 353 ? 10.896 11.283 -6.604 1.00 82.56 353 HIS A CA 1
ATOM 2668 C C . HIS A 1 353 ? 11.157 10.920 -8.044 1.00 82.56 353 HIS A C 1
ATOM 2670 O O . HIS A 1 353 ? 10.954 11.756 -8.921 1.00 82.56 353 HIS A O 1
ATOM 2676 N N . ASP A 1 354 ? 11.634 9.707 -8.278 1.00 84.06 354 ASP A N 1
ATOM 2677 C CA . ASP A 1 354 ? 12.017 9.275 -9.604 1.00 84.06 354 ASP A CA 1
ATOM 2678 C C . ASP A 1 354 ? 10.867 8.561 -10.323 1.00 84.06 354 ASP A C 1
ATOM 2680 O O . ASP A 1 354 ? 9.956 8.026 -9.692 1.00 84.06 354 ASP A O 1
ATOM 2684 N N . ALA A 1 355 ? 10.921 8.532 -11.654 1.00 75.19 355 ALA A N 1
ATOM 2685 C CA . ALA A 1 355 ? 9.880 7.931 -12.483 1.00 75.19 355 ALA A CA 1
ATOM 2686 C C . ALA A 1 355 ? 9.820 6.399 -12.367 1.00 75.19 355 ALA A C 1
ATOM 2688 O O . ALA A 1 355 ? 8.777 5.796 -12.614 1.00 75.19 355 ALA A O 1
ATOM 2689 N N . LYS A 1 356 ? 10.943 5.769 -12.005 1.00 80.25 356 LYS A N 1
ATOM 2690 C CA . LYS A 1 356 ? 11.055 4.329 -11.752 1.00 80.25 356 LYS A CA 1
ATOM 2691 C C . LYS A 1 356 ? 11.834 4.104 -10.464 1.00 80.25 356 LYS A C 1
ATOM 2693 O O . LYS A 1 356 ? 12.967 4.564 -10.327 1.00 80.25 356 LYS A O 1
ATOM 2698 N N . ALA A 1 357 ? 11.245 3.351 -9.551 1.00 83.12 357 ALA A N 1
ATOM 2699 C CA . ALA A 1 357 ? 11.866 2.894 -8.319 1.00 83.12 357 ALA A CA 1
ATOM 2700 C C . ALA A 1 357 ? 12.602 1.559 -8.500 1.00 83.12 357 ALA A C 1
ATOM 2702 O O . ALA A 1 357 ? 13.508 1.262 -7.723 1.00 83.12 357 ALA A O 1
ATOM 2703 N N . SER A 1 358 ? 12.233 0.765 -9.508 1.00 87.00 358 SER A N 1
ATOM 2704 C CA . SER A 1 358 ? 12.808 -0.562 -9.750 1.00 87.00 358 SER A CA 1
ATOM 2705 C C . SER A 1 358 ? 14.178 -0.550 -10.442 1.00 87.00 358 SER A C 1
ATOM 2707 O O . SER A 1 358 ? 14.434 0.228 -11.358 1.00 87.00 358 SER A O 1
ATOM 2709 N N . ASP A 1 359 ? 15.045 -1.483 -10.053 1.00 90.50 359 ASP A N 1
ATOM 2710 C CA . ASP A 1 359 ? 16.259 -1.866 -10.767 1.00 90.50 359 ASP A CA 1
ATOM 2711 C C . ASP A 1 359 ? 15.886 -2.608 -12.070 1.00 90.50 359 ASP A C 1
ATOM 2713 O O . ASP A 1 359 ? 15.146 -3.600 -12.027 1.00 90.50 359 ASP A O 1
ATOM 2717 N N . PRO A 1 360 ? 16.389 -2.173 -13.240 1.00 89.25 360 PRO A N 1
ATOM 2718 C CA . PRO A 1 360 ? 15.982 -2.735 -14.526 1.00 89.25 360 PRO A CA 1
ATOM 2719 C C . PRO A 1 360 ? 16.398 -4.200 -14.718 1.00 89.25 360 PRO A C 1
ATOM 2721 O O . PRO A 1 360 ? 15.675 -4.954 -15.370 1.00 89.25 360 PRO A O 1
ATOM 2724 N N . ALA A 1 361 ? 17.534 -4.630 -14.159 1.00 92.31 361 ALA A N 1
ATOM 2725 C CA . ALA A 1 361 ? 17.979 -6.017 -14.269 1.00 92.31 361 ALA A CA 1
ATOM 2726 C C . ALA A 1 361 ? 17.120 -6.937 -13.393 1.00 92.31 361 ALA A C 1
ATOM 2728 O O . ALA A 1 361 ? 16.738 -8.024 -13.829 1.00 92.31 361 ALA A O 1
ATOM 2729 N N . ARG A 1 362 ? 16.758 -6.483 -12.187 1.00 93.69 362 ARG A N 1
ATOM 2730 C CA . ARG A 1 362 ? 15.858 -7.234 -11.296 1.00 93.69 362 ARG A CA 1
ATOM 2731 C C . ARG A 1 362 ? 14.435 -7.305 -11.839 1.00 93.69 362 ARG A C 1
ATOM 2733 O O . ARG A 1 362 ? 13.804 -8.352 -11.738 1.00 93.69 362 ARG A O 1
ATOM 2740 N N . LEU A 1 363 ? 13.945 -6.232 -12.463 1.00 91.38 363 LEU A N 1
ATOM 2741 C CA . LEU A 1 363 ? 12.652 -6.237 -13.149 1.00 91.38 363 LEU A CA 1
ATOM 2742 C C . LEU A 1 363 ? 12.630 -7.242 -14.314 1.00 91.38 363 LEU A C 1
ATOM 2744 O O . LEU A 1 363 ? 11.656 -7.976 -14.468 1.00 91.38 363 LEU A O 1
ATOM 2748 N N . ALA A 1 364 ? 13.704 -7.312 -15.106 1.00 93.06 364 ALA A N 1
ATOM 2749 C CA . ALA A 1 364 ? 13.815 -8.277 -16.200 1.00 93.06 364 ALA A CA 1
ATOM 2750 C C . ALA A 1 364 ? 13.823 -9.736 -15.700 1.00 93.06 364 ALA A C 1
ATOM 2752 O O . ALA A 1 364 ? 13.093 -10.565 -16.246 1.00 93.06 364 ALA A O 1
ATOM 2753 N N . ASP A 1 365 ? 14.584 -10.033 -14.640 1.00 94.81 365 ASP A N 1
ATOM 2754 C CA . ASP A 1 365 ? 14.594 -11.351 -13.982 1.00 94.81 365 ASP A CA 1
ATOM 2755 C C . ASP A 1 365 ? 13.211 -11.715 -13.409 1.00 94.81 365 ASP A C 1
ATOM 2757 O O . ASP A 1 365 ? 12.721 -12.828 -13.611 1.00 94.81 365 ASP A O 1
ATOM 2761 N N . TYR A 1 366 ? 12.526 -10.761 -12.767 1.00 94.31 366 TYR A N 1
ATOM 2762 C CA . TYR A 1 366 ? 11.155 -10.954 -12.286 1.00 94.31 366 TYR A CA 1
ATOM 2763 C C . TYR A 1 366 ? 10.194 -11.280 -13.429 1.00 94.31 366 TYR A C 1
ATOM 2765 O O . TYR A 1 366 ? 9.408 -12.218 -13.316 1.00 94.31 366 TYR A O 1
ATOM 2773 N N . ALA A 1 367 ? 10.263 -10.541 -14.539 1.00 94.00 367 ALA A N 1
ATOM 2774 C CA . ALA A 1 367 ? 9.420 -10.769 -15.708 1.00 94.00 367 ALA A CA 1
ATOM 2775 C C . ALA A 1 367 ? 9.636 -12.163 -16.319 1.00 94.00 367 ALA A C 1
ATOM 2777 O O . ALA A 1 367 ? 8.674 -12.832 -16.699 1.00 94.00 367 ALA A O 1
ATOM 2778 N N . GLU A 1 368 ? 10.887 -12.620 -16.414 1.00 95.19 368 GLU A N 1
ATOM 2779 C CA . GLU A 1 368 ? 11.216 -13.971 -16.876 1.00 95.19 368 GLU A CA 1
ATOM 2780 C C . GLU A 1 368 ? 10.616 -15.040 -15.956 1.00 95.19 368 GLU A C 1
ATOM 2782 O O . GLU A 1 368 ? 9.887 -15.918 -16.425 1.00 95.19 368 GLU A O 1
ATOM 2787 N N . LYS A 1 369 ? 10.844 -14.922 -14.644 1.00 94.88 369 LYS A N 1
ATOM 2788 C CA . LYS A 1 369 ? 10.314 -15.859 -13.643 1.00 94.88 369 LYS A CA 1
ATOM 2789 C C . LYS A 1 369 ? 8.792 -15.876 -13.621 1.00 94.88 369 LYS A C 1
ATOM 2791 O O . LYS A 1 369 ? 8.201 -16.952 -13.597 1.00 94.88 369 LYS A O 1
ATOM 2796 N N . TYR A 1 370 ? 8.154 -14.708 -13.669 1.00 94.00 370 TYR A N 1
ATOM 2797 C CA . TYR A 1 370 ? 6.700 -14.590 -13.719 1.00 94.00 370 TYR A CA 1
ATOM 2798 C C . TYR A 1 370 ? 6.127 -15.330 -14.932 1.00 94.00 370 TYR A C 1
ATOM 2800 O O . TYR A 1 370 ? 5.236 -16.165 -14.780 1.00 94.00 370 TYR A O 1
ATOM 2808 N N . ARG A 1 371 ? 6.692 -15.109 -16.127 1.00 92.56 371 ARG A N 1
ATOM 2809 C CA . ARG A 1 371 ? 6.268 -15.818 -17.344 1.00 92.56 371 ARG A CA 1
ATOM 2810 C C . ARG A 1 371 ? 6.463 -17.330 -17.241 1.00 92.56 371 ARG A C 1
ATOM 2812 O O . ARG A 1 371 ? 5.563 -18.066 -17.637 1.00 92.56 371 ARG A O 1
ATOM 2819 N N . ALA A 1 372 ? 7.578 -17.793 -16.675 1.00 93.81 372 ALA A N 1
ATOM 2820 C CA . ALA A 1 372 ? 7.808 -19.219 -16.443 1.00 93.81 372 ALA A CA 1
ATOM 2821 C C . ALA A 1 372 ? 6.766 -19.821 -15.480 1.00 93.81 372 ALA A C 1
ATOM 2823 O O . ALA A 1 372 ? 6.288 -20.932 -15.699 1.00 93.81 372 ALA A O 1
ATOM 2824 N N . ILE A 1 373 ? 6.354 -19.086 -14.441 1.00 92.31 373 ILE A N 1
ATOM 2825 C CA . ILE A 1 373 ? 5.296 -19.523 -13.516 1.00 92.31 373 ILE A CA 1
ATOM 2826 C C . ILE A 1 373 ? 3.944 -19.597 -14.233 1.00 92.31 373 ILE A C 1
ATOM 2828 O O . ILE A 1 373 ? 3.253 -20.609 -14.125 1.00 92.31 373 ILE A O 1
ATOM 2832 N N . VAL A 1 374 ? 3.575 -18.562 -14.995 1.00 90.50 374 VAL A N 1
ATOM 2833 C CA . VAL A 1 374 ? 2.324 -18.536 -15.776 1.00 90.50 374 VAL A CA 1
ATOM 2834 C C . VAL A 1 374 ? 2.283 -19.672 -16.804 1.00 90.50 374 VAL A C 1
ATOM 2836 O O . VAL A 1 374 ? 1.234 -20.280 -17.005 1.00 90.50 374 VAL A O 1
ATOM 2839 N N . ALA A 1 375 ? 3.425 -20.014 -17.407 1.00 91.12 375 ALA A N 1
ATOM 2840 C CA . ALA A 1 375 ? 3.563 -21.148 -18.321 1.00 91.12 375 ALA A CA 1
ATOM 2841 C C . ALA A 1 375 ? 3.544 -22.526 -17.620 1.00 91.12 375 ALA A C 1
ATOM 2843 O O . ALA A 1 375 ? 3.503 -23.555 -18.294 1.00 91.12 375 ALA A O 1
ATOM 2844 N N . GLY A 1 376 ? 3.561 -22.572 -16.282 1.00 91.25 376 GLY A N 1
ATOM 2845 C CA . GLY A 1 376 ? 3.638 -23.810 -15.501 1.00 91.25 376 GLY A CA 1
ATOM 2846 C C . GLY A 1 376 ? 5.028 -24.459 -15.487 1.00 91.25 376 GLY A C 1
ATOM 2847 O O . GLY A 1 376 ? 5.157 -25.631 -15.136 1.00 91.25 376 GLY A O 1
ATOM 2848 N N . GLU A 1 377 ? 6.064 -23.714 -15.872 1.00 95.19 377 GLU A N 1
ATOM 2849 C CA . GLU A 1 377 ? 7.457 -24.164 -15.973 1.00 95.19 377 GLU A CA 1
ATOM 2850 C C . GLU A 1 377 ? 8.255 -23.922 -14.679 1.00 95.19 377 GLU A C 1
ATOM 2852 O O . GLU A 1 377 ? 9.286 -24.557 -14.457 1.00 95.19 377 GLU A O 1
ATOM 2857 N N . ALA A 1 378 ? 7.773 -23.035 -13.803 1.00 93.69 378 ALA A N 1
ATOM 2858 C CA . ALA A 1 378 ? 8.392 -22.706 -12.521 1.00 93.69 378 ALA A CA 1
ATOM 2859 C C . ALA A 1 378 ? 7.365 -22.622 -11.378 1.00 93.69 378 ALA A C 1
ATOM 2861 O O . ALA A 1 378 ? 6.162 -22.476 -11.591 1.00 93.69 378 ALA A O 1
ATOM 2862 N N . SER A 1 379 ? 7.852 -22.717 -10.138 1.00 90.38 379 SER A N 1
ATOM 2863 C CA . SER A 1 379 ? 7.029 -22.549 -8.934 1.00 90.38 379 SER A CA 1
ATOM 2864 C C . SER A 1 379 ? 6.903 -21.075 -8.568 1.00 90.38 379 SER A C 1
ATOM 2866 O O . SER A 1 379 ? 7.892 -20.352 -8.603 1.00 90.38 379 SER A O 1
ATOM 2868 N N . ALA A 1 380 ? 5.732 -20.641 -8.101 1.00 87.25 380 ALA A N 1
ATOM 2869 C CA . ALA A 1 380 ? 5.546 -19.282 -7.591 1.00 87.25 380 ALA A CA 1
ATOM 2870 C C . ALA A 1 380 ? 6.505 -18.916 -6.444 1.00 87.25 380 ALA A C 1
ATOM 2872 O O . ALA A 1 380 ? 6.830 -17.747 -6.262 1.00 87.25 380 ALA A O 1
ATOM 2873 N N . ALA A 1 381 ? 7.022 -19.913 -5.719 1.00 86.50 381 ALA A N 1
ATOM 2874 C CA . ALA A 1 381 ? 8.028 -19.715 -4.678 1.00 86.50 381 ALA A CA 1
ATOM 2875 C C . ALA A 1 381 ? 9.375 -19.174 -5.200 1.00 86.50 381 ALA A C 1
ATOM 2877 O O . ALA A 1 381 ? 10.205 -18.765 -4.393 1.00 86.50 381 ALA A O 1
ATOM 2878 N N . THR A 1 382 ? 9.624 -19.192 -6.516 1.00 90.12 382 THR A N 1
ATOM 2879 C CA . THR A 1 382 ? 10.848 -18.629 -7.110 1.00 90.12 382 THR A CA 1
ATOM 2880 C C . THR A 1 382 ? 10.730 -17.143 -7.438 1.00 90.12 382 THR A C 1
ATOM 2882 O O . THR A 1 382 ? 11.723 -16.541 -7.848 1.00 90.12 382 THR A O 1
ATOM 2885 N N . LEU A 1 383 ? 9.533 -16.560 -7.327 1.00 89.50 383 LEU A N 1
ATOM 2886 C CA . LEU A 1 383 ? 9.303 -15.150 -7.619 1.00 89.50 383 LEU A CA 1
ATOM 2887 C C . LEU A 1 383 ? 9.863 -14.294 -6.468 1.00 89.50 383 LEU A C 1
ATOM 2889 O O . LEU A 1 383 ? 9.473 -14.523 -5.321 1.00 89.50 383 LEU A O 1
ATOM 2893 N N . PRO A 1 384 ? 10.775 -13.338 -6.733 1.00 88.88 384 PRO A N 1
ATOM 2894 C CA . PRO A 1 384 ? 11.344 -12.525 -5.667 1.00 88.88 384 PRO A CA 1
ATOM 2895 C C . PRO A 1 384 ? 10.308 -11.547 -5.101 1.00 88.88 384 PRO A C 1
ATOM 2897 O O . PRO A 1 384 ? 9.290 -11.249 -5.733 1.00 88.88 384 PRO A O 1
ATOM 2900 N N . SER A 1 385 ? 10.568 -11.033 -3.898 1.00 84.69 385 SER A N 1
ATOM 2901 C CA . SER A 1 385 ? 9.709 -10.023 -3.273 1.00 84.69 385 SER A CA 1
ATOM 2902 C C . SER A 1 385 ? 9.641 -8.749 -4.120 1.00 84.69 385 SER A C 1
ATOM 2904 O O . SER A 1 385 ? 10.640 -8.329 -4.705 1.00 84.69 385 SER A O 1
ATOM 2906 N N . ALA A 1 386 ? 8.496 -8.057 -4.126 1.00 82.12 386 ALA A N 1
ATOM 2907 C CA . ALA A 1 386 ? 8.368 -6.782 -4.836 1.00 82.12 386 ALA A CA 1
ATOM 2908 C C . ALA A 1 386 ? 9.365 -5.727 -4.309 1.00 82.12 386 ALA A C 1
ATOM 2910 O O . ALA A 1 386 ? 9.857 -4.900 -5.074 1.00 82.12 386 ALA A O 1
ATOM 2911 N N . ARG A 1 387 ? 9.742 -5.809 -3.021 1.00 83.94 387 ARG A N 1
ATOM 2912 C CA . ARG A 1 387 ? 10.770 -4.952 -2.398 1.00 83.94 387 ARG A CA 1
ATOM 2913 C C . ARG A 1 387 ? 12.165 -5.171 -2.975 1.00 83.94 387 ARG A C 1
ATOM 2915 O O . ARG A 1 387 ? 12.974 -4.247 -2.977 1.00 83.94 387 ARG A O 1
ATOM 2922 N N . GLU A 1 388 ? 12.467 -6.380 -3.443 1.00 88.00 388 GLU A N 1
ATOM 2923 C CA . GLU A 1 388 ? 13.770 -6.689 -4.035 1.00 88.00 388 GLU A CA 1
ATOM 2924 C C . GLU A 1 388 ? 13.926 -6.042 -5.406 1.00 88.00 388 GLU A C 1
ATOM 2926 O O . GLU A 1 388 ? 15.052 -5.768 -5.809 1.00 88.00 388 GLU A O 1
ATOM 2931 N N . LEU A 1 389 ? 12.823 -5.724 -6.089 1.00 88.88 389 LEU A N 1
ATOM 2932 C CA . LEU A 1 389 ? 12.865 -5.002 -7.358 1.00 88.88 389 LEU A CA 1
ATOM 2933 C C . LEU A 1 389 ? 13.378 -3.581 -7.183 1.00 88.88 389 LEU A C 1
ATOM 2935 O O . LEU A 1 389 ? 14.017 -3.068 -8.088 1.00 88.88 389 LEU A O 1
ATOM 2939 N N . LEU A 1 390 ? 13.146 -2.961 -6.028 1.00 87.19 390 LEU A N 1
ATOM 2940 C CA . LEU A 1 390 ? 13.492 -1.568 -5.777 1.00 87.19 390 LEU A CA 1
ATOM 2941 C C . LEU A 1 390 ? 15.013 -1.339 -5.757 1.00 87.19 390 LEU A C 1
ATOM 2943 O O . LEU A 1 390 ? 15.784 -2.122 -5.187 1.00 87.19 390 LEU A O 1
ATOM 2947 N N . LEU A 1 391 ? 15.430 -0.199 -6.309 1.00 89.31 391 LEU A N 1
ATOM 2948 C CA . LEU A 1 391 ? 16.766 0.362 -6.130 1.00 89.31 391 LEU A CA 1
ATOM 2949 C C . LEU A 1 391 ? 17.037 0.598 -4.632 1.00 89.31 391 LEU A C 1
ATOM 2951 O O . LEU A 1 391 ? 16.123 1.009 -3.908 1.00 89.31 391 LEU A O 1
ATOM 2955 N N . PRO A 1 392 ? 18.277 0.410 -4.140 1.00 88.88 392 PRO A N 1
ATOM 2956 C CA . PRO A 1 392 ? 18.614 0.664 -2.736 1.00 88.88 392 PRO A CA 1
ATOM 2957 C C . PRO A 1 392 ? 18.210 2.066 -2.252 1.00 88.88 392 PRO A C 1
ATOM 2959 O O . PRO A 1 392 ? 17.722 2.237 -1.136 1.00 88.88 392 PRO A O 1
ATOM 2962 N N . GLU A 1 393 ? 18.371 3.078 -3.101 1.00 87.44 393 GLU A N 1
ATOM 2963 C CA . GLU A 1 393 ? 17.976 4.461 -2.833 1.00 87.44 393 GLU A CA 1
ATOM 2964 C C . GLU A 1 393 ? 16.459 4.593 -2.692 1.00 87.44 393 GLU A C 1
ATOM 2966 O O . GLU A 1 393 ? 15.988 5.255 -1.766 1.00 87.44 393 GLU A O 1
ATOM 2971 N N . ALA A 1 394 ? 15.696 3.923 -3.561 1.00 85.75 394 ALA A N 1
ATOM 2972 C CA . ALA A 1 394 ? 14.241 3.907 -3.496 1.00 85.75 394 ALA A CA 1
ATOM 2973 C C . ALA A 1 394 ? 13.744 3.207 -2.222 1.00 85.75 394 ALA A C 1
ATOM 2975 O O . ALA A 1 394 ? 12.851 3.725 -1.553 1.00 85.75 394 ALA A O 1
ATOM 2976 N N . ARG A 1 395 ? 14.365 2.090 -1.812 1.00 85.75 395 ARG A N 1
ATOM 2977 C CA . ARG A 1 395 ? 14.018 1.394 -0.555 1.00 85.75 395 ARG A CA 1
ATOM 2978 C C . ARG A 1 395 ? 14.173 2.295 0.665 1.00 85.75 395 ARG A C 1
ATOM 2980 O O . ARG A 1 395 ? 13.288 2.312 1.519 1.00 85.75 395 ARG A O 1
ATOM 2987 N N . ARG A 1 396 ? 15.247 3.088 0.722 1.00 85.62 396 ARG A N 1
ATOM 2988 C CA . ARG A 1 396 ? 15.466 4.074 1.794 1.00 85.62 396 ARG A CA 1
ATOM 2989 C C . ARG A 1 396 ? 14.492 5.247 1.713 1.00 85.62 396 ARG A C 1
ATOM 2991 O O . ARG A 1 396 ? 13.920 5.666 2.719 1.00 85.62 396 ARG A O 1
ATOM 2998 N N . ALA A 1 397 ? 14.261 5.770 0.511 1.00 81.81 397 ALA A N 1
ATOM 2999 C CA . ALA A 1 397 ? 13.329 6.870 0.292 1.00 81.81 397 ALA A CA 1
ATOM 3000 C C . ALA A 1 397 ? 11.905 6.518 0.754 1.00 81.81 397 ALA A C 1
ATOM 3002 O O . ALA A 1 397 ? 11.281 7.314 1.456 1.00 81.81 397 ALA A O 1
ATOM 3003 N N . LEU A 1 398 ? 11.457 5.301 0.428 1.00 79.75 398 LEU A N 1
ATOM 3004 C CA . LEU A 1 398 ? 10.140 4.740 0.742 1.00 79.75 398 LEU A CA 1
ATOM 3005 C C . LEU A 1 398 ? 10.044 4.150 2.161 1.00 79.75 398 LEU A C 1
ATOM 3007 O O . LEU A 1 398 ? 8.996 3.618 2.524 1.00 79.75 398 LEU A O 1
ATOM 3011 N N . LEU A 1 399 ? 11.110 4.257 2.967 1.00 81.44 399 LEU A N 1
ATOM 3012 C CA . LEU A 1 399 ? 11.207 3.724 4.335 1.00 81.44 399 LEU A CA 1
ATOM 3013 C C . LEU A 1 399 ? 10.967 2.206 4.432 1.00 81.44 399 LEU A C 1
ATOM 3015 O O . LEU A 1 399 ? 10.505 1.717 5.463 1.00 81.44 399 LEU A O 1
ATOM 3019 N N . VAL A 1 400 ? 11.283 1.470 3.362 1.00 81.38 400 VAL A N 1
ATOM 3020 C CA . VAL A 1 400 ? 11.360 0.000 3.370 1.00 81.38 400 VAL A CA 1
ATOM 3021 C C . VAL A 1 400 ? 12.590 -0.443 4.151 1.00 81.38 400 VAL A C 1
ATOM 3023 O O . VAL A 1 400 ? 12.496 -1.332 4.992 1.00 81.38 400 VAL A O 1
ATOM 3026 N N . GLU A 1 401 ? 13.713 0.225 3.882 1.00 85.56 401 GLU A N 1
ATOM 3027 C CA . GLU A 1 401 ? 14.986 0.085 4.586 1.00 85.56 401 GLU A CA 1
ATOM 3028 C C . GLU A 1 401 ? 15.322 1.411 5.276 1.00 85.56 401 GLU A C 1
ATOM 3030 O O . GLU A 1 401 ? 14.958 2.487 4.790 1.00 85.56 401 GLU A O 1
ATOM 3035 N N . MET A 1 402 ? 16.021 1.345 6.406 1.00 87.38 402 MET A N 1
ATOM 3036 C CA . MET A 1 402 ? 16.511 2.541 7.089 1.00 87.38 402 MET A CA 1
ATOM 3037 C C . MET A 1 402 ? 17.776 3.078 6.421 1.00 87.38 402 MET A C 1
ATOM 3039 O O . MET A 1 402 ? 18.547 2.345 5.800 1.00 87.38 402 MET A O 1
ATOM 3043 N N . GLU A 1 403 ? 17.997 4.388 6.535 1.00 87.94 403 GLU A N 1
ATOM 3044 C CA . GLU A 1 403 ? 19.317 4.931 6.245 1.00 87.94 403 GLU A CA 1
ATOM 3045 C C . GLU A 1 403 ? 20.357 4.385 7.240 1.00 87.94 403 GLU A C 1
ATOM 3047 O O . GLU A 1 403 ? 20.031 4.168 8.409 1.00 87.94 403 GLU A O 1
ATOM 3052 N N . PRO A 1 404 ? 21.610 4.168 6.803 1.00 89.75 404 PRO A N 1
ATOM 3053 C CA . PRO A 1 404 ? 22.670 3.770 7.718 1.00 89.75 404 PRO A CA 1
ATOM 3054 C C . PRO A 1 404 ? 22.948 4.874 8.747 1.00 89.75 404 PRO A C 1
ATOM 3056 O O . PRO A 1 404 ? 22.690 6.055 8.504 1.00 89.75 404 PRO A O 1
ATOM 3059 N N . ASP A 1 405 ? 23.515 4.476 9.885 1.00 91.88 405 ASP A N 1
ATOM 3060 C CA . ASP A 1 405 ? 24.029 5.367 10.936 1.00 91.88 405 ASP A CA 1
ATOM 3061 C C . ASP A 1 405 ? 22.987 6.283 11.611 1.00 91.88 405 ASP A C 1
ATOM 3063 O O . ASP A 1 405 ? 23.348 7.268 12.262 1.00 91.88 405 ASP A O 1
ATOM 3067 N N . LEU A 1 406 ? 21.694 5.960 11.510 1.00 92.38 406 LEU A N 1
ATOM 3068 C CA . LEU A 1 406 ? 20.651 6.668 12.254 1.00 92.38 406 LEU A CA 1
ATOM 3069 C C . LEU A 1 406 ? 20.803 6.464 13.765 1.00 92.38 406 LEU A C 1
ATOM 3071 O O . LEU A 1 406 ? 21.058 5.363 14.258 1.00 92.38 406 LEU A O 1
ATOM 3075 N N . SER A 1 407 ? 20.571 7.530 14.529 1.00 95.31 407 SER A N 1
ATOM 3076 C CA . SER A 1 407 ? 20.443 7.414 15.980 1.00 95.31 407 SER A CA 1
ATOM 3077 C C . SER A 1 407 ? 19.175 6.642 16.360 1.00 95.31 407 SER A C 1
ATOM 3079 O O . SER A 1 407 ? 18.190 6.626 15.625 1.00 95.31 407 SER A O 1
ATOM 3081 N N . GLY A 1 408 ? 19.142 6.043 17.553 1.00 95.62 408 GLY A N 1
ATOM 3082 C CA . GLY A 1 408 ? 17.949 5.321 18.009 1.00 95.62 408 GLY A CA 1
ATOM 3083 C C . GLY A 1 408 ? 16.687 6.189 18.116 1.00 95.62 408 GLY A C 1
ATOM 3084 O O . GLY A 1 408 ? 15.590 5.683 17.902 1.00 95.62 408 GLY A O 1
ATOM 3085 N N . ASP A 1 409 ? 16.825 7.493 18.394 1.00 93.31 409 ASP A N 1
ATOM 3086 C CA . ASP A 1 409 ? 15.704 8.445 18.332 1.00 93.31 409 ASP A CA 1
ATOM 3087 C C . ASP A 1 409 ? 15.168 8.586 16.899 1.00 93.31 409 ASP A C 1
ATOM 3089 O O . ASP A 1 409 ? 13.958 8.561 16.679 1.00 93.31 409 ASP A O 1
ATOM 3093 N N . GLU A 1 410 ? 16.059 8.683 15.910 1.00 91.75 410 GLU A N 1
ATOM 3094 C CA . GLU A 1 410 ? 15.672 8.773 14.502 1.00 91.75 410 GLU A CA 1
ATOM 3095 C C . GLU A 1 410 ? 15.058 7.474 13.990 1.00 91.75 410 GLU A C 1
ATOM 3097 O O . GLU A 1 410 ? 14.056 7.535 13.278 1.00 91.75 410 GLU A O 1
ATOM 3102 N N . VAL A 1 411 ? 15.598 6.313 14.377 1.00 93.19 411 VAL A N 1
ATOM 3103 C CA . VAL A 1 411 ? 15.010 5.018 14.013 1.00 93.19 411 VAL A CA 1
ATOM 3104 C C . VAL A 1 411 ? 13.593 4.909 14.573 1.00 93.19 411 VAL A C 1
ATOM 3106 O O . VAL A 1 411 ? 12.671 4.635 13.812 1.00 93.19 411 VAL A O 1
ATOM 3109 N N . LEU A 1 412 ? 13.373 5.186 15.863 1.00 92.38 412 LEU A N 1
ATOM 3110 C CA . LEU A 1 412 ? 12.030 5.128 16.459 1.00 92.38 412 LEU A CA 1
ATOM 3111 C C . LE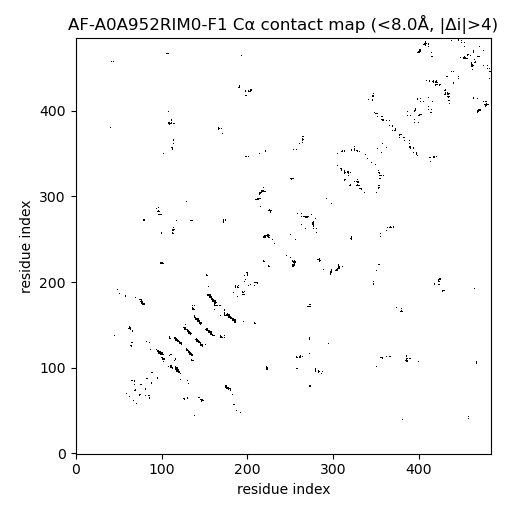U A 1 412 ? 11.063 6.108 15.781 1.00 92.38 412 LEU A C 1
ATOM 3113 O O . LEU A 1 412 ? 9.948 5.732 15.407 1.00 92.38 412 LEU A O 1
ATOM 3117 N N . ALA A 1 413 ? 11.491 7.353 15.565 1.00 88.44 413 ALA A N 1
ATOM 3118 C CA . ALA A 1 413 ? 10.661 8.356 14.912 1.00 88.44 413 ALA A CA 1
ATOM 3119 C C . ALA A 1 413 ? 10.287 7.937 13.482 1.00 88.44 413 ALA A C 1
ATOM 3121 O O . ALA A 1 413 ? 9.114 7.995 13.118 1.00 88.44 413 ALA A O 1
ATOM 3122 N N . ARG A 1 414 ? 11.242 7.468 12.673 1.00 86.38 414 ARG A N 1
ATOM 3123 C CA . ARG A 1 414 ? 10.991 7.114 11.268 1.00 86.38 414 ARG A CA 1
ATOM 3124 C C . ARG A 1 414 ? 10.269 5.785 11.126 1.00 86.38 414 ARG A C 1
ATOM 3126 O O . ARG A 1 414 ? 9.333 5.714 10.339 1.00 86.38 414 ARG A O 1
ATOM 3133 N N . ALA A 1 415 ? 10.654 4.763 11.892 1.00 86.94 415 ALA A N 1
ATOM 3134 C CA . ALA A 1 415 ? 10.171 3.390 11.755 1.00 86.94 415 ALA A CA 1
ATOM 3135 C C . ALA A 1 415 ? 8.892 3.089 12.551 1.00 86.94 415 ALA A C 1
ATOM 3137 O O . ALA A 1 415 ? 8.142 2.199 12.148 1.00 86.94 415 ALA A O 1
ATOM 3138 N N . CYS A 1 416 ? 8.582 3.837 13.612 1.00 88.38 416 CYS A N 1
ATOM 3139 C CA . CYS A 1 416 ? 7.463 3.492 14.496 1.00 88.38 416 CYS A CA 1
ATOM 3140 C C . CYS A 1 416 ? 6.360 4.559 14.550 1.00 88.38 416 CYS A C 1
ATOM 3142 O O . CYS A 1 416 ? 5.205 4.214 14.803 1.00 88.38 416 CYS A O 1
ATOM 3144 N N . SER A 1 417 ? 6.658 5.839 14.293 1.00 84.56 417 SER A N 1
ATOM 3145 C CA . SER A 1 417 ? 5.684 6.917 14.547 1.00 84.56 417 SER A CA 1
ATOM 3146 C C . SER A 1 417 ? 4.469 6.939 13.611 1.00 84.56 417 SER A C 1
ATOM 3148 O O . SER A 1 417 ? 3.460 7.545 13.961 1.00 84.56 417 SER A O 1
ATOM 3150 N N . GLN A 1 418 ? 4.496 6.207 12.490 1.00 80.19 418 GLN A N 1
ATOM 3151 C CA . GLN A 1 418 ? 3.302 5.938 11.674 1.00 80.19 418 GLN A CA 1
ATOM 3152 C C . GLN A 1 418 ? 2.159 5.337 12.500 1.00 80.19 418 GLN A C 1
ATOM 3154 O O . GLN A 1 418 ? 1.012 5.751 12.349 1.00 80.19 418 GLN A O 1
ATOM 3159 N N . CYS A 1 419 ? 2.482 4.429 13.421 1.00 81.50 419 CYS A N 1
ATOM 3160 C CA . CYS A 1 419 ? 1.497 3.755 14.270 1.00 81.50 419 CYS A CA 1
ATOM 3161 C C . CYS A 1 419 ? 1.561 4.210 15.738 1.00 81.50 419 CYS A C 1
ATOM 3163 O O . CYS A 1 419 ? 0.593 4.047 16.478 1.00 81.50 419 CYS A O 1
ATOM 3165 N N . HIS A 1 420 ? 2.691 4.781 16.160 1.00 86.31 420 HIS A N 1
ATOM 3166 C CA . HIS A 1 420 ? 2.991 5.161 17.540 1.00 86.31 420 HIS A CA 1
ATOM 3167 C C . HIS A 1 420 ? 3.231 6.669 17.664 1.00 86.31 420 HIS A C 1
ATOM 3169 O O . HIS A 1 420 ? 4.372 7.123 17.772 1.00 86.31 420 HIS A O 1
ATOM 3175 N N . ASN A 1 421 ? 2.154 7.453 17.619 1.00 81.31 421 ASN A N 1
ATOM 3176 C CA . ASN A 1 421 ? 2.188 8.910 17.755 1.00 81.31 421 ASN A CA 1
ATOM 3177 C C . ASN A 1 421 ? 1.020 9.431 18.613 1.00 81.31 421 ASN A C 1
ATOM 3179 O O . ASN A 1 421 ? 0.047 8.723 18.864 1.00 81.31 421 ASN A O 1
ATOM 3183 N N . GLU A 1 422 ? 1.116 10.690 19.044 1.00 76.31 422 GLU A N 1
ATOM 3184 C CA . GLU A 1 422 ? 0.124 11.342 19.915 1.00 76.31 422 GLU A CA 1
ATOM 3185 C C . GLU A 1 422 ? -1.220 11.658 19.230 1.00 76.31 422 GLU A C 1
ATOM 3187 O O . GLU A 1 422 ? -2.208 11.902 19.918 1.00 76.31 422 GLU A O 1
ATOM 3192 N N . GLY A 1 423 ? -1.261 11.657 17.891 1.00 69.06 423 GLY A N 1
ATOM 3193 C CA . GLY A 1 423 ? -2.475 11.868 17.097 1.00 69.06 423 GLY A CA 1
ATOM 3194 C C . GLY A 1 423 ? -3.364 10.625 17.011 1.00 69.06 423 GLY A C 1
ATOM 3195 O O . GLY A 1 423 ? -4.533 10.721 16.639 1.00 69.06 423 GLY A O 1
ATOM 3196 N N . VAL A 1 424 ? -2.854 9.450 17.396 1.00 66.75 424 VAL A N 1
ATOM 3197 C CA . VAL A 1 424 ? -3.656 8.226 17.480 1.00 66.75 424 VAL A CA 1
ATOM 3198 C C . VAL A 1 424 ? -4.679 8.357 18.613 1.00 66.75 424 VAL A C 1
ATOM 3200 O O . VAL A 1 424 ? -4.374 8.844 19.699 1.00 66.75 424 VAL A O 1
ATOM 3203 N N . ARG A 1 425 ? -5.916 7.913 18.355 1.00 64.94 425 ARG A N 1
ATOM 3204 C CA . ARG A 1 425 ? -7.061 8.021 19.272 1.00 64.94 425 ARG A CA 1
ATOM 3205 C C . ARG A 1 425 ? -6.710 7.622 20.708 1.00 64.94 425 ARG A C 1
ATOM 3207 O O . ARG A 1 425 ? -6.223 6.520 20.953 1.00 64.94 425 ARG A O 1
ATOM 3214 N N . SER A 1 426 ? -7.031 8.505 21.656 1.00 57.09 426 SER A N 1
ATOM 3215 C CA . SER A 1 426 ? -6.881 8.229 23.082 1.00 57.09 426 SER A CA 1
ATOM 3216 C C . SER A 1 426 ? -7.757 7.038 23.486 1.00 57.09 426 SER A C 1
ATOM 3218 O O . SER A 1 426 ? -8.957 7.008 23.217 1.00 57.09 426 SER A O 1
ATOM 3220 N N . GLY A 1 427 ? -7.137 6.034 24.109 1.00 66.31 427 GLY A N 1
ATOM 3221 C CA . GLY A 1 427 ? -7.797 4.791 24.529 1.00 66.31 427 GLY A CA 1
ATOM 3222 C C . GLY A 1 427 ? -7.356 3.549 23.755 1.00 66.31 427 GLY A C 1
ATOM 3223 O O . GLY A 1 427 ? -7.604 2.443 24.230 1.00 66.31 427 GLY A O 1
ATOM 3224 N N . LEU A 1 428 ? -6.652 3.718 22.632 1.00 71.31 428 LEU A N 1
ATOM 3225 C CA . LEU A 1 428 ? -5.979 2.619 21.946 1.00 71.31 428 LEU A CA 1
ATOM 3226 C C . LEU A 1 428 ? -4.715 2.208 22.712 1.00 71.31 428 LEU A C 1
ATOM 3228 O O . LEU A 1 428 ? -3.956 3.051 23.192 1.00 71.31 428 LEU A O 1
ATOM 3232 N N . ARG A 1 429 ? -4.452 0.906 22.836 1.00 72.75 429 ARG A N 1
ATOM 3233 C CA . ARG A 1 429 ? -3.265 0.379 23.529 1.00 72.75 429 ARG A CA 1
ATOM 3234 C C . ARG A 1 429 ? -1.985 0.937 22.917 1.00 72.75 429 ARG A C 1
ATOM 3236 O O . ARG A 1 429 ? -1.056 1.282 23.649 1.00 72.75 429 ARG A O 1
ATOM 3243 N N . ARG A 1 430 ? -1.940 1.069 21.588 1.00 74.62 430 ARG A N 1
ATOM 3244 C CA . ARG A 1 430 ? -0.767 1.600 20.877 1.00 74.62 430 ARG A CA 1
ATOM 3245 C C . ARG A 1 430 ? -0.535 3.097 21.096 1.00 74.62 430 ARG A C 1
ATOM 3247 O O . ARG A 1 430 ? 0.610 3.529 20.994 1.00 74.62 430 ARG A O 1
ATOM 3254 N N . SER A 1 431 ? -1.572 3.866 21.457 1.00 73.25 431 SER A N 1
ATOM 3255 C CA . SER A 1 431 ? -1.452 5.309 21.723 1.00 73.25 431 SER A CA 1
ATOM 3256 C C . SER A 1 431 ? -0.708 5.605 23.031 1.00 73.25 431 SER A C 1
ATOM 3258 O O . SER A 1 431 ? -0.370 6.753 23.301 1.00 73.25 431 SER A O 1
ATOM 3260 N N . GLY A 1 432 ? -0.461 4.588 23.867 1.00 81.00 432 GLY A N 1
ATOM 3261 C CA . GLY A 1 432 ? 0.341 4.730 25.081 1.00 81.00 432 GLY A CA 1
ATOM 3262 C C . GLY A 1 432 ? 1.825 4.992 24.807 1.00 81.00 432 GLY A C 1
ATOM 3263 O O . GLY A 1 432 ? 2.500 5.570 25.658 1.00 81.00 432 GLY A O 1
ATOM 3264 N N . PHE A 1 433 ? 2.322 4.597 23.631 1.00 88.25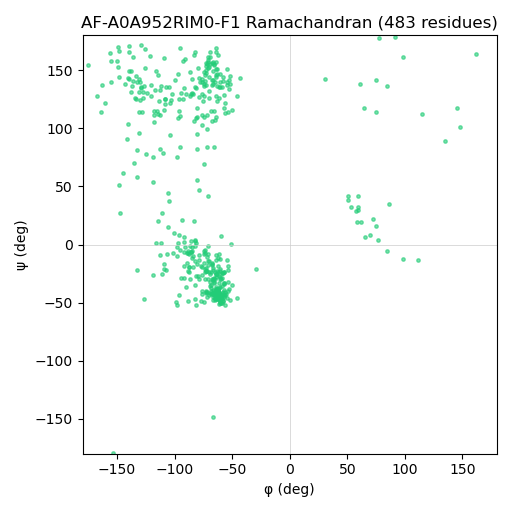 433 PHE A N 1
ATOM 3265 C CA . PHE A 1 433 ? 3.715 4.759 23.223 1.00 88.25 433 PHE A CA 1
ATOM 3266 C C . PHE A 1 433 ? 3.811 5.765 22.068 1.00 88.25 433 PHE A C 1
ATOM 3268 O O . PHE A 1 433 ? 3.373 5.469 20.959 1.00 88.25 433 PHE A O 1
ATOM 3275 N N . ASP A 1 434 ? 4.393 6.942 22.321 1.00 89.19 434 ASP A N 1
ATOM 3276 C CA . ASP A 1 434 ? 4.756 7.909 21.275 1.00 89.19 434 ASP A CA 1
ATOM 3277 C C . ASP A 1 434 ? 6.234 7.731 20.917 1.00 89.19 434 ASP A C 1
ATOM 3279 O O . ASP A 1 434 ? 7.126 8.093 21.690 1.00 89.19 434 ASP A O 1
ATOM 3283 N N . ALA A 1 435 ? 6.493 7.191 19.728 1.00 90.56 435 ALA A N 1
ATOM 3284 C CA . ALA A 1 435 ? 7.838 6.886 19.258 1.00 90.56 435 ALA A CA 1
ATOM 3285 C C . ALA A 1 435 ? 8.701 8.133 19.007 1.00 90.56 435 ALA A C 1
ATOM 3287 O O . ALA A 1 435 ? 9.920 8.017 18.920 1.00 90.56 435 ALA A O 1
ATOM 3288 N N . ARG A 1 436 ? 8.098 9.327 18.917 1.00 88.19 436 ARG A N 1
ATOM 3289 C CA . ARG A 1 436 ? 8.833 10.602 18.808 1.00 88.19 436 ARG A CA 1
ATOM 3290 C C . ARG A 1 436 ? 9.259 11.148 20.168 1.00 88.19 436 ARG A C 1
ATOM 3292 O O . ARG A 1 436 ? 10.154 11.981 20.249 1.00 88.19 436 ARG A O 1
ATOM 3299 N N . HIS A 1 437 ? 8.618 10.683 21.236 1.00 90.38 437 HIS A N 1
ATOM 3300 C CA . HIS A 1 437 ? 8.892 11.104 22.604 1.00 90.38 437 HIS A CA 1
ATOM 3301 C C . HIS A 1 437 ? 9.021 9.884 23.526 1.00 90.38 437 HIS A C 1
ATOM 3303 O O . HIS A 1 437 ? 8.287 9.791 24.517 1.00 90.38 437 HIS A O 1
ATOM 3309 N N . PRO A 1 438 ? 9.955 8.951 23.250 1.00 92.31 438 PRO A N 1
ATOM 3310 C CA . PRO A 1 438 ? 10.047 7.691 23.986 1.00 92.31 438 PRO A CA 1
ATOM 3311 C C . PRO A 1 438 ? 10.301 7.892 25.487 1.00 92.31 438 PRO A C 1
ATOM 3313 O O . PRO A 1 438 ? 9.956 7.029 26.286 1.00 92.31 438 PRO A O 1
ATOM 3316 N N . ASP A 1 439 ? 10.825 9.045 25.913 1.00 93.69 439 ASP A N 1
ATOM 3317 C CA . ASP A 1 439 ? 11.009 9.386 27.333 1.00 93.69 439 ASP A CA 1
ATOM 3318 C C . ASP A 1 439 ? 9.704 9.590 28.108 1.00 93.69 439 ASP A C 1
ATOM 3320 O O . ASP A 1 439 ? 9.706 9.529 29.336 1.00 93.69 439 ASP A O 1
ATOM 3324 N N . ARG A 1 440 ? 8.579 9.805 27.416 1.00 91.69 440 ARG A N 1
ATOM 3325 C CA . ARG A 1 440 ? 7.250 9.852 28.042 1.00 91.69 440 ARG A CA 1
ATOM 3326 C C . ARG A 1 440 ? 6.716 8.454 28.368 1.00 91.69 440 ARG A C 1
ATOM 3328 O O . ARG A 1 440 ? 5.800 8.336 29.180 1.00 91.69 440 ARG A O 1
ATOM 3335 N N . ALA A 1 441 ? 7.266 7.406 27.750 1.00 91.75 441 ALA A N 1
ATOM 3336 C CA . ALA A 1 441 ? 6.849 6.031 27.986 1.00 91.75 441 ALA A CA 1
ATOM 3337 C C . ALA A 1 441 ? 7.400 5.502 29.319 1.00 91.75 441 ALA A C 1
ATOM 3339 O O . ALA A 1 441 ? 8.543 5.765 29.700 1.00 91.75 441 ALA A O 1
ATOM 3340 N N . SER A 1 442 ? 6.594 4.704 30.022 1.00 93.88 442 SER A N 1
ATOM 3341 C CA . SER A 1 442 ? 7.043 4.022 31.238 1.00 93.88 442 SER A CA 1
ATOM 3342 C C . SER A 1 442 ? 8.106 2.966 30.919 1.00 93.88 442 SER A C 1
ATOM 3344 O O . SER A 1 442 ? 8.148 2.427 29.812 1.00 93.88 442 SER A O 1
ATOM 3346 N N . ARG A 1 443 ? 8.931 2.601 31.909 1.00 95.94 443 ARG A N 1
ATOM 3347 C CA . ARG A 1 443 ? 9.934 1.536 31.739 1.00 95.94 443 ARG A CA 1
ATOM 3348 C C . ARG A 1 443 ? 9.313 0.225 31.248 1.00 95.94 443 ARG A C 1
ATOM 3350 O O . ARG A 1 443 ? 9.796 -0.336 30.276 1.00 95.94 443 ARG A O 1
ATOM 3357 N N . ALA A 1 444 ? 8.200 -0.195 31.851 1.00 95.31 444 ALA A N 1
ATOM 3358 C CA . ALA A 1 444 ? 7.489 -1.413 31.457 1.00 95.31 444 ALA A CA 1
ATOM 3359 C C . ALA A 1 444 ? 7.029 -1.383 29.988 1.00 95.31 444 ALA A C 1
ATOM 3361 O O . ALA A 1 444 ? 7.052 -2.401 29.302 1.00 95.31 444 ALA A O 1
ATOM 3362 N N . MET A 1 445 ? 6.635 -0.211 29.486 1.00 93.56 445 MET A N 1
ATOM 3363 C CA . MET A 1 445 ? 6.237 -0.049 28.090 1.00 93.56 445 MET A CA 1
ATOM 3364 C C . MET A 1 445 ? 7.437 -0.107 27.140 1.00 93.56 445 MET A C 1
ATOM 3366 O O . MET A 1 445 ? 7.357 -0.762 26.103 1.00 93.56 445 MET A O 1
ATOM 3370 N N . LYS A 1 446 ? 8.561 0.518 27.516 1.00 95.81 446 LYS A N 1
ATOM 3371 C CA . LYS A 1 446 ? 9.828 0.404 26.779 1.00 95.81 446 LYS A CA 1
ATOM 3372 C C . LYS A 1 446 ? 10.303 -1.054 26.721 1.00 95.81 446 LYS A C 1
ATOM 3374 O O . LYS A 1 446 ? 10.665 -1.527 25.649 1.00 95.81 446 LYS A O 1
ATOM 3379 N N . ASP A 1 447 ? 10.216 -1.789 27.831 1.00 97.19 447 ASP A N 1
ATOM 3380 C CA . ASP A 1 447 ? 10.567 -3.216 27.897 1.00 97.19 447 ASP A CA 1
ATOM 3381 C C . ASP A 1 447 ? 9.686 -4.074 26.985 1.00 97.19 447 ASP A C 1
ATOM 3383 O O . ASP A 1 447 ? 10.192 -4.940 26.272 1.00 97.19 447 ASP A O 1
ATOM 3387 N N . ALA A 1 448 ? 8.378 -3.805 26.954 1.00 94.44 448 ALA A N 1
ATOM 3388 C CA . ALA A 1 448 ? 7.458 -4.491 26.052 1.00 94.44 448 ALA A CA 1
ATOM 3389 C C . ALA A 1 448 ? 7.786 -4.216 24.573 1.00 94.44 448 ALA A C 1
ATOM 3391 O O . ALA A 1 448 ? 7.760 -5.138 23.758 1.00 94.44 448 ALA A O 1
ATOM 3392 N N . ALA A 1 449 ? 8.133 -2.974 24.222 1.00 94.25 449 ALA A N 1
ATOM 3393 C CA . ALA A 1 449 ? 8.561 -2.624 22.868 1.00 94.25 449 ALA A CA 1
ATOM 3394 C C . ALA A 1 449 ? 9.880 -3.320 22.483 1.00 94.25 449 ALA A C 1
ATOM 3396 O O . ALA A 1 449 ? 9.971 -3.893 21.398 1.00 94.25 449 ALA A O 1
ATOM 3397 N N . ILE A 1 450 ? 10.870 -3.353 23.385 1.00 97.44 450 ILE A N 1
ATOM 3398 C CA . ILE A 1 450 ? 12.134 -4.083 23.183 1.00 97.44 450 ILE A CA 1
ATOM 3399 C C . ILE A 1 450 ? 11.876 -5.577 22.968 1.00 97.44 450 ILE A C 1
ATOM 3401 O O . ILE A 1 450 ? 12.449 -6.173 22.057 1.00 97.44 450 ILE A O 1
ATOM 3405 N N . ALA A 1 451 ? 11.013 -6.185 23.786 1.00 96.94 451 ALA A N 1
ATOM 3406 C CA . ALA A 1 451 ? 10.676 -7.598 23.657 1.00 96.94 451 ALA A CA 1
ATOM 3407 C C . ALA A 1 451 ? 10.082 -7.910 22.276 1.00 96.94 451 ALA A C 1
ATOM 3409 O O . ALA A 1 451 ? 10.506 -8.876 21.650 1.00 96.94 451 ALA A O 1
ATOM 3410 N N . ARG A 1 452 ? 9.176 -7.060 21.771 1.00 94.38 452 ARG A N 1
ATOM 3411 C CA . ARG A 1 452 ? 8.575 -7.219 20.436 1.00 94.38 452 ARG A CA 1
ATOM 3412 C C . ARG A 1 452 ? 9.573 -7.047 19.294 1.00 94.38 452 ARG A C 1
ATOM 3414 O O . ARG A 1 452 ? 9.527 -7.826 18.351 1.00 94.38 452 ARG A O 1
ATOM 3421 N N . MET A 1 453 ? 10.508 -6.098 19.392 1.00 95.56 453 MET A N 1
ATOM 3422 C CA . MET A 1 453 ? 11.572 -5.933 18.386 1.00 95.56 453 MET A CA 1
ATOM 3423 C C . MET A 1 453 ? 12.513 -7.143 18.306 1.00 95.56 453 MET A C 1
ATOM 3425 O O . MET A 1 453 ? 13.130 -7.371 17.272 1.00 95.56 453 MET A O 1
ATOM 3429 N N . ARG A 1 454 ? 12.640 -7.920 19.389 1.00 95.94 454 ARG A N 1
ATOM 3430 C CA . ARG A 1 454 ? 13.484 -9.126 19.447 1.00 95.94 454 ARG A CA 1
ATOM 3431 C C . ARG A 1 454 ? 12.773 -10.405 19.002 1.00 95.94 454 ARG A C 1
ATOM 3433 O O . ARG A 1 454 ? 13.428 -11.443 18.923 1.00 95.94 454 ARG A O 1
ATOM 3440 N N . LEU A 1 455 ? 11.463 -10.360 18.762 1.00 94.94 455 LEU A N 1
ATOM 3441 C CA . LEU A 1 455 ? 10.743 -11.513 18.228 1.00 94.94 455 LEU A CA 1
ATOM 3442 C C . LEU A 1 455 ? 11.227 -11.831 16.804 1.00 94.94 455 LEU A C 1
ATOM 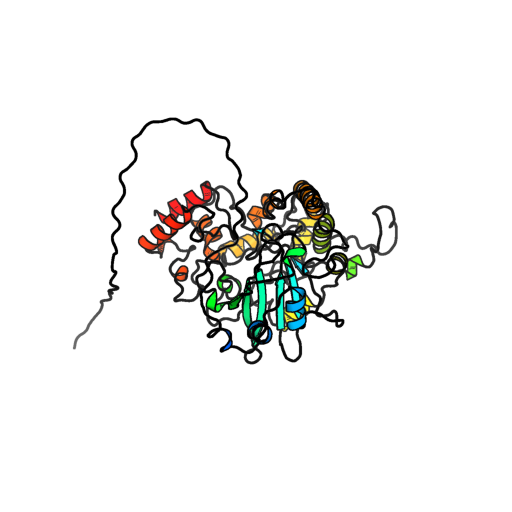3444 O O . LEU A 1 455 ? 11.699 -10.922 16.117 1.00 94.94 455 LEU A O 1
ATOM 3448 N N . PRO A 1 456 ? 11.106 -13.089 16.350 1.00 92.75 456 PRO A N 1
ATOM 3449 C CA . PRO A 1 456 ? 11.285 -13.439 14.944 1.00 92.75 456 PRO A CA 1
ATOM 3450 C C . PRO A 1 456 ? 10.429 -12.555 14.026 1.00 92.75 456 PRO A C 1
ATOM 3452 O O . PRO A 1 456 ? 9.325 -12.179 14.404 1.00 92.75 456 PRO A O 1
ATOM 3455 N N . ALA A 1 457 ? 10.925 -12.217 12.832 1.00 85.94 457 ALA A N 1
ATOM 3456 C CA . ALA A 1 457 ? 10.217 -11.319 11.911 1.00 85.94 457 ALA A CA 1
ATOM 3457 C C . ALA A 1 457 ? 8.869 -11.884 11.417 1.00 85.94 457 ALA A C 1
ATOM 3459 O O . ALA A 1 457 ? 8.004 -11.108 11.018 1.00 85.94 457 ALA A O 1
ATOM 3460 N N . ASP A 1 458 ? 8.707 -13.209 11.465 1.00 83.88 458 ASP A N 1
ATOM 3461 C CA . ASP A 1 458 ? 7.488 -13.949 11.128 1.00 83.88 458 ASP A CA 1
ATOM 3462 C C . ASP A 1 458 ? 6.492 -14.056 12.297 1.00 83.88 458 ASP A C 1
ATOM 3464 O O . ASP A 1 458 ? 5.374 -14.553 12.132 1.00 83.88 458 ASP A O 1
ATOM 3468 N N . ASP A 1 459 ? 6.865 -13.585 13.492 1.00 89.31 459 ASP A N 1
ATOM 3469 C CA . ASP A 1 459 ? 5.958 -13.526 14.632 1.00 89.31 459 ASP A CA 1
ATOM 3470 C C . ASP A 1 459 ? 4.950 -12.376 14.434 1.00 89.31 459 ASP A C 1
ATOM 3472 O O . ASP A 1 459 ? 5.355 -11.226 14.241 1.00 89.31 459 ASP A O 1
ATOM 3476 N N . PRO A 1 460 ? 3.630 -12.620 14.540 1.00 83.50 460 PRO A N 1
ATOM 3477 C CA . PRO A 1 460 ? 2.619 -11.575 14.356 1.00 83.50 460 PRO A CA 1
ATOM 3478 C C . PRO A 1 460 ? 2.718 -10.437 15.387 1.00 83.50 460 PRO A C 1
ATOM 3480 O O . PRO A 1 460 ? 2.193 -9.350 15.162 1.00 83.50 460 PRO A O 1
ATOM 3483 N N . SER A 1 461 ? 3.394 -10.659 16.519 1.00 87.56 461 SER A N 1
ATOM 3484 C CA . SER A 1 461 ? 3.665 -9.640 17.538 1.00 87.56 461 SER A CA 1
ATOM 3485 C C . SER A 1 461 ? 4.992 -8.900 17.332 1.00 87.56 461 SER A C 1
ATOM 3487 O O . SER A 1 461 ? 5.301 -8.002 18.128 1.00 87.56 461 SER A O 1
ATOM 3489 N N . HIS A 1 462 ? 5.782 -9.259 16.313 1.00 90.12 462 HIS A N 1
ATOM 3490 C CA . HIS A 1 462 ? 7.013 -8.560 15.961 1.00 90.12 462 HIS A CA 1
ATOM 3491 C C . HIS A 1 462 ? 6.728 -7.099 15.606 1.00 90.12 462 HIS A C 1
ATOM 3493 O O . HIS A 1 462 ? 5.734 -6.771 14.955 1.00 90.12 462 HIS A O 1
ATOM 3499 N N . MET A 1 463 ? 7.603 -6.201 16.060 1.00 89.88 463 MET A N 1
ATOM 3500 C CA . MET A 1 463 ? 7.486 -4.769 15.794 1.00 89.88 463 MET A CA 1
ATOM 3501 C C . MET A 1 463 ? 8.806 -4.210 15.247 1.00 89.88 463 MET A C 1
ATOM 3503 O O . MET A 1 463 ? 9.843 -4.480 15.850 1.00 89.88 463 MET A O 1
ATOM 3507 N N . PRO A 1 464 ? 8.774 -3.373 14.190 1.00 87.88 464 PRO A N 1
ATOM 3508 C CA . PRO A 1 464 ? 7.603 -3.101 13.351 1.00 87.88 464 PRO A CA 1
ATOM 3509 C C . PRO A 1 464 ? 7.143 -4.383 12.631 1.00 87.88 464 PRO A C 1
ATOM 3511 O O . PRO A 1 464 ? 7.974 -5.249 12.375 1.00 87.88 464 PRO A O 1
ATOM 3514 N N . PRO A 1 465 ? 5.849 -4.541 12.300 1.00 84.00 465 PRO A N 1
ATOM 3515 C CA . PRO A 1 465 ? 5.404 -5.741 11.602 1.00 84.00 465 PRO A CA 1
ATOM 3516 C C . PRO A 1 465 ? 6.110 -5.845 10.244 1.00 84.00 465 PRO A C 1
ATOM 3518 O O . PRO A 1 465 ? 6.181 -4.853 9.508 1.00 84.00 465 PRO A O 1
ATOM 3521 N N . ALA A 1 466 ? 6.592 -7.040 9.889 1.00 79.25 466 ALA A N 1
ATOM 3522 C CA . ALA A 1 466 ? 7.426 -7.258 8.701 1.00 79.25 466 ALA A CA 1
ATOM 3523 C C . ALA A 1 466 ? 6.737 -6.849 7.384 1.00 79.25 466 ALA A C 1
ATOM 3525 O O . ALA A 1 466 ? 7.388 -6.489 6.397 1.00 79.25 466 ALA A O 1
ATOM 3526 N N . VAL A 1 467 ? 5.400 -6.836 7.366 1.00 74.38 467 VAL A N 1
ATOM 3527 C CA . VAL A 1 467 ? 4.597 -6.346 6.235 1.00 74.38 467 VAL A CA 1
ATOM 3528 C C . VAL A 1 467 ? 4.800 -4.855 5.946 1.00 74.38 467 VAL A C 1
ATOM 3530 O O . VAL A 1 467 ? 4.677 -4.446 4.793 1.00 74.38 467 VAL A O 1
ATOM 3533 N N . PHE A 1 468 ? 5.205 -4.058 6.940 1.00 74.81 468 PHE A N 1
ATOM 3534 C CA . PHE A 1 468 ? 5.416 -2.618 6.792 1.00 74.81 468 PHE A CA 1
ATOM 3535 C C . PHE A 1 468 ? 6.868 -2.246 6.557 1.00 74.81 468 PHE A C 1
ATOM 3537 O O . PHE A 1 468 ? 7.151 -1.488 5.633 1.00 74.81 468 PHE A O 1
ATOM 3544 N N . ARG A 1 469 ? 7.780 -2.721 7.406 1.00 81.38 469 ARG A N 1
ATOM 3545 C CA . ARG A 1 469 ? 9.164 -2.232 7.442 1.00 81.38 469 ARG A CA 1
ATOM 3546 C C . ARG A 1 469 ? 10.106 -3.341 7.856 1.00 81.38 469 ARG A C 1
ATOM 3548 O O . ARG A 1 469 ? 9.759 -4.131 8.728 1.00 81.38 469 ARG A O 1
ATOM 3555 N N . ASP A 1 470 ? 11.296 -3.333 7.271 1.00 82.31 470 ASP A N 1
ATOM 3556 C CA . ASP A 1 470 ? 12.388 -4.192 7.702 1.00 82.31 470 ASP A CA 1
ATOM 3557 C C . ASP A 1 470 ? 13.376 -3.322 8.497 1.00 82.31 470 ASP A C 1
ATOM 3559 O O . ASP A 1 470 ? 13.869 -2.304 8.007 1.00 82.31 470 ASP A O 1
ATOM 3563 N N . LEU A 1 471 ? 13.628 -3.688 9.756 1.00 88.81 471 LEU A N 1
ATOM 3564 C CA . LEU A 1 471 ? 14.716 -3.102 10.537 1.00 88.81 471 LEU A CA 1
ATOM 3565 C C . LEU A 1 471 ? 15.927 -4.018 10.435 1.00 88.81 471 LEU A C 1
ATOM 3567 O O . LEU A 1 471 ? 15.900 -5.141 10.945 1.00 88.81 471 LEU A O 1
ATOM 3571 N N . ASP A 1 472 ? 16.990 -3.519 9.808 1.00 91.12 472 ASP A N 1
ATOM 3572 C CA . ASP A 1 472 ? 18.286 -4.180 9.881 1.00 91.12 472 ASP A CA 1
ATOM 3573 C C . ASP A 1 472 ? 18.803 -4.232 11.328 1.00 91.12 472 ASP A C 1
ATOM 3575 O O . ASP A 1 472 ? 18.315 -3.538 12.230 1.00 91.12 472 ASP A O 1
ATOM 3579 N N . ASP A 1 473 ? 19.789 -5.097 11.559 1.00 94.00 473 ASP A N 1
ATOM 3580 C CA . ASP A 1 473 ? 20.316 -5.354 12.898 1.00 94.00 473 ASP A CA 1
ATOM 3581 C C . ASP A 1 473 ? 20.845 -4.073 13.559 1.00 94.00 473 ASP A C 1
ATOM 3583 O O . ASP A 1 473 ? 20.563 -3.823 14.730 1.00 94.00 473 ASP A O 1
ATOM 3587 N N . ALA A 1 474 ? 21.532 -3.217 12.796 1.00 95.56 474 ALA A N 1
ATOM 3588 C CA . ALA A 1 474 ? 22.097 -1.967 13.298 1.00 95.56 474 ALA A CA 1
ATOM 3589 C C . ALA A 1 474 ? 21.011 -0.977 13.751 1.00 95.56 474 ALA A C 1
ATOM 3591 O O . ALA A 1 474 ? 21.095 -0.415 14.846 1.00 95.56 474 ALA A O 1
ATOM 3592 N N . SER A 1 475 ? 19.967 -0.789 12.943 1.00 95.38 475 SER A N 1
ATOM 3593 C CA . SER A 1 475 ? 18.842 0.095 13.260 1.00 95.38 475 SER A CA 1
ATOM 3594 C C . SER A 1 475 ? 18.042 -0.439 14.443 1.00 95.38 475 SER A C 1
ATOM 3596 O O . SER A 1 475 ? 17.675 0.320 15.346 1.00 95.38 475 SER A O 1
ATOM 3598 N N . ARG A 1 476 ? 17.804 -1.756 14.479 1.00 96.19 476 ARG A N 1
ATOM 3599 C CA . ARG A 1 476 ? 17.125 -2.421 15.595 1.00 96.19 476 ARG A CA 1
ATOM 3600 C C . ARG A 1 476 ? 17.898 -2.239 16.899 1.00 96.19 476 ARG A C 1
ATOM 3602 O O . ARG A 1 476 ? 17.306 -1.849 17.906 1.00 96.19 476 ARG A O 1
ATOM 3609 N N . ASP A 1 477 ? 19.209 -2.453 16.882 1.00 97.31 477 ASP A N 1
ATOM 3610 C CA . ASP A 1 477 ? 20.062 -2.289 18.058 1.00 97.31 477 ASP A CA 1
ATOM 3611 C C . ASP A 1 477 ? 20.118 -0.827 18.519 1.00 97.31 477 ASP A C 1
ATOM 3613 O O . ASP A 1 477 ? 20.025 -0.554 19.718 1.00 97.31 477 ASP A O 1
ATOM 3617 N N . ALA A 1 478 ? 20.177 0.131 17.588 1.00 97.69 478 ALA A N 1
ATOM 3618 C CA . ALA A 1 478 ? 20.116 1.555 17.909 1.00 97.69 478 ALA A CA 1
ATOM 3619 C C . ALA A 1 478 ? 18.791 1.934 18.597 1.00 97.69 478 ALA A C 1
ATOM 3621 O O . ALA A 1 478 ? 18.800 2.638 19.615 1.00 97.69 478 ALA A O 1
ATOM 3622 N N . ALA A 1 479 ? 17.656 1.445 18.085 1.00 97.38 479 ALA A N 1
ATOM 3623 C CA . ALA A 1 479 ? 16.338 1.659 18.683 1.00 97.38 479 ALA A CA 1
ATOM 3624 C C . ALA A 1 479 ? 16.227 1.013 20.076 1.00 97.38 479 ALA A C 1
ATOM 3626 O O . ALA A 1 479 ? 15.781 1.663 21.024 1.00 97.38 479 ALA A O 1
ATOM 3627 N N . ILE A 1 480 ? 16.691 -0.230 20.238 1.00 98.12 480 ILE A N 1
ATOM 3628 C CA . ILE A 1 480 ? 16.724 -0.923 21.536 1.00 98.12 480 ILE A CA 1
ATOM 3629 C C . ILE A 1 480 ? 17.578 -0.143 22.538 1.00 98.12 480 ILE A C 1
ATOM 3631 O O . ILE A 1 480 ? 17.099 0.184 23.623 1.00 98.12 480 ILE A O 1
ATOM 3635 N N . ALA A 1 481 ? 18.799 0.241 22.161 1.00 98.25 481 ALA A N 1
ATOM 3636 C CA . ALA A 1 481 ? 19.694 1.012 23.018 1.00 98.25 481 ALA A CA 1
ATOM 3637 C C . ALA A 1 481 ? 19.092 2.369 23.418 1.00 98.25 481 ALA A C 1
ATOM 3639 O O . ALA A 1 481 ? 19.410 2.911 24.479 1.00 98.25 481 ALA A O 1
ATOM 3640 N N . ARG A 1 482 ? 18.219 2.947 22.582 1.00 97.75 482 ARG A N 1
ATOM 3641 C CA . ARG A 1 482 ? 17.470 4.161 22.924 1.00 97.75 482 ARG A CA 1
ATOM 3642 C C . ARG A 1 482 ? 16.383 3.919 23.965 1.00 97.75 482 ARG A C 1
ATOM 3644 O O . ARG A 1 482 ? 16.212 4.760 24.848 1.00 97.75 482 ARG A O 1
ATOM 3651 N N . LEU A 1 483 ? 15.662 2.808 23.864 1.00 97.88 483 LEU A N 1
ATOM 3652 C CA . LEU A 1 483 ? 14.618 2.430 24.818 1.00 97.88 483 LEU A CA 1
ATOM 3653 C C . LEU A 1 483 ? 15.180 1.889 26.139 1.00 97.88 483 LEU A C 1
ATOM 3655 O O . LEU A 1 483 ? 14.485 1.883 27.152 1.00 97.88 483 LEU A O 1
ATOM 3659 N N . GLU A 1 484 ? 16.434 1.446 26.160 1.00 97.62 484 GLU A N 1
ATOM 3660 C CA . GLU A 1 484 ? 17.098 1.034 27.396 1.00 97.62 484 GLU A CA 1
ATOM 3661 C C . GLU A 1 484 ? 17.489 2.216 28.295 1.00 97.62 484 GLU A C 1
ATOM 3663 O O . GLU A 1 484 ? 17.627 2.013 29.505 1.00 97.62 484 GLU A O 1
ATOM 3668 N N . ARG A 1 485 ? 17.601 3.426 27.730 1.00 93.81 485 ARG A N 1
ATOM 3669 C CA . ARG A 1 485 ? 17.753 4.692 28.464 1.00 93.81 485 ARG A CA 1
ATOM 3670 C C . ARG A 1 485 ? 16.409 5.163 29.013 1.00 93.81 485 ARG A C 1
ATOM 3672 O O . ARG A 1 485 ? 16.377 5.565 30.194 1.00 93.81 485 ARG A O 1
#

Radius of gyration: 24.44 Å; Cα contacts (8 Å, |Δi|>4): 770; chains: 1; bounding box: 58×64×96 Å

Mean predicted aligned error: 11.56 Å